Protein AF-A0AAV4U4M9-F1 (afdb_monomer_lite)

Structure (mmCIF, N/CA/C/O backbone):
data_AF-A0AAV4U4M9-F1
#
_entry.id   AF-A0AAV4U4M9-F1
#
loop_
_atom_site.group_PDB
_atom_site.id
_atom_site.type_symbol
_atom_site.label_atom_id
_atom_site.label_alt_id
_atom_site.label_comp_id
_atom_site.label_asym_id
_atom_site.label_entity_id
_atom_site.label_seq_id
_atom_site.pdbx_PDB_ins_code
_atom_site.Cartn_x
_atom_site.Cartn_y
_atom_site.Cartn_z
_atom_site.occupancy
_atom_site.B_iso_or_equiv
_atom_site.auth_seq_id
_atom_site.auth_comp_id
_atom_site.auth_asym_id
_atom_site.auth_atom_id
_atom_site.pdbx_PDB_model_num
ATOM 1 N N . MET A 1 1 ? 19.602 14.992 -106.436 1.00 32.94 1 MET A N 1
ATOM 2 C CA . MET A 1 1 ? 20.920 15.612 -106.637 1.00 32.94 1 MET A CA 1
ATOM 3 C C . MET A 1 1 ? 21.356 16.138 -105.286 1.00 32.94 1 MET A C 1
ATOM 5 O O . MET A 1 1 ? 20.732 17.077 -104.820 1.00 32.94 1 MET A O 1
ATOM 9 N N . ASP A 1 2 ? 22.285 15.578 -104.530 1.00 29.36 2 ASP A N 1
ATOM 10 C CA . ASP A 1 2 ? 23.121 14.375 -104.598 1.00 29.36 2 ASP A CA 1
ATOM 11 C C . ASP A 1 2 ? 23.561 14.126 -103.132 1.00 29.36 2 ASP A C 1
ATOM 13 O O . ASP A 1 2 ? 23.722 15.088 -102.386 1.00 29.36 2 ASP A O 1
ATOM 17 N N . VAL A 1 3 ? 23.392 12.909 -102.605 1.00 30.05 3 VAL A N 1
ATOM 18 C CA . VAL A 1 3 ? 24.435 11.883 -102.359 1.00 30.05 3 VAL A CA 1
ATOM 19 C C . VAL A 1 3 ? 25.276 12.117 -101.085 1.00 30.05 3 VAL A C 1
ATOM 21 O O . VAL A 1 3 ? 26.130 12.992 -101.036 1.00 30.05 3 VAL A O 1
ATOM 24 N N . ASP A 1 4 ? 24.990 11.248 -100.104 1.00 28.05 4 ASP A N 1
ATOM 25 C CA . ASP A 1 4 ? 25.845 10.494 -99.165 1.00 28.05 4 ASP A CA 1
ATOM 26 C C . ASP A 1 4 ? 26.922 11.141 -98.275 1.00 28.05 4 ASP A C 1
ATOM 28 O O . ASP A 1 4 ? 27.790 11.889 -98.713 1.00 28.05 4 ASP A O 1
ATOM 32 N N . GLY A 1 5 ? 26.968 10.661 -97.018 1.00 27.48 5 GLY A N 1
ATOM 33 C CA . GLY A 1 5 ? 28.188 10.708 -96.199 1.00 27.48 5 GLY A CA 1
ATOM 34 C C . GLY A 1 5 ? 28.033 10.524 -94.683 1.00 27.48 5 GLY A C 1
ATOM 35 O O . GLY A 1 5 ? 28.263 11.463 -93.937 1.00 27.48 5 GLY A O 1
ATOM 36 N N . ALA A 1 6 ? 27.654 9.314 -94.260 1.00 26.66 6 ALA A N 1
ATOM 37 C CA . ALA A 1 6 ? 27.790 8.652 -92.947 1.00 26.66 6 ALA A CA 1
ATOM 38 C C . ALA A 1 6 ? 28.545 9.334 -91.772 1.00 26.66 6 ALA A C 1
ATOM 40 O O . ALA A 1 6 ? 29.681 9.779 -91.905 1.00 26.66 6 ALA A O 1
ATOM 41 N N . GLY A 1 7 ? 27.977 9.203 -90.559 1.00 25.98 7 GLY A N 1
ATOM 42 C CA . GLY A 1 7 ? 28.684 9.467 -89.298 1.00 25.98 7 GLY A CA 1
ATOM 43 C C . GLY A 1 7 ? 27.870 9.256 -88.010 1.00 25.98 7 GLY A C 1
ATOM 44 O O . GLY A 1 7 ? 27.584 10.217 -87.316 1.00 25.98 7 GLY A O 1
ATOM 45 N N . SER A 1 8 ? 27.486 8.002 -87.738 1.00 24.34 8 SER A N 1
ATOM 46 C CA . SER A 1 8 ? 27.282 7.336 -86.428 1.00 24.34 8 SER A CA 1
ATOM 47 C C . SER A 1 8 ? 27.053 8.173 -85.146 1.00 24.34 8 SER A C 1
ATOM 49 O O . SER A 1 8 ? 27.977 8.830 -84.671 1.00 24.34 8 SER A O 1
ATOM 51 N N . ASN A 1 9 ? 25.879 8.013 -84.509 1.00 26.48 9 ASN A N 1
ATOM 52 C CA . ASN A 1 9 ? 25.688 7.516 -83.124 1.00 26.48 9 ASN A CA 1
ATOM 53 C C . ASN A 1 9 ? 24.401 8.052 -82.460 1.00 26.48 9 ASN A C 1
ATOM 55 O O . ASN A 1 9 ? 24.314 9.210 -82.064 1.00 26.48 9 ASN A O 1
ATOM 59 N N . ASP A 1 10 ? 23.435 7.139 -82.353 1.00 26.75 10 ASP A N 1
ATOM 60 C CA . ASP A 1 10 ? 22.492 6.875 -81.260 1.00 26.75 10 ASP A CA 1
ATOM 61 C C . ASP A 1 10 ? 21.899 8.025 -80.429 1.00 26.75 10 ASP A C 1
ATOM 63 O O . ASP A 1 10 ? 22.513 8.641 -79.559 1.00 26.75 10 ASP A O 1
ATOM 67 N N . VAL A 1 11 ? 20.588 8.173 -80.632 1.00 26.88 11 VAL A N 1
ATOM 68 C CA . VAL A 1 11 ? 19.619 8.823 -79.753 1.00 26.88 11 VAL A CA 1
ATOM 69 C C . VAL A 1 11 ? 19.467 7.996 -78.475 1.00 26.88 11 VAL A C 1
ATOM 71 O O . VAL A 1 11 ? 19.002 6.860 -78.537 1.00 26.88 11 VAL A O 1
ATOM 74 N N . HIS A 1 12 ? 19.741 8.588 -77.310 1.00 26.97 12 HIS A N 1
ATOM 75 C CA . HIS A 1 12 ? 19.206 8.082 -76.048 1.00 26.97 12 HIS A CA 1
ATOM 76 C C . HIS A 1 12 ? 18.577 9.186 -75.193 1.00 26.97 12 HIS A C 1
ATOM 78 O O . HIS A 1 12 ? 19.183 10.182 -74.816 1.00 26.97 12 HIS A O 1
ATOM 84 N N . GLN A 1 13 ? 17.301 8.930 -74.938 1.00 26.66 13 GLN A N 1
ATOM 85 C CA . GLN A 1 13 ? 16.319 9.587 -74.092 1.00 26.66 13 GLN A CA 1
ATOM 86 C C . GLN A 1 13 ? 16.795 9.622 -72.626 1.00 26.66 13 GLN A C 1
ATOM 88 O O . GLN A 1 13 ? 17.086 8.575 -72.047 1.00 26.66 13 GLN A O 1
ATOM 93 N N . GLU A 1 14 ? 16.852 10.807 -72.010 1.00 25.39 14 GLU A N 1
ATOM 94 C CA . GLU A 1 14 ? 17.103 10.957 -70.570 1.00 25.39 14 GLU A CA 1
ATOM 95 C C . GLU A 1 14 ? 15.898 10.447 -69.763 1.00 25.39 14 GLU A C 1
ATOM 97 O O . GLU A 1 14 ? 14.821 11.044 -69.754 1.00 25.39 14 GLU A O 1
ATOM 102 N N . VAL A 1 15 ? 16.093 9.327 -69.066 1.00 28.11 15 VAL A N 1
ATOM 103 C CA . VAL A 1 15 ? 15.195 8.803 -68.032 1.00 28.11 15 VAL A CA 1
ATOM 104 C C . VAL A 1 15 ? 15.829 9.103 -66.675 1.00 28.11 15 VAL A C 1
ATOM 106 O O . VAL A 1 15 ? 16.924 8.635 -66.381 1.00 28.11 15 VAL A O 1
ATOM 109 N N . ILE A 1 16 ? 15.133 9.875 -65.842 1.00 25.41 16 ILE A N 1
ATOM 110 C CA . ILE A 1 16 ? 15.514 10.193 -64.458 1.00 25.41 16 ILE A CA 1
ATOM 111 C C . ILE A 1 16 ? 15.267 8.952 -63.574 1.00 25.41 16 ILE A C 1
ATOM 113 O O . ILE A 1 16 ? 14.109 8.545 -63.453 1.00 25.41 16 ILE A O 1
ATOM 117 N N . PRO A 1 17 ? 16.273 8.354 -62.899 1.00 28.19 17 PRO A N 1
ATOM 118 C CA . PRO A 1 17 ? 16.025 7.285 -61.942 1.00 28.19 17 PRO A CA 1
ATOM 119 C C . PRO A 1 17 ? 15.911 7.831 -60.510 1.00 28.19 17 PRO A C 1
ATOM 121 O O . PRO A 1 17 ? 16.826 8.445 -59.959 1.00 28.19 17 PRO A O 1
ATOM 124 N N . MET A 1 18 ? 14.771 7.548 -59.882 1.00 26.28 18 MET A N 1
ATOM 125 C CA . MET A 1 18 ? 14.508 7.746 -58.458 1.00 26.28 18 MET A CA 1
ATOM 126 C C . MET A 1 18 ? 15.160 6.598 -57.664 1.00 26.28 18 MET A C 1
ATOM 128 O O . MET A 1 18 ? 14.634 5.488 -57.613 1.00 26.28 18 MET A O 1
ATOM 132 N N . HIS A 1 19 ? 16.325 6.838 -57.054 1.00 29.47 19 HIS A N 1
ATOM 133 C CA . HIS A 1 19 ? 17.005 5.847 -56.212 1.00 29.47 19 HIS A CA 1
ATOM 134 C C . HIS A 1 19 ? 16.485 5.885 -54.764 1.00 29.47 19 HIS A C 1
ATOM 136 O O . HIS A 1 19 ? 16.828 6.770 -53.980 1.00 29.47 19 HIS A O 1
ATOM 142 N N . VAL A 1 20 ? 15.706 4.869 -54.387 1.00 29.25 20 VAL A N 1
ATOM 143 C CA . VAL A 1 20 ? 15.414 4.511 -52.990 1.00 29.25 20 VAL A CA 1
ATOM 144 C C . VAL A 1 20 ? 16.687 3.926 -52.361 1.00 29.25 20 VAL A C 1
ATOM 146 O O . VAL A 1 20 ? 17.157 2.866 -52.771 1.00 29.25 20 VAL A O 1
ATOM 149 N N . LYS A 1 21 ? 17.272 4.613 -51.370 1.00 28.23 21 LYS A N 1
ATOM 150 C CA . LYS A 1 21 ? 18.391 4.094 -50.562 1.00 28.23 21 LYS A CA 1
ATOM 151 C C . LYS A 1 21 ? 17.856 3.228 -49.418 1.00 28.23 21 LYS A C 1
ATOM 153 O O . LYS A 1 21 ? 17.349 3.749 -48.430 1.00 28.23 21 LYS A O 1
ATOM 158 N N . LEU A 1 22 ? 18.029 1.913 -49.532 1.00 28.09 22 LEU A N 1
ATOM 159 C CA . LEU A 1 22 ? 17.980 0.980 -48.403 1.00 28.09 22 LEU A CA 1
ATOM 160 C C . LEU A 1 22 ? 19.263 1.146 -47.567 1.00 28.09 22 LEU A C 1
ATOM 162 O O . LEU A 1 22 ? 20.370 0.999 -48.085 1.00 28.09 22 LEU A O 1
ATOM 166 N N . LEU A 1 23 ? 19.128 1.476 -46.280 1.00 30.38 23 LEU A N 1
ATOM 167 C CA . LEU A 1 23 ? 20.240 1.534 -45.325 1.00 30.38 23 LEU A CA 1
ATOM 168 C C . LEU A 1 23 ? 20.662 0.108 -44.934 1.00 30.38 23 LEU A C 1
ATOM 170 O O . LEU A 1 23 ? 19.902 -0.607 -44.287 1.00 30.38 23 LEU A O 1
ATOM 174 N N . GLN A 1 24 ? 21.878 -0.296 -45.310 1.00 26.81 24 GLN A N 1
ATOM 175 C CA . GLN A 1 24 ? 22.541 -1.490 -44.772 1.00 26.81 24 GLN A CA 1
ATOM 176 C C . GLN A 1 24 ? 23.270 -1.177 -43.448 1.00 26.81 24 GLN A C 1
ATOM 178 O O . GLN A 1 24 ? 23.739 -0.047 -43.265 1.00 26.81 24 GLN A O 1
ATOM 183 N N . PRO A 1 25 ? 23.405 -2.153 -42.526 1.00 30.05 25 PRO A N 1
ATOM 184 C CA . PRO A 1 25 ? 24.042 -1.939 -41.232 1.00 30.05 25 PRO A CA 1
ATOM 185 C C . PRO A 1 25 ? 25.569 -1.875 -41.384 1.00 30.05 25 PRO A C 1
ATOM 187 O O . PRO A 1 25 ? 26.199 -2.795 -41.901 1.00 30.05 25 PRO A O 1
ATOM 190 N N . LYS A 1 26 ? 26.182 -0.778 -40.924 1.00 31.92 26 LYS A N 1
ATOM 191 C CA . LYS A 1 26 ? 27.642 -0.634 -40.865 1.00 31.92 26 LYS A CA 1
ATOM 192 C C . LYS A 1 26 ? 28.208 -1.467 -39.711 1.00 31.92 26 LYS A C 1
ATOM 194 O O . LYS A 1 26 ? 28.034 -1.112 -38.550 1.00 31.92 26 LYS A O 1
ATOM 199 N N . THR A 1 27 ? 28.951 -2.520 -40.028 1.00 32.38 27 THR A N 1
ATOM 200 C CA . THR A 1 27 ? 29.932 -3.139 -39.125 1.00 32.38 27 THR A CA 1
ATOM 201 C C . THR A 1 27 ? 31.109 -2.182 -38.921 1.00 32.38 27 THR A C 1
ATOM 203 O O . THR A 1 27 ? 31.897 -1.960 -39.839 1.00 32.38 27 THR A O 1
ATOM 206 N N . ALA A 1 28 ? 31.228 -1.600 -37.728 1.00 33.84 28 ALA A N 1
ATOM 207 C CA . ALA A 1 28 ? 32.414 -0.862 -37.298 1.00 33.84 28 ALA A CA 1
ATOM 208 C C . ALA A 1 28 ? 33.407 -1.822 -36.622 1.00 33.84 28 ALA A C 1
ATOM 210 O O . ALA A 1 28 ? 33.071 -2.481 -35.640 1.00 33.84 28 ALA A O 1
ATOM 211 N N . ALA A 1 29 ? 34.628 -1.901 -37.152 1.00 34.03 29 ALA A N 1
ATOM 212 C CA . ALA A 1 29 ? 35.750 -2.573 -36.505 1.00 34.03 29 ALA A CA 1
ATOM 213 C C . ALA A 1 29 ? 36.265 -1.727 -35.321 1.00 34.03 29 ALA A C 1
ATOM 215 O O . ALA A 1 29 ? 36.391 -0.508 -35.442 1.00 34.03 29 ALA A O 1
ATOM 216 N N . MET A 1 30 ? 36.551 -2.366 -34.180 1.00 29.27 30 MET A N 1
ATOM 217 C CA . MET A 1 30 ? 37.106 -1.703 -32.990 1.00 29.27 30 MET A CA 1
ATOM 218 C C . MET A 1 30 ? 38.583 -1.316 -33.194 1.00 29.27 30 MET A C 1
ATOM 220 O O . MET A 1 30 ? 39.351 -2.145 -33.686 1.00 29.27 30 MET A O 1
ATOM 224 N N . PRO A 1 31 ? 39.022 -0.122 -32.756 1.00 33.44 31 PRO A N 1
ATOM 225 C CA . PRO A 1 31 ? 40.438 0.189 -32.616 1.00 33.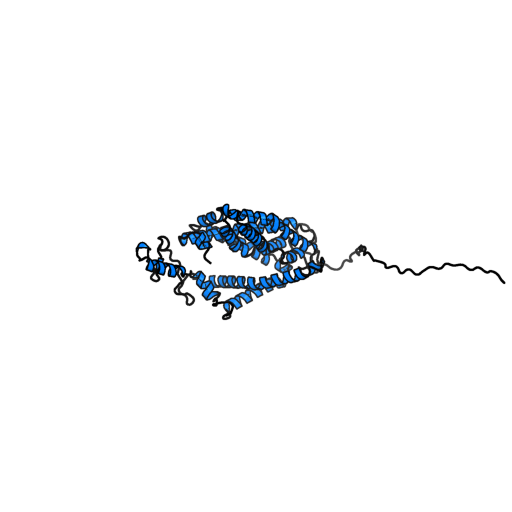44 31 PRO A CA 1
ATOM 226 C C . PRO A 1 31 ? 41.009 -0.417 -31.321 1.00 33.44 31 PRO A C 1
ATOM 228 O O . PRO A 1 31 ? 40.364 -0.423 -30.272 1.00 33.44 31 PRO A O 1
ATOM 231 N N . THR A 1 32 ? 42.237 -0.926 -31.404 1.00 29.02 32 THR A N 1
ATOM 232 C CA . THR A 1 32 ? 43.036 -1.479 -30.298 1.00 29.02 32 THR A CA 1
ATOM 233 C C . THR A 1 32 ? 43.272 -0.417 -29.209 1.00 29.02 32 THR A C 1
ATOM 235 O O . THR A 1 32 ? 43.645 0.706 -29.553 1.00 29.02 32 THR A O 1
ATOM 238 N N . PRO A 1 33 ? 43.098 -0.715 -27.905 1.00 34.19 33 PRO A N 1
ATOM 239 C CA . PRO A 1 33 ? 43.214 0.305 -26.869 1.00 34.19 33 PRO A CA 1
ATOM 240 C C . PRO A 1 33 ? 44.678 0.576 -26.496 1.00 34.19 33 PRO A C 1
ATOM 242 O O . PRO A 1 33 ? 45.434 -0.337 -26.160 1.00 34.19 33 PRO A O 1
ATOM 245 N N . THR A 1 34 ? 45.062 1.852 -26.511 1.00 28.25 34 THR A N 1
ATOM 246 C CA . THR A 1 34 ? 46.272 2.376 -25.872 1.00 28.25 34 THR A CA 1
ATOM 247 C C . THR A 1 34 ? 46.094 2.427 -24.351 1.00 28.25 34 THR A C 1
ATOM 249 O O . THR A 1 34 ? 45.062 2.837 -23.820 1.00 28.25 34 THR A O 1
ATOM 252 N N . LEU A 1 35 ? 47.124 1.966 -23.644 1.00 36.94 35 LEU A N 1
ATOM 253 C CA . LEU A 1 35 ? 47.179 1.778 -22.197 1.00 36.94 35 LEU A CA 1
ATOM 254 C C . LEU A 1 35 ? 47.370 3.115 -21.455 1.00 36.94 35 LEU A C 1
ATOM 256 O O . LEU A 1 35 ? 48.480 3.431 -21.043 1.00 36.94 35 LEU A O 1
ATOM 260 N N . SER A 1 36 ? 46.311 3.902 -21.266 1.00 35.66 36 SER A N 1
ATOM 261 C CA . SER A 1 36 ? 46.308 4.992 -20.274 1.00 35.66 36 SER A CA 1
ATOM 262 C C . SER A 1 36 ? 44.895 5.524 -20.024 1.00 35.66 36 SER A C 1
ATOM 264 O O . SER A 1 36 ? 44.485 6.465 -20.686 1.00 35.66 36 SER A O 1
ATOM 266 N N . ILE A 1 37 ? 44.157 4.904 -19.099 1.00 34.28 37 ILE A N 1
ATOM 267 C CA . ILE A 1 37 ? 43.106 5.471 -18.226 1.00 34.28 37 ILE A CA 1
ATOM 268 C C . ILE A 1 37 ? 42.746 4.317 -17.281 1.00 34.28 37 ILE A C 1
ATOM 270 O O . ILE A 1 37 ? 42.209 3.304 -17.722 1.00 34.28 37 ILE A O 1
ATOM 274 N N . ILE A 1 38 ? 43.094 4.428 -15.999 1.00 34.62 38 ILE A N 1
ATOM 275 C CA . ILE A 1 38 ? 42.660 3.478 -14.965 1.00 34.62 38 ILE A CA 1
ATOM 276 C C . ILE A 1 38 ? 41.228 3.887 -14.572 1.00 34.62 38 ILE A C 1
ATOM 278 O O . ILE A 1 38 ? 41.065 4.997 -14.069 1.00 34.62 38 ILE A O 1
ATOM 282 N N . PRO A 1 39 ? 40.184 3.070 -14.819 1.00 39.97 39 PRO A N 1
ATOM 283 C CA . PRO A 1 39 ? 38.842 3.323 -14.296 1.00 39.97 39 PRO A CA 1
ATOM 284 C C . PRO A 1 39 ? 38.777 2.956 -12.805 1.00 39.97 39 PRO A C 1
ATOM 286 O O . PRO A 1 39 ? 39.593 2.167 -12.335 1.00 39.97 39 PRO A O 1
ATOM 289 N N . ASP A 1 40 ? 37.785 3.467 -12.072 1.00 42.12 40 ASP A N 1
ATOM 290 C CA . ASP A 1 40 ? 37.443 2.983 -10.726 1.00 42.12 40 ASP A CA 1
ATOM 291 C C . ASP A 1 40 ? 37.086 1.484 -10.786 1.00 42.12 40 ASP A C 1
ATOM 293 O O . ASP A 1 40 ? 35.977 1.090 -11.151 1.00 42.12 40 ASP A O 1
ATOM 297 N N . LEU A 1 41 ? 38.063 0.632 -10.477 1.00 42.12 41 LEU A N 1
ATOM 298 C CA . LEU A 1 41 ? 37.949 -0.823 -10.481 1.00 42.12 41 LEU A CA 1
ATOM 299 C C . LEU A 1 41 ? 37.345 -1.291 -9.150 1.00 42.12 41 LEU A C 1
ATOM 301 O O . LEU A 1 41 ? 38.021 -1.274 -8.123 1.00 42.12 41 LEU A O 1
ATOM 305 N N . MET A 1 42 ? 36.102 -1.779 -9.158 1.00 46.72 42 MET A N 1
ATOM 306 C CA . MET A 1 42 ? 35.588 -2.579 -8.041 1.00 46.72 42 MET A CA 1
ATOM 307 C C . MET A 1 42 ? 35.981 -4.046 -8.251 1.00 46.72 42 MET A C 1
ATOM 309 O O . MET A 1 42 ? 35.526 -4.701 -9.190 1.00 46.72 42 MET A O 1
ATOM 313 N N . ILE A 1 43 ? 36.871 -4.554 -7.396 1.00 41.38 43 ILE A N 1
ATOM 314 C CA . ILE A 1 43 ? 37.341 -5.943 -7.430 1.00 41.38 43 ILE A CA 1
ATOM 315 C C . ILE A 1 43 ? 36.353 -6.815 -6.648 1.00 41.38 43 ILE A C 1
ATOM 317 O O . ILE A 1 43 ? 36.234 -6.686 -5.430 1.00 41.38 43 ILE A O 1
ATOM 321 N N . ASP A 1 44 ? 35.676 -7.741 -7.330 1.00 41.91 44 ASP A N 1
ATOM 322 C CA . ASP A 1 44 ? 34.991 -8.847 -6.657 1.00 41.91 44 ASP A CA 1
ATOM 323 C C . ASP A 1 44 ? 36.037 -9.834 -6.109 1.00 41.91 44 ASP A C 1
ATOM 325 O O . ASP A 1 44 ? 36.670 -10.592 -6.857 1.00 41.91 44 ASP A O 1
ATOM 329 N N . ASN A 1 45 ? 36.213 -9.829 -4.784 1.00 47.69 45 ASN A N 1
ATOM 330 C CA . ASN A 1 45 ? 37.183 -10.668 -4.076 1.00 47.69 45 ASN A CA 1
ATOM 331 C C . ASN A 1 45 ? 36.929 -12.179 -4.226 1.00 47.69 45 ASN A C 1
ATOM 333 O O . ASN A 1 45 ? 37.814 -12.964 -3.885 1.00 47.69 45 ASN A O 1
ATOM 337 N N . LYS A 1 46 ? 35.769 -12.610 -4.746 1.00 50.09 46 LYS A N 1
ATOM 338 C CA . LYS A 1 46 ? 35.487 -14.036 -4.983 1.00 50.09 46 LYS A CA 1
ATOM 339 C C . LYS A 1 46 ? 35.867 -14.532 -6.378 1.00 50.09 46 LYS A C 1
ATOM 341 O O . LYS A 1 46 ? 36.098 -15.729 -6.521 1.00 50.09 46 LYS A O 1
ATOM 346 N N . THR A 1 47 ? 35.958 -13.667 -7.394 1.00 45.47 47 THR A N 1
ATOM 347 C CA . THR A 1 47 ? 36.152 -14.123 -8.789 1.00 45.47 47 THR A CA 1
ATOM 348 C C . THR A 1 47 ? 37.261 -13.429 -9.580 1.00 45.47 47 THR A C 1
ATOM 350 O O . THR A 1 47 ? 37.528 -13.858 -10.703 1.00 45.47 47 THR A O 1
ATOM 353 N N . LYS A 1 48 ? 37.942 -12.399 -9.044 1.00 39.19 48 LYS A N 1
ATOM 354 C CA . LYS A 1 48 ? 38.969 -11.621 -9.781 1.00 39.19 48 LYS A CA 1
ATOM 355 C C . LYS A 1 48 ? 38.499 -11.172 -11.182 1.00 39.19 48 LYS A C 1
ATOM 357 O O . LYS A 1 48 ? 39.313 -10.990 -12.085 1.00 39.19 48 LYS A O 1
ATOM 362 N N . LYS A 1 49 ? 37.191 -10.990 -11.394 1.00 41.12 49 LYS A N 1
ATOM 363 C CA . LYS A 1 49 ? 36.663 -10.366 -12.610 1.00 41.12 49 LYS A CA 1
ATOM 364 C C . LYS A 1 49 ? 36.555 -8.868 -12.374 1.00 41.12 49 LYS A C 1
ATOM 366 O O . LYS A 1 49 ? 35.900 -8.430 -11.433 1.00 41.12 49 LYS A O 1
ATOM 371 N N . VAL A 1 50 ? 37.192 -8.093 -13.246 1.00 47.06 50 VAL A N 1
ATOM 372 C CA . VAL A 1 50 ? 36.954 -6.655 -13.343 1.00 47.06 50 VAL A CA 1
ATOM 373 C C . VAL A 1 50 ? 35.530 -6.464 -13.855 1.00 47.06 50 VAL A C 1
ATOM 375 O O . VAL A 1 50 ? 35.227 -6.802 -14.999 1.00 47.06 50 VAL A O 1
ATOM 378 N N . VAL A 1 51 ? 34.647 -5.959 -13.000 1.00 55.28 51 VAL A N 1
ATOM 379 C CA . VAL A 1 51 ? 33.311 -5.532 -13.409 1.00 55.28 51 VAL A CA 1
ATOM 380 C C . VAL A 1 51 ? 33.446 -4.122 -13.973 1.00 55.28 51 VAL A C 1
ATOM 382 O O . VAL A 1 51 ? 33.586 -3.163 -13.221 1.00 55.28 51 VAL A O 1
ATOM 385 N N . VAL A 1 52 ? 33.453 -3.999 -15.297 1.00 60.88 52 VAL A N 1
ATOM 386 C CA . VAL A 1 52 ? 33.346 -2.698 -15.968 1.00 60.88 52 VAL A CA 1
ATOM 387 C C . VAL A 1 52 ? 31.860 -2.360 -16.093 1.00 60.88 52 VAL A C 1
ATOM 389 O O . VAL A 1 52 ? 31.089 -3.213 -16.532 1.00 60.88 52 VAL A O 1
ATOM 392 N N . ASP A 1 53 ? 31.462 -1.142 -15.711 1.00 64.06 53 ASP A N 1
ATOM 393 C CA . ASP A 1 53 ? 30.117 -0.622 -15.995 1.00 64.06 53 ASP A CA 1
ATOM 394 C C . ASP A 1 53 ? 29.896 -0.658 -17.523 1.00 64.06 53 ASP A C 1
ATOM 396 O O . ASP A 1 53 ? 30.621 -0.003 -18.278 1.00 64.06 53 ASP A O 1
ATOM 400 N N . GLU A 1 54 ? 28.914 -1.443 -17.983 1.00 67.50 54 GLU A N 1
ATOM 401 C CA . GLU A 1 54 ? 28.552 -1.555 -19.407 1.00 67.50 54 GLU A CA 1
ATOM 402 C C . GLU A 1 54 ? 28.063 -0.196 -19.939 1.00 67.50 54 GLU A C 1
ATOM 404 O O . GLU A 1 54 ? 28.376 0.182 -21.068 1.00 67.50 54 GLU A O 1
ATOM 409 N N . ASN A 1 55 ? 27.381 0.581 -19.087 1.00 70.19 55 ASN A N 1
ATOM 410 C CA . ASN A 1 55 ? 26.916 1.936 -19.378 1.00 70.19 55 ASN A CA 1
ATOM 411 C C . ASN A 1 55 ? 27.742 2.983 -18.614 1.00 70.19 55 ASN A C 1
ATOM 413 O O . ASN A 1 55 ? 27.461 3.278 -17.454 1.00 70.19 55 ASN A O 1
ATOM 417 N N . LYS A 1 56 ? 28.725 3.609 -19.277 1.00 64.38 56 LYS A N 1
ATOM 418 C CA . LYS A 1 56 ? 29.615 4.610 -18.650 1.00 64.38 56 LYS A CA 1
ATOM 419 C C . LYS A 1 56 ? 28.906 5.893 -18.198 1.00 64.38 56 LYS A C 1
ATOM 421 O O . LYS A 1 56 ? 29.271 6.442 -17.165 1.00 64.38 56 LYS A O 1
ATOM 426 N N . GLU A 1 57 ? 27.911 6.369 -18.948 1.00 70.12 57 GLU A N 1
ATOM 427 C CA . GLU A 1 57 ? 27.191 7.615 -18.624 1.00 70.12 57 GLU A CA 1
ATOM 428 C C . GLU A 1 57 ? 26.107 7.413 -17.558 1.00 70.12 57 GLU A C 1
ATOM 430 O O . GLU A 1 57 ? 25.903 8.270 -16.700 1.00 70.12 57 GLU A O 1
ATOM 435 N N . ARG A 1 58 ? 25.419 6.265 -17.588 1.00 72.44 58 ARG A N 1
ATOM 436 C CA . ARG A 1 58 ? 24.290 5.970 -16.695 1.00 72.44 58 ARG A CA 1
ATOM 437 C C . ARG A 1 58 ? 24.711 5.227 -15.422 1.00 72.44 58 ARG A C 1
ATOM 439 O O . ARG A 1 58 ? 24.109 5.419 -14.367 1.00 72.44 58 ARG A O 1
ATOM 446 N N . GLY A 1 59 ? 25.774 4.430 -15.501 1.00 80.88 59 GLY A N 1
ATOM 447 C CA . GLY A 1 59 ? 26.204 3.508 -14.454 1.00 80.88 59 GLY A CA 1
ATOM 448 C C . GLY A 1 59 ? 25.291 2.288 -14.337 1.00 80.88 59 GLY A C 1
ATOM 449 O O . GLY A 1 59 ? 24.177 2.266 -14.864 1.00 80.88 59 GLY A O 1
ATOM 450 N N . ASN A 1 60 ? 25.759 1.273 -13.614 1.00 84.44 60 ASN A N 1
ATOM 451 C CA . ASN A 1 60 ? 24.990 0.068 -13.330 1.00 84.44 60 ASN A CA 1
ATOM 452 C C . ASN A 1 60 ? 24.747 -0.114 -11.825 1.00 84.44 60 ASN A C 1
ATOM 454 O O . ASN A 1 60 ? 25.426 0.485 -10.985 1.00 84.44 60 ASN A O 1
ATOM 458 N N . TRP A 1 61 ? 23.779 -0.967 -11.481 1.00 84.19 61 TRP A N 1
ATOM 459 C CA . TRP A 1 61 ? 23.645 -1.480 -10.116 1.00 84.19 61 TRP A CA 1
ATOM 460 C C . TRP A 1 61 ? 24.918 -2.209 -9.685 1.00 84.19 61 TRP A C 1
ATOM 462 O O . TRP A 1 61 ? 25.505 -2.974 -10.461 1.00 84.19 61 TRP A O 1
ATOM 472 N N . SER A 1 62 ? 25.333 -1.995 -8.435 1.00 77.19 62 SER A N 1
ATOM 473 C CA . SER A 1 62 ? 26.573 -2.586 -7.932 1.00 77.19 62 SER A CA 1
ATOM 474 C C . SER A 1 62 ? 26.419 -4.095 -7.697 1.00 77.19 62 SER A C 1
ATOM 476 O O . SER A 1 62 ? 27.309 -4.873 -8.051 1.00 77.19 62 SER A O 1
ATOM 478 N N . ASN A 1 63 ? 25.246 -4.521 -7.210 1.00 82.50 63 ASN A N 1
ATOM 479 C CA . ASN A 1 63 ? 24.903 -5.917 -6.955 1.00 82.50 63 ASN A CA 1
ATOM 480 C C . ASN A 1 63 ? 23.464 -6.246 -7.401 1.00 82.50 63 ASN A C 1
ATOM 482 O O . ASN A 1 63 ? 22.559 -5.422 -7.278 1.00 82.50 63 ASN A O 1
ATOM 486 N N . GLY A 1 64 ? 23.225 -7.484 -7.846 1.00 83.94 64 GLY A N 1
ATOM 487 C CA . GLY A 1 64 ? 21.887 -7.966 -8.212 1.00 83.94 64 GLY A CA 1
ATOM 488 C C . GLY A 1 64 ? 20.899 -7.949 -7.039 1.00 83.94 64 GLY A C 1
ATOM 489 O O . GLY A 1 64 ? 19.722 -7.663 -7.231 1.00 83.94 64 GLY A O 1
ATOM 490 N N . ALA A 1 65 ? 21.375 -8.157 -5.806 1.00 85.31 65 ALA A N 1
ATOM 491 C CA . ALA A 1 65 ? 20.531 -8.054 -4.613 1.00 85.31 65 ALA A CA 1
ATOM 492 C C . ALA A 1 65 ? 20.003 -6.627 -4.377 1.00 85.31 65 ALA A C 1
ATOM 494 O O . ALA A 1 65 ? 18.863 -6.464 -3.956 1.00 85.31 65 ALA A O 1
ATOM 495 N N . GLU A 1 66 ? 20.796 -5.593 -4.679 1.00 86.88 66 GLU A N 1
ATOM 496 C CA . GLU A 1 66 ? 20.364 -4.193 -4.548 1.00 86.88 66 GLU A CA 1
ATOM 497 C C . GLU A 1 66 ? 19.266 -3.864 -5.554 1.00 86.88 66 GLU A C 1
ATOM 499 O O . GLU A 1 66 ? 18.283 -3.217 -5.199 1.00 86.88 66 GLU A O 1
ATOM 504 N N . PHE A 1 67 ? 19.401 -4.359 -6.787 1.00 88.75 67 PHE A N 1
ATOM 505 C CA . PHE A 1 67 ? 18.365 -4.242 -7.807 1.00 88.75 67 PHE A CA 1
ATOM 506 C C . PHE A 1 67 ? 17.070 -4.947 -7.378 1.00 88.75 67 PHE A C 1
ATOM 508 O O . PHE A 1 67 ? 16.002 -4.332 -7.400 1.00 88.75 67 PHE A O 1
ATOM 515 N N . LEU A 1 68 ? 17.169 -6.205 -6.933 1.00 90.88 68 LEU A N 1
ATOM 516 C CA . LEU A 1 68 ? 16.021 -6.998 -6.484 1.00 90.88 68 LEU A CA 1
ATOM 517 C C . LEU A 1 68 ? 15.296 -6.350 -5.304 1.00 90.88 68 LEU A C 1
ATOM 519 O O . LEU A 1 68 ? 14.077 -6.202 -5.350 1.00 90.88 68 LEU A O 1
ATOM 523 N N . LEU A 1 69 ? 16.031 -5.933 -4.270 1.00 89.69 69 LEU A N 1
ATOM 524 C CA . LEU A 1 69 ? 15.450 -5.267 -3.105 1.00 89.69 69 LEU A CA 1
ATOM 525 C C . LEU A 1 69 ? 14.846 -3.912 -3.475 1.00 89.69 69 LEU A C 1
ATOM 527 O O . LEU A 1 69 ? 13.768 -3.596 -2.990 1.00 89.69 69 LEU A O 1
ATOM 531 N N . SER A 1 70 ? 15.469 -3.148 -4.377 1.00 90.00 70 SER A N 1
ATOM 532 C CA . SER A 1 70 ? 14.905 -1.876 -4.852 1.00 90.00 70 SER A CA 1
ATOM 533 C C . SER A 1 70 ? 13.584 -2.081 -5.593 1.00 90.00 70 SER A C 1
ATOM 535 O O . SER A 1 70 ? 12.623 -1.353 -5.353 1.00 90.00 70 SER A O 1
ATOM 537 N N . CYS A 1 71 ? 13.503 -3.092 -6.463 1.00 90.94 71 CYS A N 1
ATOM 538 C CA . CYS A 1 71 ? 12.260 -3.417 -7.163 1.00 90.94 71 CYS A CA 1
ATOM 539 C C . CYS A 1 71 ? 11.198 -3.984 -6.214 1.00 90.94 71 CYS A C 1
ATOM 541 O O . CYS A 1 71 ? 10.019 -3.671 -6.362 1.00 90.94 71 CYS A O 1
ATOM 543 N N . LEU A 1 72 ? 11.600 -4.776 -5.217 1.00 91.56 72 LEU A N 1
ATOM 544 C CA . LEU A 1 72 ? 10.691 -5.275 -4.189 1.00 91.56 72 LEU A CA 1
ATOM 545 C C . LEU A 1 72 ? 10.155 -4.133 -3.316 1.00 91.56 72 LEU A C 1
ATOM 547 O O . LEU A 1 72 ? 8.963 -4.109 -3.054 1.00 91.56 72 LEU A O 1
ATOM 551 N N . SER A 1 73 ? 10.987 -3.168 -2.916 1.00 89.88 73 SER A N 1
ATOM 552 C CA . SER A 1 73 ? 10.554 -1.956 -2.202 1.00 89.88 73 SER A CA 1
ATOM 553 C C . SER A 1 73 ? 9.657 -1.054 -3.042 1.00 89.88 73 SER A C 1
ATOM 555 O O . SER A 1 73 ? 8.820 -0.350 -2.490 1.00 89.88 73 SER A O 1
ATOM 557 N N . TYR A 1 74 ? 9.831 -1.051 -4.363 1.00 90.38 74 TYR A N 1
ATOM 558 C CA . TYR A 1 74 ? 8.934 -0.342 -5.270 1.00 90.38 74 TYR A CA 1
ATOM 559 C C . TYR A 1 74 ? 7.562 -1.027 -5.369 1.00 90.38 74 TYR A C 1
ATOM 561 O O . TYR A 1 74 ? 6.542 -0.344 -5.377 1.00 90.38 74 TYR A O 1
ATOM 569 N N . ALA A 1 75 ? 7.528 -2.364 -5.414 1.00 91.12 75 ALA A N 1
ATOM 570 C CA . ALA A 1 75 ? 6.285 -3.136 -5.470 1.00 91.12 75 ALA A CA 1
ATOM 571 C C . ALA A 1 75 ? 5.554 -3.192 -4.111 1.00 91.12 75 ALA A C 1
ATOM 573 O O . ALA A 1 75 ? 4.334 -3.080 -4.038 1.00 91.12 75 ALA A O 1
ATOM 574 N N . VAL A 1 76 ? 6.289 -3.343 -3.009 1.00 90.44 76 VAL A N 1
ATOM 575 C CA . VAL A 1 76 ? 5.714 -3.425 -1.663 1.00 90.44 76 VAL A CA 1
ATOM 576 C C . VAL A 1 76 ? 5.512 -2.021 -1.103 1.00 90.44 76 VAL A C 1
ATOM 578 O O . VAL A 1 76 ? 6.455 -1.370 -0.659 1.00 90.44 76 VAL A O 1
ATOM 581 N N . GLY A 1 77 ? 4.258 -1.577 -1.060 1.00 86.75 77 GLY A N 1
ATOM 582 C CA . GLY A 1 77 ? 3.865 -0.287 -0.498 1.00 86.75 77 GLY A CA 1
ATOM 583 C C . GLY A 1 77 ? 2.805 -0.394 0.598 1.00 86.75 77 GLY A C 1
ATOM 584 O O . GLY A 1 77 ? 2.393 -1.476 1.017 1.00 86.75 77 GLY A O 1
ATOM 585 N N . LEU A 1 78 ? 2.288 0.762 1.029 1.00 85.75 78 LEU A N 1
ATOM 586 C CA . LEU A 1 78 ? 1.183 0.835 1.997 1.00 85.75 78 LEU A CA 1
ATOM 587 C C . LEU A 1 78 ? -0.041 0.021 1.543 1.00 85.75 78 LEU A C 1
ATOM 589 O O . LEU A 1 78 ? -0.717 -0.584 2.368 1.00 85.75 78 LEU A O 1
ATOM 593 N N . GLY A 1 79 ? -0.298 -0.052 0.232 1.00 86.38 79 GLY A N 1
ATOM 594 C CA . GLY A 1 79 ? -1.409 -0.827 -0.325 1.00 86.38 79 GLY A CA 1
ATOM 595 C C . GLY A 1 79 ? -1.350 -2.325 -0.000 1.00 86.38 79 GLY A C 1
ATOM 596 O O . GLY A 1 79 ? -2.396 -2.952 0.154 1.00 86.38 79 GLY A O 1
ATOM 597 N N . ASN A 1 80 ? -0.158 -2.900 0.167 1.00 91.69 80 ASN A N 1
ATOM 598 C CA . ASN A 1 80 ? -0.002 -4.292 0.593 1.00 91.69 80 ASN A CA 1
ATOM 599 C C . ASN A 1 80 ? -0.418 -4.487 2.056 1.00 91.69 80 ASN A C 1
ATOM 601 O O . ASN A 1 80 ? -0.916 -5.550 2.410 1.00 91.69 80 ASN A O 1
ATOM 605 N N . ILE A 1 81 ? -0.222 -3.460 2.890 1.00 90.56 81 ILE A N 1
ATOM 606 C CA . ILE A 1 81 ? -0.440 -3.534 4.335 1.00 90.56 81 ILE A CA 1
ATOM 607 C C . ILE A 1 81 ? -1.912 -3.354 4.691 1.00 90.56 81 ILE A C 1
ATOM 609 O O . ILE A 1 81 ? -2.413 -4.116 5.500 1.00 90.56 81 ILE A O 1
ATOM 613 N N . TRP A 1 82 ? -2.619 -2.382 4.106 1.00 86.56 82 TRP A N 1
ATOM 614 C CA . TRP A 1 82 ? -4.006 -2.087 4.507 1.00 86.56 82 TRP A CA 1
ATOM 615 C C . TRP A 1 82 ? -5.045 -2.403 3.424 1.00 86.56 82 TRP A C 1
ATOM 617 O O . TRP A 1 82 ? -6.102 -2.957 3.722 1.00 86.56 82 TRP A O 1
ATOM 627 N N . ARG A 1 83 ? -4.752 -2.108 2.149 1.00 91.12 83 ARG A N 1
ATOM 628 C CA . ARG A 1 83 ? -5.731 -2.260 1.059 1.00 91.12 83 ARG A CA 1
ATOM 629 C C . ARG A 1 83 ? -5.959 -3.723 0.699 1.00 91.12 83 ARG A C 1
ATOM 631 O O . ARG A 1 83 ? -7.105 -4.117 0.508 1.00 91.12 83 ARG A O 1
ATOM 638 N N . PHE A 1 84 ? -4.897 -4.526 0.614 1.00 93.81 84 PHE A N 1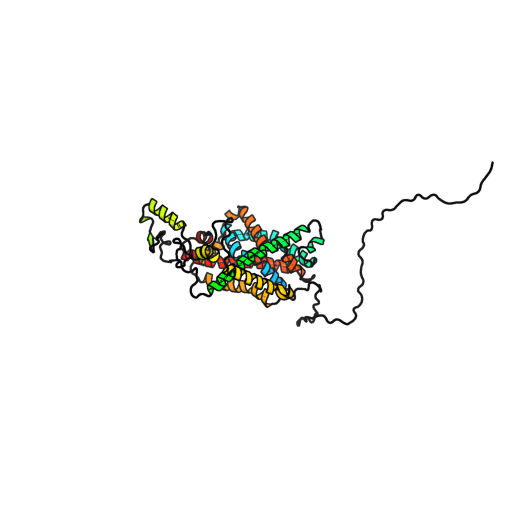
ATOM 639 C CA . PHE A 1 84 ? -5.037 -5.954 0.324 1.00 93.81 84 PHE A CA 1
ATOM 640 C C . PHE A 1 84 ? -5.875 -6.683 1.391 1.00 93.81 84 PHE A C 1
ATOM 642 O O . PHE A 1 84 ? -6.850 -7.326 1.001 1.00 93.81 84 PHE A O 1
ATOM 649 N N . PRO A 1 85 ? -5.603 -6.540 2.706 1.00 92.00 85 PRO A N 1
ATOM 650 C CA . PRO A 1 85 ? -6.434 -7.170 3.735 1.00 92.00 85 PRO A CA 1
ATOM 651 C C . PRO A 1 85 ? -7.890 -6.692 3.697 1.00 92.00 85 PRO A C 1
ATOM 653 O O . PRO A 1 85 ? -8.805 -7.511 3.766 1.00 92.00 85 PRO A O 1
ATOM 656 N N . TYR A 1 86 ? -8.113 -5.390 3.485 1.00 89.69 86 TYR A N 1
ATOM 657 C CA . TYR A 1 86 ? -9.455 -4.822 3.324 1.00 89.69 86 TYR A CA 1
ATOM 658 C C . TYR A 1 86 ? -10.220 -5.430 2.137 1.00 89.69 86 TYR A C 1
ATOM 660 O O . TYR A 1 86 ? -11.392 -5.787 2.265 1.00 89.69 86 TYR A O 1
ATOM 668 N N . LEU A 1 87 ? -9.566 -5.580 0.980 1.00 90.56 87 LEU A N 1
ATOM 669 C CA . LEU A 1 87 ? -10.175 -6.203 -0.197 1.00 90.56 87 LEU A CA 1
ATOM 670 C C . LEU A 1 87 ? -10.428 -7.696 0.004 1.00 90.56 87 LEU A C 1
ATOM 672 O O . LEU A 1 87 ? -11.468 -8.175 -0.441 1.00 90.56 87 LEU A O 1
ATOM 676 N N . CYS A 1 88 ? -9.528 -8.411 0.687 1.00 90.44 88 CYS A N 1
ATOM 677 C CA . CYS A 1 88 ? -9.745 -9.816 1.032 1.00 90.44 88 CYS A CA 1
ATOM 678 C C . CYS A 1 88 ? -11.017 -9.965 1.862 1.00 90.44 88 CYS A C 1
ATOM 680 O O . CYS A 1 88 ? -11.894 -10.726 1.475 1.00 90.44 88 CYS A O 1
ATOM 682 N N . TYR A 1 89 ? -11.163 -9.179 2.935 1.00 86.44 89 TYR A N 1
ATOM 683 C CA . TYR A 1 89 ? -12.382 -9.172 3.748 1.00 86.44 89 TYR A CA 1
ATOM 684 C C . TYR A 1 89 ? -13.626 -8.921 2.893 1.00 86.44 89 TYR A C 1
ATOM 686 O O . TYR A 1 89 ? -14.543 -9.739 2.863 1.00 86.44 89 TYR A O 1
ATOM 694 N N . ARG A 1 90 ? -13.647 -7.807 2.161 1.00 88.25 90 ARG A N 1
ATOM 695 C CA . ARG A 1 90 ? -14.838 -7.369 1.430 1.00 88.25 90 ARG A CA 1
ATOM 696 C C . ARG A 1 90 ? -15.305 -8.369 0.368 1.00 88.25 90 ARG A C 1
ATOM 698 O O . ARG A 1 90 ? -16.496 -8.428 0.074 1.00 88.25 90 ARG A O 1
ATOM 705 N N . ASN A 1 91 ? -14.372 -9.115 -0.220 1.00 90.94 91 ASN A N 1
ATOM 706 C CA . ASN A 1 91 ? -14.607 -9.952 -1.393 1.00 90.94 91 ASN A CA 1
ATOM 707 C C . ASN A 1 91 ? -14.593 -11.460 -1.085 1.00 90.94 91 ASN A C 1
ATOM 709 O O . ASN A 1 91 ? -14.329 -12.269 -1.976 1.00 90.94 91 ASN A O 1
ATOM 713 N N . GLY A 1 92 ? -14.911 -11.842 0.156 1.00 86.75 92 GLY A N 1
ATOM 714 C CA . GLY A 1 92 ? -15.135 -13.239 0.545 1.00 86.75 92 GLY A CA 1
ATOM 715 C C . GLY A 1 92 ? -13.954 -13.927 1.231 1.00 86.75 92 GLY A C 1
ATOM 716 O O . GLY A 1 92 ? -13.775 -15.141 1.082 1.00 86.75 92 GLY A O 1
ATOM 717 N N . GLY A 1 93 ? -13.132 -13.155 1.943 1.00 89.75 93 GLY A N 1
ATOM 718 C CA . GLY A 1 93 ? -12.039 -13.638 2.784 1.00 89.75 93 GLY A CA 1
ATOM 719 C C . GLY A 1 93 ? -11.032 -14.473 2.001 1.00 89.75 93 GLY A C 1
ATOM 720 O O . GLY A 1 93 ? -10.463 -14.030 0.999 1.00 89.75 93 GLY A O 1
ATOM 721 N N . GLY A 1 94 ? -10.853 -15.723 2.429 1.00 90.06 94 GLY A N 1
ATOM 722 C CA . GLY A 1 94 ? -9.915 -16.659 1.811 1.00 90.06 94 GLY A CA 1
ATOM 723 C C . GLY A 1 94 ? -10.240 -16.992 0.350 1.00 90.06 94 GLY A C 1
ATOM 724 O O . GLY A 1 94 ? -9.332 -17.305 -0.421 1.00 90.06 94 GLY A O 1
ATOM 725 N N . ALA A 1 95 ? -11.506 -16.870 -0.073 1.00 93.38 95 ALA A N 1
ATOM 726 C CA . ALA A 1 95 ? -11.901 -17.144 -1.455 1.00 93.38 95 ALA A CA 1
ATOM 727 C C . ALA A 1 95 ? -11.265 -16.144 -2.435 1.00 93.38 95 ALA A C 1
ATOM 729 O O . ALA A 1 95 ? -10.886 -16.534 -3.540 1.00 93.38 95 ALA A O 1
ATOM 730 N N . PHE A 1 96 ? -11.062 -14.887 -2.016 1.00 94.25 96 PHE A N 1
ATOM 731 C CA . PHE A 1 96 ? -10.455 -13.824 -2.827 1.00 94.25 96 PHE A CA 1
ATOM 732 C C . PHE A 1 96 ? -9.021 -14.143 -3.287 1.00 94.25 96 PHE A C 1
ATOM 734 O O . PHE A 1 96 ? -8.564 -13.637 -4.314 1.00 94.25 96 PHE A O 1
ATOM 741 N N . LEU A 1 97 ? -8.312 -15.029 -2.583 1.00 93.19 97 LEU A N 1
ATOM 742 C CA . LEU A 1 97 ? -6.952 -15.431 -2.948 1.00 93.19 97 LEU A CA 1
ATOM 743 C C . LEU A 1 97 ? -6.896 -16.151 -4.304 1.00 93.19 97 LEU A C 1
ATOM 745 O O . LEU A 1 97 ? -5.880 -16.071 -4.992 1.00 93.19 97 LEU A O 1
ATOM 749 N N . ILE A 1 98 ? -7.983 -16.807 -4.721 1.00 94.19 98 ILE A N 1
ATOM 750 C CA . ILE A 1 98 ? -8.075 -17.504 -6.012 1.00 94.19 98 ILE A CA 1
ATOM 751 C C . ILE A 1 98 ? -8.070 -16.519 -7.191 1.00 94.19 98 ILE A C 1
ATOM 753 O O . ILE A 1 98 ? -7.147 -16.596 -8.007 1.00 94.19 98 ILE A O 1
ATOM 757 N N . PRO A 1 99 ? -9.033 -15.578 -7.316 1.00 95.12 99 PRO A N 1
ATOM 758 C CA . PRO A 1 99 ? -9.011 -14.598 -8.396 1.00 95.12 99 PRO A CA 1
ATOM 759 C C . PRO A 1 99 ? -7.755 -13.726 -8.331 1.00 95.12 99 PRO A C 1
ATOM 761 O O . PRO A 1 99 ? -7.196 -13.397 -9.375 1.00 95.12 99 PRO A O 1
ATOM 764 N N . TYR A 1 100 ? -7.250 -13.420 -7.132 1.00 94.75 100 TYR A N 1
ATOM 765 C CA . TYR A 1 100 ? -5.986 -12.710 -6.959 1.00 94.75 100 TYR A CA 1
ATOM 766 C C . TYR A 1 100 ? -4.791 -13.476 -7.553 1.00 94.75 100 TYR A C 1
ATOM 768 O O . TYR A 1 100 ? -4.040 -12.906 -8.343 1.00 94.75 100 TYR A O 1
ATOM 776 N N . ALA A 1 101 ? -4.640 -14.771 -7.256 1.00 94.62 101 ALA A N 1
ATOM 777 C CA . ALA A 1 101 ? -3.563 -15.599 -7.804 1.00 94.62 101 ALA A CA 1
ATOM 778 C C . ALA A 1 101 ? -3.679 -15.789 -9.327 1.00 94.62 101 ALA A C 1
ATOM 780 O O . ALA A 1 101 ? -2.673 -15.738 -10.035 1.00 94.62 101 ALA A O 1
ATOM 781 N N . ILE A 1 102 ? -4.897 -15.956 -9.850 1.00 95.69 102 ILE A N 1
ATOM 782 C CA . ILE A 1 102 ? -5.139 -16.059 -11.297 1.00 95.69 102 ILE A CA 1
ATOM 783 C C . ILE A 1 102 ? -4.736 -14.749 -11.986 1.00 95.69 102 ILE A C 1
ATOM 785 O O . ILE A 1 102 ? -3.953 -14.767 -12.936 1.00 95.69 102 ILE A O 1
ATOM 789 N N . MET A 1 103 ? -5.199 -13.602 -11.483 1.00 95.25 103 MET A N 1
ATOM 790 C CA . MET A 1 103 ? -4.837 -12.296 -12.043 1.00 95.25 103 MET A CA 1
ATOM 791 C C . MET A 1 103 ? -3.334 -12.010 -11.913 1.00 95.25 103 MET A C 1
ATOM 793 O O . MET A 1 103 ? -2.741 -11.437 -12.826 1.00 95.25 103 MET A O 1
ATOM 797 N N . LEU A 1 104 ? -2.682 -12.459 -10.836 1.00 94.69 104 LEU A N 1
ATOM 798 C CA . LEU A 1 104 ? -1.229 -12.371 -10.677 1.00 94.69 104 LEU A CA 1
ATOM 799 C C . LEU A 1 104 ? -0.494 -13.130 -11.788 1.00 94.69 104 LEU A C 1
ATOM 801 O O . LEU A 1 104 ? 0.411 -12.573 -12.400 1.00 94.69 104 LEU A O 1
ATOM 805 N N . VAL A 1 105 ? -0.876 -14.379 -12.065 1.00 94.88 105 VAL A N 1
ATOM 806 C CA . VAL A 1 105 ? -0.172 -15.240 -13.031 1.00 94.88 105 VAL A CA 1
ATOM 807 C C . VAL A 1 105 ? -0.445 -14.829 -14.477 1.00 94.88 105 VAL A C 1
ATOM 809 O O . VAL A 1 105 ? 0.482 -14.811 -15.283 1.00 94.88 105 VAL A O 1
ATOM 812 N N . PHE A 1 106 ? -1.691 -14.492 -14.818 1.00 94.38 106 PHE A N 1
ATOM 813 C CA . PHE A 1 106 ? -2.078 -14.224 -16.208 1.00 94.38 106 PHE A CA 1
ATOM 814 C C . PHE A 1 106 ? -1.958 -12.757 -16.622 1.00 94.38 106 PHE A C 1
ATOM 816 O O . PHE A 1 106 ? -1.809 -12.481 -17.810 1.00 94.38 106 PHE A O 1
ATOM 823 N N . VAL A 1 107 ? -2.014 -11.818 -15.675 1.00 93.19 107 VAL A N 1
ATOM 824 C CA . VAL A 1 107 ? -1.978 -10.376 -15.971 1.00 93.19 107 VAL A CA 1
ATOM 825 C C . VAL A 1 107 ? -0.764 -9.720 -15.324 1.00 93.19 107 VAL A C 1
ATOM 827 O O . VAL A 1 107 ? 0.044 -9.109 -16.019 1.00 93.19 107 VAL A O 1
ATOM 830 N N . GLY A 1 108 ? -0.593 -9.884 -14.011 1.00 93.81 108 GLY A N 1
ATOM 831 C CA . GLY A 1 108 ? 0.468 -9.220 -13.252 1.00 93.81 108 GLY A CA 1
ATOM 832 C C . GLY A 1 108 ? 1.875 -9.598 -13.711 1.00 93.81 108 GLY A C 1
ATOM 833 O O . GLY A 1 108 ? 2.659 -8.728 -14.086 1.00 93.81 108 GLY A O 1
ATOM 834 N N . LEU A 1 109 ? 2.191 -10.893 -13.714 1.00 94.81 109 LEU A N 1
ATOM 835 C CA . LEU A 1 109 ? 3.516 -11.412 -14.043 1.00 94.81 109 LEU A CA 1
ATOM 836 C C . LEU A 1 109 ? 3.926 -11.106 -15.495 1.00 94.81 109 LEU A C 1
ATOM 838 O O . LEU A 1 109 ? 5.037 -10.603 -15.673 1.00 94.81 109 LEU A O 1
ATOM 842 N N . PRO A 1 110 ? 3.085 -11.329 -16.529 1.00 95.62 110 PRO A N 1
ATOM 843 C CA . PRO A 1 110 ? 3.451 -10.994 -17.902 1.00 95.62 110 PRO A CA 1
ATOM 844 C C . PRO A 1 110 ? 3.702 -9.500 -18.107 1.00 95.62 110 PRO A C 1
ATOM 846 O O . PRO A 1 110 ? 4.689 -9.146 -18.748 1.00 95.62 110 PRO A O 1
ATOM 849 N N . LEU A 1 111 ? 2.859 -8.624 -17.543 1.00 94.69 111 LEU A N 1
ATOM 850 C CA . LEU A 1 111 ? 3.042 -7.171 -17.651 1.00 94.69 111 LEU A CA 1
ATOM 851 C C . LEU A 1 111 ? 4.323 -6.712 -16.951 1.00 94.69 111 LEU A C 1
ATOM 853 O O . LEU A 1 111 ? 5.115 -5.971 -17.531 1.00 94.69 111 LEU A O 1
ATOM 857 N N . PHE A 1 112 ? 4.553 -7.196 -15.731 1.00 95.44 112 PHE A N 1
ATOM 858 C CA . PHE A 1 112 ? 5.732 -6.851 -14.945 1.00 95.44 112 PHE A CA 1
ATOM 859 C C . PHE A 1 112 ? 7.026 -7.316 -15.623 1.00 95.44 112 PHE A C 1
ATOM 861 O O . PHE A 1 112 ? 7.984 -6.553 -15.745 1.00 95.44 112 PHE A O 1
ATOM 868 N N . PHE A 1 113 ? 7.046 -8.559 -16.114 1.00 96.00 113 PHE A N 1
ATOM 869 C CA . PHE A 1 113 ? 8.187 -9.103 -16.844 1.00 96.00 113 PHE A CA 1
ATOM 870 C C . PHE A 1 113 ? 8.445 -8.333 -18.142 1.00 96.00 113 PHE A C 1
ATOM 872 O O . PHE A 1 113 ? 9.586 -7.963 -18.406 1.00 96.00 113 PHE A O 1
ATOM 879 N N . MET A 1 114 ? 7.398 -8.034 -18.916 1.00 95.38 114 MET A N 1
ATOM 880 C CA . MET A 1 114 ? 7.516 -7.271 -20.158 1.00 95.38 114 MET A CA 1
ATOM 881 C C . MET A 1 114 ? 8.152 -5.900 -19.921 1.00 95.38 114 MET A C 1
ATOM 883 O O . MET A 1 114 ? 9.079 -5.528 -20.638 1.00 95.38 114 MET A O 1
ATOM 887 N N . GLU A 1 115 ? 7.701 -5.163 -18.906 1.00 94.69 115 GLU A N 1
ATOM 888 C CA . GLU A 1 115 ? 8.235 -3.835 -18.595 1.00 94.69 115 GLU A CA 1
ATOM 889 C C . GLU A 1 115 ? 9.681 -3.890 -18.086 1.00 94.69 115 GLU A C 1
ATOM 891 O O . GLU A 1 115 ? 10.512 -3.085 -18.516 1.00 94.69 115 GLU A O 1
ATOM 896 N N . LEU A 1 116 ? 10.016 -4.868 -17.235 1.00 94.56 116 LEU A N 1
ATOM 897 C CA . LEU A 1 116 ? 11.391 -5.082 -16.779 1.00 94.56 116 LEU A CA 1
ATOM 898 C C . LEU A 1 116 ? 12.330 -5.431 -17.937 1.00 94.56 116 LEU A C 1
ATOM 900 O O . LEU A 1 116 ? 13.397 -4.829 -18.068 1.00 94.56 116 LEU A O 1
ATOM 904 N N . SER A 1 117 ? 11.943 -6.379 -18.792 1.00 94.88 117 SER A N 1
ATOM 905 C CA . SER A 1 117 ? 12.740 -6.759 -19.960 1.00 94.88 117 SER A CA 1
ATOM 906 C C . SER A 1 117 ? 12.893 -5.596 -20.934 1.00 94.88 117 SER A C 1
ATOM 908 O O . SER A 1 117 ? 13.986 -5.385 -21.457 1.00 94.88 117 SER A O 1
ATOM 910 N N . PHE A 1 118 ? 11.834 -4.813 -21.148 1.00 94.12 118 PHE A N 1
ATOM 911 C CA . PHE A 1 118 ? 11.873 -3.652 -22.029 1.00 94.12 118 PHE A CA 1
ATOM 912 C C . PHE A 1 118 ? 12.806 -2.561 -21.493 1.00 94.12 118 PHE A C 1
ATOM 914 O O . PHE A 1 118 ? 13.654 -2.064 -22.236 1.00 94.12 118 PHE A O 1
ATOM 921 N N . GLY A 1 119 ? 12.724 -2.247 -20.196 1.00 93.62 119 GLY A N 1
ATOM 922 C CA . GLY A 1 119 ? 13.613 -1.284 -19.545 1.00 93.62 119 GLY A CA 1
ATOM 923 C C . GLY A 1 119 ? 15.079 -1.722 -19.546 1.00 93.62 119 GLY A C 1
ATOM 924 O O . GLY A 1 119 ? 15.953 -0.916 -19.865 1.00 93.62 119 GLY A O 1
ATOM 925 N N . GLN A 1 120 ? 15.353 -2.999 -19.258 1.00 93.31 120 GLN A N 1
ATOM 926 C CA . GLN A 1 120 ? 16.711 -3.552 -19.286 1.00 93.31 120 GLN A CA 1
ATOM 927 C C . GLN A 1 120 ? 17.294 -3.567 -20.706 1.00 93.31 120 GLN A C 1
ATOM 929 O O . GLN A 1 120 ? 18.443 -3.174 -20.899 1.00 93.31 120 GLN A O 1
ATOM 934 N N . TYR A 1 121 ? 16.507 -3.976 -21.706 1.00 92.38 121 TYR A N 1
ATOM 935 C CA . TYR A 1 121 ? 16.952 -4.018 -23.101 1.00 92.38 121 TYR A CA 1
ATOM 936 C C . TYR A 1 121 ? 17.237 -2.620 -23.654 1.00 92.38 121 TYR A C 1
ATOM 938 O O . TYR A 1 121 ? 18.281 -2.399 -24.262 1.00 92.38 121 TYR A O 1
ATOM 946 N N . ALA A 1 122 ? 16.323 -1.671 -23.435 1.00 91.25 122 ALA A N 1
ATOM 947 C CA . ALA A 1 122 ? 16.461 -0.328 -23.980 1.00 91.25 122 ALA A CA 1
ATOM 948 C C . ALA A 1 122 ? 17.506 0.512 -23.237 1.00 91.25 122 ALA A C 1
ATOM 950 O O . ALA A 1 122 ? 18.082 1.411 -23.839 1.00 91.25 122 ALA A O 1
ATOM 951 N N . SER A 1 123 ? 17.743 0.250 -21.943 1.00 90.69 123 SER A N 1
ATOM 952 C CA . SER A 1 123 ? 18.663 1.034 -21.102 1.00 90.69 123 SER A CA 1
ATOM 953 C C . SER A 1 123 ? 18.395 2.551 -21.143 1.00 90.69 123 SER A C 1
ATOM 955 O O . SER A 1 123 ? 19.287 3.369 -20.918 1.00 90.69 123 SER A O 1
ATOM 957 N N . GLU A 1 124 ? 17.136 2.938 -21.366 1.00 90.44 124 GLU A N 1
ATOM 958 C CA . GLU A 1 124 ? 16.660 4.316 -21.563 1.00 90.44 124 GLU A CA 1
ATOM 959 C C . GLU A 1 124 ? 15.670 4.721 -20.455 1.00 90.44 124 GLU A C 1
ATOM 961 O O . GLU A 1 124 ? 15.274 3.897 -19.627 1.00 90.44 124 GLU A O 1
ATOM 966 N N . GLY A 1 125 ? 15.354 6.010 -20.332 1.00 90.56 125 GLY A N 1
ATOM 967 C CA . GLY A 1 125 ? 14.355 6.493 -19.375 1.00 90.56 125 GLY A CA 1
ATOM 968 C C . GLY A 1 125 ? 12.924 6.292 -19.892 1.00 90.56 125 GLY A C 1
ATOM 969 O O . GLY A 1 125 ? 12.726 6.068 -21.084 1.00 90.56 125 GLY A O 1
ATOM 970 N N . PRO A 1 126 ? 11.895 6.444 -19.043 1.00 91.38 126 PRO A N 1
ATOM 971 C CA . PRO A 1 126 ? 10.499 6.204 -19.424 1.00 91.38 126 PRO A CA 1
ATOM 972 C C . PRO A 1 126 ? 9.980 7.127 -20.541 1.00 91.38 126 PRO A C 1
ATOM 974 O O . PRO A 1 126 ? 9.045 6.760 -21.241 1.00 91.38 126 PRO A O 1
ATOM 977 N N . ILE A 1 127 ? 10.591 8.299 -20.756 1.00 91.94 127 ILE A N 1
ATOM 978 C CA . ILE A 1 127 ? 10.266 9.181 -21.892 1.00 91.94 127 ILE A CA 1
ATOM 979 C C . ILE A 1 127 ? 11.039 8.764 -23.149 1.00 91.94 127 ILE A C 1
ATOM 981 O O . ILE A 1 127 ? 10.463 8.658 -24.230 1.00 91.94 127 ILE A O 1
ATOM 985 N N . THR A 1 128 ? 12.345 8.514 -23.022 1.00 92.00 128 THR A N 1
ATOM 986 C CA . THR A 1 128 ? 13.226 8.232 -24.164 1.00 92.00 128 THR A CA 1
ATOM 987 C C . THR A 1 128 ? 13.073 6.817 -24.713 1.00 92.00 128 THR A C 1
ATOM 989 O O . THR A 1 128 ? 13.385 6.590 -25.879 1.00 92.00 128 THR A O 1
ATOM 992 N N . ILE A 1 129 ? 12.534 5.879 -23.933 1.00 92.88 129 ILE A N 1
ATOM 993 C CA . ILE A 1 129 ? 12.294 4.497 -24.365 1.00 92.88 129 ILE A CA 1
ATOM 994 C C . ILE A 1 129 ? 11.287 4.398 -25.525 1.00 92.88 129 ILE A C 1
ATOM 996 O O . ILE A 1 129 ? 11.392 3.516 -26.377 1.00 92.88 129 ILE A O 1
ATOM 1000 N N . TRP A 1 130 ? 10.359 5.355 -25.632 1.00 92.69 130 TRP A N 1
ATOM 1001 C CA . TRP A 1 130 ? 9.350 5.399 -26.696 1.00 92.69 130 TRP A CA 1
ATOM 1002 C C . TRP A 1 130 ? 9.890 5.870 -28.053 1.00 92.69 130 TRP A C 1
ATOM 1004 O O . TRP A 1 130 ? 9.131 5.920 -29.018 1.00 92.69 130 TRP A O 1
ATOM 1014 N N . LYS A 1 131 ? 11.204 6.120 -28.191 1.00 89.38 131 LYS A N 1
ATOM 1015 C CA . LYS A 1 131 ? 11.861 6.321 -29.501 1.00 89.38 131 LYS A CA 1
ATOM 1016 C C . LYS A 1 131 ? 11.591 5.168 -30.483 1.00 89.38 131 LYS A C 1
ATOM 1018 O O . LYS A 1 131 ? 11.655 5.384 -31.688 1.00 89.38 131 LYS A O 1
ATOM 1023 N N . ILE A 1 132 ? 11.263 3.971 -29.979 1.00 90.88 132 ILE A N 1
ATOM 1024 C CA . ILE A 1 132 ? 10.849 2.815 -30.790 1.00 90.88 132 ILE A CA 1
ATOM 1025 C C . ILE A 1 132 ? 9.585 3.084 -31.623 1.00 90.88 132 ILE A C 1
ATOM 1027 O O . ILE A 1 132 ? 9.460 2.573 -32.732 1.00 90.88 132 ILE A O 1
ATOM 1031 N N . SER A 1 133 ? 8.654 3.890 -31.105 1.00 91.12 133 SER A N 1
ATOM 1032 C CA . SER A 1 133 ? 7.426 4.278 -31.794 1.00 91.12 133 SER A CA 1
ATOM 1033 C C . SER A 1 133 ? 7.067 5.721 -31.431 1.00 91.12 133 SER A C 1
ATOM 1035 O O . SER A 1 133 ? 6.438 5.958 -30.394 1.00 91.12 133 SER A O 1
ATOM 1037 N N . PRO A 1 134 ? 7.424 6.695 -32.289 1.00 89.25 134 PRO A N 1
ATOM 1038 C CA . PRO A 1 134 ? 7.157 8.113 -32.046 1.00 89.25 134 PRO A CA 1
ATOM 1039 C C . PRO A 1 134 ? 5.677 8.434 -31.793 1.00 89.25 134 PRO A C 1
ATOM 1041 O O . PRO A 1 134 ? 5.370 9.366 -31.056 1.00 89.25 134 PRO A O 1
ATOM 1044 N N . LEU A 1 135 ? 4.754 7.629 -32.337 1.00 93.94 135 LEU A N 1
ATOM 1045 C CA . LEU A 1 135 ? 3.314 7.769 -32.097 1.00 93.94 135 LEU A CA 1
ATOM 1046 C C . LEU A 1 135 ? 2.955 7.644 -30.606 1.00 93.94 135 LEU A C 1
ATOM 1048 O O . LEU A 1 135 ? 2.050 8.321 -30.126 1.00 93.94 135 LEU A O 1
ATOM 1052 N N . PHE A 1 136 ? 3.678 6.803 -29.865 1.00 93.06 136 PHE A N 1
ATOM 1053 C CA . PHE A 1 136 ? 3.416 6.519 -28.455 1.00 93.06 136 PHE A CA 1
ATOM 1054 C C . PHE A 1 136 ? 4.291 7.329 -27.492 1.00 93.06 136 PHE A C 1
ATOM 1056 O O . PHE A 1 136 ? 4.255 7.088 -26.287 1.00 93.06 136 PHE A O 1
ATOM 1063 N N . GLN A 1 137 ? 5.029 8.337 -27.970 1.00 91.12 137 GLN A N 1
ATOM 1064 C CA . GLN A 1 137 ? 5.882 9.171 -27.115 1.00 91.12 137 GLN A CA 1
ATOM 1065 C C . GLN A 1 137 ? 5.096 9.880 -25.992 1.00 91.12 137 GLN A C 1
ATOM 1067 O O . GLN A 1 137 ? 5.629 10.103 -24.904 1.00 91.12 137 GLN A O 1
ATOM 1072 N N . GLY A 1 138 ? 3.805 10.160 -26.214 1.00 93.94 138 GLY A N 1
ATOM 1073 C CA . GLY A 1 138 ? 2.896 10.693 -25.193 1.00 93.94 138 GLY A CA 1
ATOM 1074 C C . GLY A 1 138 ? 2.763 9.809 -23.945 1.00 93.94 138 GLY A C 1
ATOM 1075 O O . GLY A 1 138 ? 2.566 10.338 -22.852 1.00 93.94 138 GLY A O 1
ATOM 1076 N N . LEU A 1 139 ? 2.945 8.487 -24.068 1.00 94.00 139 LEU A N 1
ATOM 1077 C CA . LEU A 1 139 ? 2.891 7.563 -22.929 1.00 94.00 139 LEU A CA 1
ATOM 1078 C C . LEU A 1 139 ? 4.012 7.835 -21.924 1.00 94.00 139 LEU A C 1
ATOM 1080 O O . LEU A 1 139 ? 3.770 7.815 -20.722 1.00 94.00 139 LEU A O 1
ATOM 1084 N N . GLY A 1 140 ? 5.217 8.159 -22.397 1.00 93.50 140 GLY A N 1
ATOM 1085 C CA . GLY A 1 140 ? 6.339 8.491 -21.520 1.00 93.50 140 GLY A CA 1
ATOM 1086 C C . GLY A 1 140 ? 6.096 9.759 -20.698 1.00 93.50 140 GLY A C 1
ATOM 1087 O O . GLY A 1 140 ? 6.388 9.793 -19.502 1.00 93.50 140 GLY A O 1
ATOM 1088 N N . TYR A 1 141 ? 5.503 10.788 -21.311 1.00 93.94 141 TYR A N 1
ATOM 1089 C CA . TYR A 1 141 ? 5.104 12.005 -20.598 1.00 93.94 141 TYR A CA 1
ATOM 1090 C C . TYR A 1 141 ? 3.971 11.741 -19.598 1.00 93.94 141 TYR A C 1
ATOM 1092 O O . TYR A 1 141 ? 4.000 12.282 -18.493 1.00 93.94 141 TYR A O 1
ATOM 1100 N N . ALA A 1 142 ? 3.013 10.873 -19.941 1.00 94.62 142 ALA A N 1
ATOM 1101 C CA . ALA A 1 142 ? 1.955 10.457 -19.022 1.00 94.62 142 ALA A CA 1
ATOM 1102 C C . ALA A 1 142 ? 2.514 9.689 -17.810 1.00 94.62 142 ALA A C 1
ATOM 1104 O O . ALA A 1 142 ? 2.136 9.988 -16.679 1.00 94.62 142 ALA A O 1
ATOM 1105 N N . MET A 1 143 ? 3.461 8.765 -18.018 1.00 94.00 143 MET A N 1
ATOM 1106 C CA . MET A 1 143 ? 4.160 8.049 -16.937 1.00 94.00 143 MET A CA 1
ATOM 1107 C C . MET A 1 143 ? 4.859 9.015 -15.975 1.00 94.00 143 MET A C 1
ATOM 1109 O O . MET A 1 143 ? 4.750 8.872 -14.754 1.00 94.00 143 MET A O 1
ATOM 1113 N N . PHE A 1 144 ? 5.544 10.025 -16.521 1.00 93.06 144 PHE A N 1
ATOM 1114 C CA . PHE A 1 144 ? 6.189 11.066 -15.726 1.00 93.06 144 PHE A CA 1
ATOM 1115 C C . PHE A 1 144 ? 5.169 11.871 -14.911 1.00 93.06 144 PHE A C 1
ATOM 1117 O O . PHE A 1 144 ? 5.318 11.976 -13.695 1.00 93.06 144 PHE A O 1
ATOM 1124 N N . LEU A 1 145 ? 4.104 12.370 -15.549 1.00 94.56 145 LEU A N 1
ATOM 1125 C CA . LEU A 1 145 ? 3.059 13.152 -14.883 1.00 94.56 145 LEU A CA 1
ATOM 1126 C C . LEU A 1 145 ? 2.386 12.365 -13.750 1.00 94.56 145 LEU A C 1
ATOM 1128 O O . LEU A 1 145 ? 2.254 12.882 -12.641 1.00 94.56 145 LEU A O 1
ATOM 1132 N N . MET A 1 146 ? 1.998 11.113 -14.005 1.00 92.94 146 MET A N 1
ATOM 1133 C CA . MET A 1 146 ? 1.388 10.250 -12.989 1.00 92.94 146 MET A CA 1
ATOM 1134 C C . MET A 1 146 ? 2.344 10.029 -11.816 1.00 92.94 146 MET A C 1
ATOM 1136 O O . MET A 1 146 ? 1.949 10.205 -10.666 1.00 92.94 146 MET A O 1
ATOM 1140 N N . SER A 1 147 ? 3.619 9.742 -12.092 1.00 92.06 147 SER A N 1
ATOM 1141 C CA . SER A 1 147 ? 4.640 9.599 -11.049 1.00 92.06 147 SER A CA 1
ATOM 1142 C C . SER A 1 147 ? 4.821 10.881 -10.226 1.00 92.06 147 SER A C 1
ATOM 1144 O O . SER A 1 147 ? 4.975 10.803 -9.008 1.00 92.06 147 SER A O 1
ATOM 1146 N N . THR A 1 148 ? 4.750 12.064 -10.846 1.00 92.19 148 THR A N 1
ATOM 1147 C CA . THR A 1 148 ? 4.804 13.353 -10.135 1.00 92.19 148 THR A CA 1
ATOM 1148 C C . THR A 1 148 ? 3.601 13.547 -9.214 1.00 92.19 148 THR A C 1
ATOM 1150 O O . THR A 1 148 ? 3.788 13.847 -8.036 1.00 92.19 148 THR A O 1
ATOM 1153 N N . LEU A 1 149 ? 2.378 13.347 -9.714 1.00 94.00 149 LEU A N 1
ATOM 1154 C CA . LEU A 1 149 ? 1.156 13.497 -8.912 1.00 94.00 149 LEU A CA 1
ATOM 1155 C C . LEU A 1 149 ? 1.156 12.553 -7.709 1.00 94.00 149 LEU A C 1
ATOM 1157 O O . LEU A 1 149 ? 0.801 12.940 -6.596 1.00 94.00 149 LEU A O 1
ATOM 1161 N N . VAL A 1 150 ? 1.612 11.325 -7.927 1.00 92.00 150 VAL A N 1
ATOM 1162 C CA . VAL A 1 150 ? 1.685 10.303 -6.885 1.00 92.00 150 VAL A CA 1
ATOM 1163 C C . VAL A 1 150 ? 2.786 10.601 -5.882 1.00 92.00 150 VAL A C 1
ATOM 1165 O O . VAL A 1 150 ? 2.556 10.478 -4.681 1.00 92.00 150 VAL A O 1
ATOM 1168 N N . GLY A 1 151 ? 3.922 11.126 -6.340 1.00 92.00 151 GLY A N 1
ATOM 1169 C CA . GLY A 1 151 ? 4.953 11.676 -5.467 1.00 92.00 151 GLY A CA 1
ATOM 1170 C C . GLY A 1 151 ? 4.430 12.784 -4.546 1.00 92.00 151 GLY A C 1
ATOM 1171 O O . GLY A 1 151 ? 4.801 12.809 -3.375 1.00 92.00 151 GLY A O 1
ATOM 1172 N N . ILE A 1 152 ? 3.540 13.660 -5.024 1.00 93.62 152 ILE A N 1
ATOM 1173 C CA . ILE A 1 152 ? 2.976 14.752 -4.213 1.00 93.62 152 ILE A CA 1
ATOM 1174 C C . ILE A 1 152 ? 2.121 14.204 -3.065 1.00 93.62 152 ILE A C 1
ATOM 1176 O O . ILE A 1 152 ? 2.390 14.520 -1.905 1.00 93.62 152 ILE A O 1
ATOM 1180 N N . TYR A 1 153 ? 1.122 13.362 -3.351 1.00 93.12 153 TYR A N 1
ATOM 1181 C CA . TYR A 1 153 ? 0.205 12.920 -2.295 1.00 93.12 153 TYR A CA 1
ATOM 1182 C C . TYR A 1 153 ? 0.803 11.834 -1.388 1.00 93.12 153 TYR A C 1
ATOM 1184 O O . TYR A 1 153 ? 0.512 11.823 -0.194 1.00 93.12 153 TYR A O 1
ATOM 1192 N N . TYR A 1 154 ? 1.670 10.942 -1.8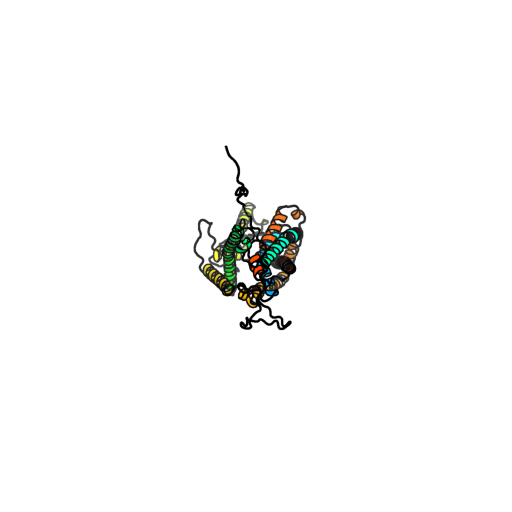88 1.00 92.69 154 TYR A N 1
ATOM 1193 C CA . TYR A 1 154 ? 2.306 9.944 -1.015 1.00 92.69 154 TYR A CA 1
ATOM 1194 C C . TYR A 1 154 ? 3.264 10.585 -0.010 1.00 92.69 154 TYR A C 1
ATOM 1196 O O . TYR A 1 154 ? 3.336 10.118 1.126 1.00 92.69 154 TYR A O 1
ATOM 1204 N N . ASN A 1 155 ? 3.955 11.673 -0.376 1.00 93.81 155 ASN A N 1
ATOM 1205 C CA . ASN A 1 155 ? 4.758 12.425 0.593 1.00 93.81 155 ASN A CA 1
ATOM 1206 C C . ASN A 1 155 ? 3.894 13.046 1.700 1.00 93.81 155 ASN A C 1
ATOM 1208 O O . ASN A 1 155 ? 4.353 13.143 2.835 1.00 93.81 155 ASN A O 1
ATOM 1212 N N . MET A 1 156 ? 2.632 13.385 1.415 1.00 94.75 156 MET A N 1
ATOM 1213 C CA . MET A 1 156 ? 1.695 13.820 2.453 1.00 94.75 156 MET A CA 1
ATOM 1214 C C . MET A 1 156 ? 1.359 12.691 3.437 1.00 94.75 156 MET A C 1
ATOM 1216 O O . MET A 1 156 ? 1.365 12.905 4.647 1.00 94.75 156 MET A O 1
ATOM 1220 N N . ILE A 1 157 ? 1.148 11.467 2.945 1.00 94.19 157 ILE A N 1
ATOM 1221 C CA . ILE A 1 157 ? 0.919 10.297 3.811 1.00 94.19 157 ILE A CA 1
ATOM 1222 C C . ILE A 1 157 ? 2.153 10.018 4.685 1.00 94.19 157 ILE A C 1
ATOM 1224 O O . ILE A 1 157 ? 2.018 9.721 5.873 1.00 94.19 157 ILE A O 1
ATOM 1228 N N . LEU A 1 158 ? 3.363 10.157 4.129 1.00 93.56 158 LEU A N 1
ATOM 1229 C CA . LEU A 1 158 ? 4.604 10.061 4.906 1.00 93.56 158 LEU A CA 1
ATOM 1230 C C . LEU A 1 158 ? 4.690 11.149 5.984 1.00 93.56 158 LEU A C 1
ATOM 1232 O O . LEU A 1 158 ? 5.121 10.852 7.096 1.00 93.56 158 LEU A O 1
ATOM 1236 N N . ALA A 1 159 ? 4.242 12.372 5.691 1.00 96.06 159 ALA A N 1
ATOM 1237 C CA . ALA A 1 159 ? 4.196 13.458 6.666 1.00 96.06 159 ALA A CA 1
ATOM 1238 C C . ALA A 1 159 ? 3.237 13.145 7.825 1.00 96.06 159 ALA A C 1
ATOM 1240 O O . ALA A 1 159 ? 3.602 13.363 8.980 1.00 96.06 159 ALA A O 1
ATOM 1241 N N . TRP A 1 160 ? 2.060 12.568 7.549 1.00 95.81 160 TRP A N 1
ATOM 1242 C CA . TRP A 1 160 ? 1.159 12.076 8.598 1.00 95.81 160 TRP A CA 1
ATOM 1243 C C . TRP A 1 160 ? 1.831 10.993 9.442 1.00 95.81 160 TRP A C 1
ATOM 1245 O O . TRP A 1 160 ? 1.852 11.095 10.666 1.00 95.81 160 TRP A O 1
ATOM 1255 N N . ALA A 1 161 ? 2.447 9.990 8.815 1.00 94.56 161 ALA A N 1
ATOM 1256 C CA . ALA A 1 161 ? 3.138 8.925 9.541 1.00 94.56 161 ALA A CA 1
ATOM 1257 C C . ALA A 1 161 ? 4.290 9.463 10.412 1.00 94.56 161 ALA A C 1
ATOM 1259 O O . ALA A 1 161 ? 4.441 9.042 11.559 1.00 94.56 161 ALA A O 1
ATOM 1260 N N . LEU A 1 162 ? 5.068 10.426 9.906 1.00 95.69 162 LEU A N 1
ATOM 1261 C CA . LEU A 1 162 ? 6.130 11.095 10.659 1.00 95.69 162 LEU A CA 1
ATOM 1262 C C . LEU A 1 162 ? 5.566 11.891 11.843 1.00 95.69 162 LEU A C 1
ATOM 1264 O O . LEU A 1 162 ? 6.110 11.824 12.945 1.00 95.69 162 LEU A O 1
ATOM 1268 N N . PHE A 1 163 ? 4.453 12.595 11.643 1.00 96.12 163 PHE A N 1
ATOM 1269 C CA . PHE A 1 163 ? 3.762 13.316 12.707 1.00 96.12 163 PHE A CA 1
ATOM 1270 C C . PHE A 1 163 ? 3.283 12.369 13.820 1.00 96.12 163 PHE A C 1
ATOM 1272 O O . PHE A 1 163 ? 3.503 12.640 15.005 1.00 96.12 163 PHE A O 1
ATOM 1279 N N . TYR A 1 164 ? 2.692 11.225 13.460 1.00 95.50 164 TYR A N 1
ATOM 1280 C CA . TYR A 1 164 ? 2.299 10.184 14.417 1.00 95.50 164 TYR A CA 1
ATOM 1281 C C . TYR A 1 164 ? 3.507 9.554 15.117 1.00 95.50 164 TYR A C 1
ATOM 1283 O O . TYR A 1 164 ? 3.447 9.307 16.323 1.00 95.50 164 TYR A O 1
ATOM 1291 N N . LEU A 1 165 ? 4.617 9.336 14.406 1.00 94.81 165 LEU A N 1
ATOM 1292 C CA . LEU A 1 165 ? 5.859 8.822 14.987 1.00 94.81 165 LEU A CA 1
ATOM 1293 C C . LEU A 1 165 ? 6.402 9.769 16.065 1.00 94.81 165 LEU A C 1
ATOM 1295 O O . LEU A 1 165 ? 6.702 9.324 17.170 1.00 94.81 165 LEU A O 1
ATOM 1299 N N . ILE A 1 166 ? 6.473 11.071 15.775 1.00 94.88 166 ILE A N 1
ATOM 1300 C CA . ILE A 1 166 ? 6.923 12.091 16.736 1.00 94.88 166 ILE A CA 1
ATOM 1301 C C . ILE A 1 166 ? 5.942 12.188 17.912 1.00 94.88 166 ILE A C 1
ATOM 1303 O O . ILE A 1 166 ? 6.358 12.237 19.070 1.00 94.88 166 ILE A O 1
ATOM 1307 N N . SER A 1 167 ? 4.636 12.161 17.640 1.00 93.81 167 SER A N 1
ATOM 1308 C CA . SER A 1 167 ? 3.595 12.220 18.674 1.00 93.81 167 SER A CA 1
ATOM 1309 C C . SER A 1 167 ? 3.590 10.994 19.594 1.00 93.81 167 SER A C 1
ATOM 1311 O O . SER A 1 167 ? 3.235 11.115 20.766 1.00 93.81 167 SER A O 1
ATOM 1313 N N . SER A 1 168 ? 4.050 9.840 19.100 1.00 95.56 168 SER A N 1
ATOM 1314 C CA . SER A 1 168 ? 4.179 8.594 19.871 1.00 95.56 168 SER A CA 1
ATOM 1315 C C . SER A 1 168 ? 5.344 8.602 20.868 1.00 95.56 168 SER A C 1
ATOM 1317 O O . SER A 1 168 ? 5.440 7.694 21.686 1.00 95.56 168 SER A O 1
ATOM 1319 N N . LEU A 1 169 ? 6.225 9.611 20.838 1.00 94.19 169 LEU A N 1
ATOM 1320 C CA . LEU A 1 169 ? 7.316 9.759 21.814 1.00 94.19 169 LEU A CA 1
ATOM 1321 C C . LEU A 1 169 ? 6.845 10.332 23.163 1.00 94.19 169 LEU A C 1
ATOM 1323 O O . LEU A 1 169 ? 7.632 10.432 24.105 1.00 94.19 169 LEU A O 1
ATOM 1327 N N . ARG A 1 170 ? 5.573 10.733 23.269 1.00 91.69 170 ARG A N 1
ATOM 1328 C CA . ARG A 1 170 ? 4.967 11.198 24.523 1.00 91.69 170 ARG A CA 1
ATOM 1329 C C . ARG A 1 170 ? 4.661 10.012 25.441 1.00 91.69 170 ARG A C 1
ATOM 1331 O O . ARG A 1 170 ? 4.312 8.935 24.975 1.00 91.69 170 ARG A O 1
ATOM 1338 N N . SER A 1 171 ? 4.739 10.228 26.756 1.00 89.56 171 SER A N 1
ATOM 1339 C CA . SER A 1 171 ? 4.435 9.194 27.760 1.00 89.56 171 SER A CA 1
ATOM 1340 C C . SER A 1 171 ? 2.977 8.727 27.725 1.00 89.56 171 SER A C 1
ATOM 1342 O O . SER A 1 171 ? 2.698 7.562 27.990 1.00 89.56 171 SER A O 1
ATOM 1344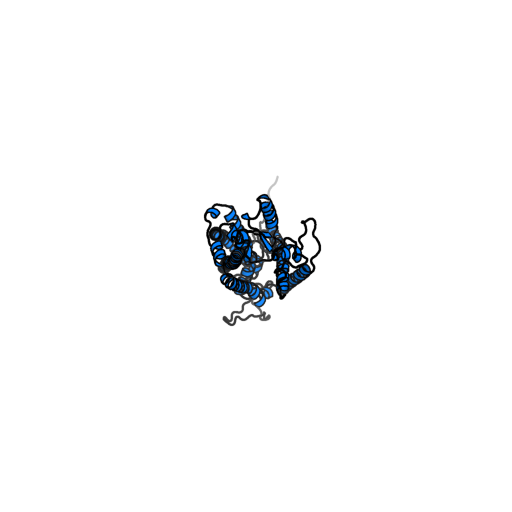 N N . ILE A 1 172 ? 2.054 9.630 27.391 1.00 88.62 172 ILE A N 1
ATOM 1345 C CA . ILE A 1 172 ? 0.635 9.345 27.179 1.00 88.62 172 ILE A CA 1
ATOM 1346 C C . ILE A 1 172 ? 0.324 9.673 25.722 1.00 88.62 172 ILE A C 1
ATOM 1348 O O . ILE A 1 172 ? 0.617 10.778 25.253 1.00 88.62 172 ILE A O 1
ATOM 1352 N N . LEU A 1 173 ? -0.260 8.711 25.005 1.00 91.62 173 LEU A N 1
ATOM 1353 C CA . LEU A 1 173 ? -0.588 8.893 23.597 1.00 91.62 173 LEU A CA 1
ATOM 1354 C C . LEU A 1 173 ? -1.753 9.889 23.465 1.00 91.62 173 LEU A C 1
ATOM 1356 O O . LEU A 1 173 ? -2.763 9.710 24.150 1.00 91.62 173 LEU A O 1
ATOM 1360 N N . PRO A 1 174 ? -1.671 10.899 22.578 1.00 89.88 174 PRO A N 1
ATOM 1361 C CA . PRO A 1 174 ? -2.723 11.912 22.438 1.00 89.88 174 PRO A CA 1
ATOM 1362 C C . PRO A 1 174 ? -4.107 11.359 22.067 1.00 89.88 174 PRO A C 1
ATOM 1364 O O . PRO A 1 174 ? -5.118 11.938 22.438 1.00 89.88 174 PRO A O 1
ATOM 1367 N N . TRP A 1 175 ? -4.150 10.224 21.366 1.00 90.81 175 TRP A N 1
ATOM 1368 C CA . TRP A 1 175 ? -5.377 9.531 20.959 1.00 90.81 175 TRP A CA 1
ATOM 1369 C C . TRP A 1 175 ? -5.860 8.472 21.966 1.00 90.81 175 TRP A C 1
ATOM 1371 O O . TRP A 1 175 ? -6.733 7.671 21.641 1.00 90.81 175 TRP A O 1
ATOM 1381 N N . SER A 1 176 ? -5.286 8.425 23.174 1.00 87.00 176 SER A N 1
ATOM 1382 C CA . SER A 1 176 ? -5.718 7.492 24.229 1.00 87.00 176 SER A CA 1
ATOM 1383 C C . SER A 1 176 ? -6.891 8.011 25.065 1.00 87.00 176 SER A C 1
ATOM 1385 O O . SER A 1 176 ? -7.602 7.222 25.686 1.00 87.00 176 SER A O 1
ATOM 1387 N N . SER A 1 177 ? -7.106 9.328 25.094 1.00 84.75 177 SER A N 1
ATOM 1388 C CA . SER A 1 177 ? -8.116 9.983 25.922 1.00 84.75 177 SER A CA 1
ATOM 1389 C C . SER A 1 177 ? -8.982 10.940 25.105 1.00 84.75 177 SER A C 1
ATOM 1391 O O . SER A 1 177 ? -8.551 11.478 24.091 1.00 84.75 177 SER A O 1
ATOM 1393 N N . CYS A 1 178 ? -10.204 11.170 25.588 1.00 84.25 178 CYS A N 1
ATOM 1394 C CA . CYS A 1 178 ? -11.125 12.188 25.077 1.00 84.25 178 CYS A CA 1
ATOM 1395 C C . CYS A 1 178 ? -11.008 13.538 25.808 1.00 84.25 178 CYS A C 1
ATOM 1397 O O . CYS A 1 178 ? -11.844 14.411 25.616 1.00 84.25 178 CYS A O 1
ATOM 1399 N N . ASP A 1 179 ? -10.002 13.720 26.671 1.00 84.56 179 ASP A N 1
ATOM 1400 C CA . ASP A 1 179 ? -9.903 14.898 27.548 1.00 84.56 179 ASP A CA 1
ATOM 1401 C C . ASP A 1 179 ? -9.125 16.048 26.883 1.00 84.56 179 ASP A C 1
ATOM 1403 O O . ASP A 1 179 ? -8.380 16.771 27.548 1.00 84.56 179 ASP A O 1
ATOM 1407 N N . ASN A 1 180 ? -9.230 16.193 25.561 1.00 88.12 180 ASN A N 1
ATOM 1408 C CA . ASN A 1 180 ? -8.499 17.210 24.813 1.00 88.12 180 ASN A CA 1
ATOM 1409 C C . ASN A 1 180 ? -9.448 18.243 24.204 1.00 88.12 180 ASN A C 1
ATOM 1411 O O . ASN A 1 180 ? -10.624 17.988 23.974 1.00 88.12 180 ASN A O 1
ATOM 1415 N N . TRP A 1 181 ? -8.913 19.420 23.889 1.00 87.38 181 TRP A N 1
ATOM 1416 C CA . TRP A 1 181 ? -9.697 20.545 23.370 1.00 87.38 181 TRP A CA 1
ATOM 1417 C C . TRP A 1 181 ? -10.254 20.329 21.954 1.00 87.38 181 TRP A C 1
ATOM 1419 O O . TRP A 1 181 ? -11.161 21.046 21.549 1.00 87.38 181 TRP A O 1
ATOM 1429 N N . TRP A 1 182 ? -9.719 19.364 21.203 1.00 88.19 182 TRP A N 1
ATOM 1430 C CA . TRP A 1 182 ? -10.219 18.972 19.878 1.00 88.19 182 TRP A CA 1
ATOM 1431 C C . TRP A 1 182 ? -11.311 17.897 19.937 1.00 88.19 182 TRP A C 1
ATOM 1433 O O . TRP A 1 182 ? -11.882 17.544 18.901 1.00 88.19 182 TRP A O 1
ATOM 1443 N N . ASN A 1 183 ? -11.567 17.331 21.121 1.00 86.62 183 ASN A N 1
ATOM 1444 C CA . ASN A 1 183 ? -12.559 16.284 21.276 1.00 86.62 183 ASN A CA 1
ATOM 1445 C C . ASN A 1 183 ? -13.968 16.865 21.385 1.00 86.62 183 ASN A C 1
ATOM 1447 O O . ASN A 1 183 ? -14.187 17.903 22.013 1.00 86.62 183 ASN A O 1
ATOM 1451 N N . THR A 1 184 ? -14.935 16.180 20.779 1.00 82.94 184 THR A N 1
ATOM 1452 C CA . THR A 1 184 ? -16.345 16.565 20.878 1.00 82.94 184 THR A CA 1
ATOM 1453 C C . THR A 1 184 ? -17.040 15.824 22.019 1.00 82.94 184 THR A C 1
ATOM 1455 O O . THR A 1 184 ? -16.509 14.874 22.592 1.00 82.94 184 THR A O 1
ATOM 1458 N N . VAL A 1 185 ? -18.279 16.220 22.330 1.00 73.62 185 VAL A N 1
ATOM 1459 C CA . VAL A 1 185 ? -19.134 15.508 23.302 1.00 73.62 185 VAL A CA 1
ATOM 1460 C C . VAL A 1 185 ? -19.428 14.067 22.854 1.00 73.62 185 VAL A C 1
ATOM 1462 O O . VAL A 1 185 ? -19.789 13.229 23.674 1.00 73.62 185 VAL A O 1
ATOM 1465 N N . ALA A 1 186 ? -19.263 13.766 21.562 1.00 71.00 186 ALA A N 1
ATOM 1466 C CA . ALA A 1 186 ? -19.435 12.427 21.014 1.00 71.00 186 ALA A CA 1
ATOM 1467 C C . ALA A 1 186 ? -18.195 11.529 21.181 1.00 71.00 186 ALA A C 1
ATOM 1469 O O . ALA A 1 186 ? -18.261 10.341 20.856 1.00 71.00 186 ALA A O 1
ATOM 1470 N N . CYS A 1 187 ? -17.080 12.071 21.685 1.00 78.38 187 CYS A N 1
ATOM 1471 C CA . CYS A 1 187 ? -15.886 11.288 21.957 1.00 78.38 187 CYS A CA 1
ATOM 1472 C C . CYS A 1 187 ? -16.125 10.342 23.122 1.00 78.38 187 CYS A C 1
ATOM 1474 O O . CYS A 1 187 ? -16.444 10.769 24.236 1.00 78.38 187 CYS A O 1
ATOM 1476 N N . GLN A 1 188 ? -15.876 9.060 22.893 1.00 71.94 188 GLN A N 1
ATOM 1477 C CA . GLN A 1 188 ? -15.922 8.070 23.951 1.00 71.94 188 GLN A CA 1
ATOM 1478 C C . GLN A 1 188 ? -14.561 7.402 24.130 1.00 71.94 188 GLN A C 1
ATOM 1480 O O . GLN A 1 188 ? -13.931 6.931 23.178 1.00 71.94 188 GLN A O 1
ATOM 1485 N N . LYS A 1 189 ? -14.097 7.367 25.385 1.00 66.56 189 LYS A N 1
ATOM 1486 C CA . LYS A 1 189 ? -12.958 6.533 25.767 1.00 66.56 189 LYS A CA 1
ATOM 1487 C C . LYS A 1 189 ? -13.383 5.074 25.699 1.00 66.56 189 LYS A C 1
ATOM 1489 O O . LYS A 1 189 ? -14.500 4.728 26.072 1.00 66.56 189 LYS A O 1
ATOM 1494 N N . PHE A 1 190 ? -12.455 4.232 25.271 1.00 60.88 190 PHE A N 1
ATOM 1495 C CA . PHE A 1 190 ? -12.589 2.789 25.357 1.00 60.88 190 PHE A CA 1
ATOM 1496 C C . PHE A 1 190 ? -12.767 2.389 26.835 1.00 60.88 190 PHE A C 1
ATOM 1498 O O . PHE A 1 190 ? -11.807 2.435 27.604 1.00 60.88 190 PHE A O 1
ATOM 1505 N N . ASP A 1 191 ? -13.998 2.072 27.249 1.00 54.91 191 ASP A N 1
ATOM 1506 C CA . ASP A 1 191 ? -14.278 1.501 28.568 1.00 54.91 191 ASP A CA 1
ATOM 1507 C C . ASP A 1 191 ? -14.802 0.071 28.402 1.00 54.91 191 ASP A C 1
ATOM 1509 O O . ASP A 1 191 ? -15.890 -0.173 27.882 1.00 54.91 191 ASP A O 1
ATOM 1513 N N . VAL A 1 192 ? -13.970 -0.859 28.869 1.00 51.00 192 VAL A N 1
ATOM 1514 C CA . VAL A 1 192 ? -14.101 -2.326 28.847 1.00 51.00 192 VAL A CA 1
ATOM 1515 C C . VAL A 1 192 ? -15.236 -2.812 29.760 1.00 51.00 192 VAL A C 1
ATOM 1517 O O . VAL A 1 192 ? -15.519 -4.006 29.854 1.00 51.00 192 VAL A O 1
ATOM 1520 N N . LYS A 1 193 ? -15.911 -1.911 30.482 1.00 53.16 193 LYS A N 1
ATOM 1521 C CA . LYS A 1 193 ? -16.998 -2.265 31.398 1.00 53.16 193 LYS A CA 1
ATOM 1522 C C . LYS A 1 193 ? -18.315 -2.527 30.665 1.00 53.16 193 LYS A C 1
ATOM 1524 O O . LYS A 1 193 ? -19.246 -1.732 30.725 1.00 53.16 193 LYS A O 1
ATOM 1529 N N . ASN A 1 194 ? -18.393 -3.717 30.069 1.00 59.22 194 ASN A N 1
ATOM 1530 C CA . ASN A 1 194 ? -19.563 -4.590 29.890 1.00 59.22 194 ASN A CA 1
ATOM 1531 C C . ASN A 1 194 ? -20.841 -4.068 29.216 1.00 59.22 194 ASN A C 1
ATOM 1533 O O . ASN A 1 194 ? -21.684 -4.905 28.922 1.00 59.22 194 ASN A O 1
ATOM 1537 N N . CYS A 1 195 ? -21.036 -2.774 28.956 1.00 65.50 195 CYS A N 1
ATOM 1538 C CA . CYS A 1 195 ? -22.336 -2.291 28.490 1.00 65.50 195 CYS A CA 1
ATOM 1539 C C . CYS A 1 195 ? -22.668 -2.769 27.072 1.00 65.50 195 CYS A C 1
ATOM 1541 O O . CYS A 1 195 ? -23.732 -3.340 26.846 1.00 65.50 195 CYS A O 1
ATOM 1543 N N . SER A 1 196 ? -21.720 -2.640 26.143 1.00 60.03 196 SER A N 1
ATOM 1544 C CA . SER A 1 196 ? -21.886 -3.124 24.768 1.00 60.03 196 SER A CA 1
ATOM 1545 C C . SER A 1 196 ? -21.993 -4.652 24.702 1.00 60.03 196 SER A C 1
ATOM 1547 O O . SER A 1 196 ? -22.775 -5.181 23.919 1.00 60.03 196 SER A O 1
ATOM 1549 N N . ALA A 1 197 ? -21.281 -5.364 25.585 1.00 57.16 197 ALA A N 1
ATOM 1550 C CA . ALA A 1 197 ? -21.301 -6.827 25.667 1.00 57.16 197 ALA A CA 1
ATOM 1551 C C . ALA A 1 197 ? -22.654 -7.401 26.138 1.00 57.16 197 ALA A C 1
ATOM 1553 O O . ALA A 1 197 ? -22.960 -8.555 25.852 1.00 57.16 197 ALA A O 1
ATOM 1554 N N . ILE A 1 198 ? -23.476 -6.607 26.835 1.00 64.75 198 ILE A N 1
ATOM 1555 C CA . ILE A 1 198 ? -24.848 -6.971 27.240 1.00 64.75 198 ILE A CA 1
ATOM 1556 C C . ILE A 1 198 ? -25.923 -6.296 26.371 1.00 64.75 198 ILE A C 1
ATOM 1558 O O . ILE A 1 198 ? -27.076 -6.211 26.788 1.00 64.75 198 ILE A O 1
ATOM 1562 N N . HIS A 1 199 ? -25.564 -5.809 25.176 1.00 67.50 199 HIS A N 1
ATOM 1563 C CA . HIS A 1 199 ? -26.451 -5.060 24.271 1.00 67.50 199 HIS A CA 1
ATOM 1564 C C . HIS A 1 199 ? -27.064 -3.789 24.894 1.00 67.50 199 HIS A C 1
ATOM 1566 O O . HIS A 1 199 ? -28.196 -3.408 24.585 1.00 67.50 199 HIS A O 1
ATOM 1572 N N . GLY A 1 200 ? -26.327 -3.128 25.785 1.00 67.25 200 GLY A N 1
ATOM 1573 C CA . GLY A 1 200 ? -26.681 -1.832 26.358 1.00 67.25 200 GLY A CA 1
ATOM 1574 C C . GLY A 1 200 ? -25.976 -0.664 25.662 1.00 67.25 200 GLY A C 1
ATOM 1575 O O . GLY A 1 200 ? -24.920 -0.824 25.050 1.00 67.25 200 GLY A O 1
ATOM 1576 N N . ILE A 1 201 ? -26.547 0.534 25.792 1.00 69.31 201 ILE A N 1
ATOM 1577 C CA . ILE A 1 201 ? -25.950 1.794 25.330 1.00 69.31 201 ILE A CA 1
ATOM 1578 C C . ILE A 1 201 ? -25.382 2.532 26.542 1.00 69.31 201 ILE A C 1
ATOM 1580 O O . ILE A 1 201 ? -26.074 2.752 27.540 1.00 69.31 201 ILE A O 1
ATOM 1584 N N . MET A 1 202 ? -24.111 2.924 26.463 1.00 65.44 202 MET A N 1
ATOM 1585 C CA . MET A 1 202 ? -23.467 3.693 27.523 1.00 65.44 202 MET A CA 1
ATOM 1586 C C . MET A 1 202 ? -23.890 5.162 27.433 1.00 65.44 202 MET A C 1
ATOM 1588 O O . MET A 1 202 ? -23.674 5.821 26.419 1.00 65.44 202 MET A O 1
ATOM 1592 N N . SER A 1 203 ? -24.500 5.676 28.499 1.00 62.28 203 SER A N 1
ATOM 1593 C CA . SER A 1 203 ? -24.861 7.090 28.617 1.00 62.28 203 SER A CA 1
ATOM 1594 C C . SER A 1 203 ? -23.632 7.958 28.911 1.00 62.28 203 SER A C 1
ATOM 1596 O O . SER A 1 203 ? -22.637 7.476 29.456 1.00 62.28 203 SER A O 1
ATOM 1598 N N . SER A 1 204 ? -23.717 9.264 28.638 1.00 58.41 204 SER A N 1
ATOM 1599 C CA . SER A 1 204 ? -22.649 10.248 28.900 1.00 58.41 204 SER A CA 1
ATOM 1600 C C . SER A 1 204 ? -22.216 10.322 30.372 1.00 58.41 204 SER A C 1
ATOM 1602 O O . SER A 1 204 ? -21.118 10.780 30.669 1.00 58.41 204 SER A O 1
ATOM 1604 N N . ASN A 1 205 ? -23.060 9.852 31.296 1.00 59.66 205 ASN A N 1
ATOM 1605 C CA . ASN A 1 205 ? -22.767 9.763 32.731 1.00 59.66 205 ASN A CA 1
ATOM 1606 C C . ASN A 1 205 ? -22.096 8.436 33.147 1.00 59.66 205 ASN A C 1
ATOM 1608 O O . ASN A 1 205 ? -21.967 8.169 34.341 1.00 59.66 205 ASN A O 1
ATOM 1612 N N . GLY A 1 206 ? -21.700 7.584 32.194 1.00 62.75 206 GLY A N 1
ATOM 1613 C CA . GLY A 1 206 ? -21.049 6.296 32.463 1.00 62.75 206 GLY A CA 1
ATOM 1614 C C . GLY A 1 206 ? -21.995 5.197 32.959 1.00 62.75 206 GLY A C 1
ATOM 1615 O O . GLY A 1 206 ? -21.542 4.163 33.445 1.00 62.75 206 GLY A O 1
ATOM 1616 N N . THR A 1 207 ? -23.311 5.404 32.863 1.00 68.56 207 THR A N 1
ATOM 1617 C CA . THR A 1 207 ? -24.319 4.393 33.199 1.00 68.56 207 THR A CA 1
ATOM 1618 C C . THR A 1 207 ? -24.687 3.573 31.969 1.00 68.56 207 THR A C 1
ATOM 1620 O O . THR A 1 207 ? -24.937 4.118 30.894 1.00 68.56 207 THR A O 1
ATOM 1623 N N . CYS A 1 208 ? -24.735 2.251 32.130 1.00 73.06 208 CYS A N 1
ATOM 1624 C CA . CYS A 1 208 ? -25.199 1.358 31.081 1.00 73.06 208 CYS A CA 1
ATOM 1625 C C . CYS A 1 208 ? -26.726 1.299 31.063 1.00 73.06 208 CYS A C 1
ATOM 1627 O O . CYS A 1 208 ? -27.331 0.927 32.070 1.00 73.06 208 CYS A O 1
ATOM 1629 N N . ILE A 1 209 ? -27.336 1.655 29.934 1.00 73.25 209 ILE A N 1
ATOM 1630 C CA . ILE A 1 209 ? -28.784 1.594 29.736 1.00 73.25 209 ILE A CA 1
ATOM 1631 C C . ILE A 1 209 ? -29.098 0.368 28.882 1.00 73.25 209 ILE A C 1
ATOM 1633 O O . ILE A 1 209 ? -28.631 0.256 27.749 1.00 73.25 209 ILE A O 1
ATOM 1637 N N . LEU A 1 210 ? -29.898 -0.547 29.423 1.00 77.50 210 LEU A N 1
ATOM 1638 C CA . LEU A 1 210 ? -30.371 -1.737 28.712 1.00 77.50 210 LEU A CA 1
ATOM 1639 C C . LEU A 1 210 ? -31.691 -1.450 27.992 1.00 77.50 210 LEU A C 1
ATOM 1641 O O . LEU A 1 210 ? -32.501 -0.659 28.481 1.00 77.50 210 LEU A O 1
ATOM 1645 N N . ARG A 1 211 ? -31.941 -2.140 26.872 1.00 73.94 211 ARG A N 1
ATOM 1646 C CA . ARG A 1 211 ? -33.183 -2.001 26.089 1.00 73.94 211 ARG A CA 1
ATOM 1647 C C . ARG A 1 211 ? -34.437 -2.170 26.945 1.00 73.94 211 ARG A C 1
ATOM 1649 O O . ARG A 1 211 ? -35.386 -1.408 26.806 1.00 73.94 211 ARG A O 1
ATOM 1656 N N . ASP A 1 212 ? -34.398 -3.111 27.880 1.00 76.81 212 ASP A N 1
ATOM 1657 C CA . ASP A 1 212 ? -35.532 -3.457 28.741 1.00 76.81 212 ASP A CA 1
ATOM 1658 C C . ASP A 1 212 ? -35.848 -2.384 29.802 1.00 76.81 212 ASP A C 1
ATOM 1660 O O . ASP A 1 212 ? -36.881 -2.451 30.467 1.00 76.81 212 ASP A O 1
ATOM 1664 N N . GLN A 1 213 ? -34.967 -1.393 29.989 1.00 79.56 213 GLN A N 1
ATOM 1665 C CA . GLN A 1 213 ? -35.101 -0.339 31.005 1.00 79.56 213 GLN A CA 1
ATOM 1666 C C . GLN A 1 213 ? -35.740 0.950 30.474 1.00 79.56 213 GLN A C 1
ATOM 1668 O O . GLN A 1 213 ? -36.006 1.868 31.252 1.00 79.56 213 GLN A O 1
ATOM 1673 N N . VAL A 1 214 ? -35.970 1.053 29.164 1.00 81.00 214 VAL A N 1
ATOM 1674 C CA . VAL A 1 214 ? -36.402 2.291 28.502 1.00 81.00 214 VAL A CA 1
ATOM 1675 C C . VAL A 1 214 ? -37.536 2.023 27.523 1.00 81.00 214 VAL A C 1
ATOM 1677 O O . VAL A 1 214 ? -37.697 0.928 26.997 1.00 81.00 214 VAL A O 1
ATOM 1680 N N . SER A 1 215 ? -38.349 3.048 27.269 1.00 81.88 215 SER A N 1
ATOM 1681 C CA . SER A 1 215 ? -39.402 2.963 26.256 1.00 81.88 215 SER A CA 1
ATOM 1682 C C . SER A 1 215 ? -38.808 2.934 24.840 1.00 81.88 215 SER A C 1
ATOM 1684 O O . SER A 1 215 ? -37.743 3.511 24.611 1.00 81.88 215 SER A O 1
ATOM 1686 N N . ASN A 1 216 ? -39.507 2.315 23.878 1.00 80.62 216 ASN A N 1
ATOM 1687 C CA . ASN A 1 216 ? -39.027 2.178 22.491 1.00 80.62 216 ASN A CA 1
ATOM 1688 C C . ASN A 1 216 ? -38.582 3.513 21.862 1.00 80.62 216 ASN A C 1
ATOM 1690 O O . ASN A 1 216 ? -37.546 3.558 21.211 1.00 80.62 216 ASN A O 1
ATOM 1694 N N . SER A 1 217 ? -39.302 4.615 22.099 1.00 77.19 217 SER A N 1
ATOM 1695 C CA . SER A 1 217 ? -38.941 5.931 21.548 1.00 77.19 217 SER A CA 1
ATOM 1696 C C . SER A 1 217 ? -37.681 6.527 22.185 1.00 77.19 217 SER A C 1
ATOM 1698 O O . SER A 1 217 ? -36.910 7.221 21.525 1.00 77.19 217 SER A O 1
ATOM 1700 N N . THR A 1 218 ? -37.443 6.255 23.471 1.00 77.62 218 THR A N 1
ATOM 1701 C CA . THR A 1 218 ? -36.211 6.666 24.158 1.00 77.62 218 THR A CA 1
ATOM 1702 C C . THR A 1 218 ? -35.021 5.849 23.665 1.00 77.62 218 THR A C 1
ATOM 1704 O O . THR A 1 218 ? -33.940 6.405 23.484 1.00 77.62 218 THR A O 1
ATOM 1707 N N . TRP A 1 219 ? -35.231 4.555 23.409 1.00 73.88 219 TRP A N 1
ATOM 1708 C CA . TRP A 1 219 ? -34.218 3.668 22.845 1.00 73.88 219 TRP A CA 1
ATOM 1709 C C . TRP A 1 219 ? -33.800 4.100 21.436 1.00 73.88 219 TRP A C 1
ATOM 1711 O O . TRP A 1 219 ? -32.612 4.257 21.197 1.00 73.88 219 TRP A O 1
ATOM 1721 N N . GLU A 1 220 ? -34.748 4.413 20.548 1.00 73.06 220 GLU A N 1
ATOM 1722 C CA . GLU A 1 220 ? -34.444 4.934 19.204 1.00 73.06 220 GLU A CA 1
ATOM 1723 C C . GLU A 1 220 ? -33.636 6.246 19.253 1.00 73.06 220 GLU A C 1
ATOM 1725 O O . GLU A 1 220 ? -32.698 6.442 18.479 1.00 73.06 220 GLU A O 1
ATOM 1730 N N . GLY A 1 221 ? -33.940 7.140 20.201 1.00 70.00 221 GLY A N 1
ATOM 1731 C CA . GLY A 1 221 ? -33.159 8.362 20.425 1.00 70.00 221 GLY A CA 1
ATOM 1732 C C . GLY A 1 221 ? -31.735 8.093 20.930 1.00 70.00 221 GLY A C 1
ATOM 1733 O O . GLY A 1 221 ? -30.782 8.725 20.466 1.00 70.00 221 GLY A O 1
ATOM 1734 N N . LEU A 1 222 ? -31.582 7.138 21.852 1.00 69.00 222 LEU A N 1
ATOM 1735 C CA . LEU A 1 222 ? -30.286 6.675 22.361 1.00 69.00 222 LEU A CA 1
ATOM 1736 C C . LEU A 1 222 ? -29.464 5.988 21.269 1.00 69.00 222 LEU A C 1
ATOM 1738 O O . LEU A 1 222 ? -28.270 6.237 21.175 1.00 69.00 222 LEU A O 1
ATOM 1742 N N . GLU A 1 223 ? -30.095 5.188 20.417 1.00 66.25 223 GLU A N 1
ATOM 1743 C CA . GLU A 1 223 ? -29.472 4.468 19.305 1.00 66.25 223 GLU A CA 1
ATOM 1744 C C . GLU A 1 223 ? -28.989 5.437 18.216 1.00 66.25 223 GLU A C 1
ATOM 1746 O O . GLU A 1 223 ? -27.851 5.345 17.751 1.00 66.25 223 GLU A O 1
ATOM 1751 N N . MET A 1 224 ? -29.777 6.471 17.901 1.00 63.28 224 MET A N 1
ATOM 1752 C CA . MET A 1 224 ? -29.320 7.572 17.046 1.00 63.28 224 MET A CA 1
ATOM 1753 C C . MET A 1 224 ? -28.146 8.347 17.657 1.00 63.28 224 MET A C 1
ATOM 1755 O O . MET A 1 224 ? -27.244 8.761 16.927 1.00 63.28 224 MET A O 1
ATOM 1759 N N . SER A 1 225 ? -28.120 8.548 18.977 1.00 60.06 225 SER A N 1
ATOM 1760 C CA . SER A 1 225 ? -26.985 9.195 19.647 1.00 60.06 225 SER A CA 1
ATOM 1761 C C . SER A 1 225 ? -25.756 8.280 19.725 1.00 60.06 225 SER A C 1
ATOM 1763 O O . SER A 1 225 ? -24.636 8.764 19.585 1.00 60.06 225 SER A O 1
ATOM 1765 N N . ALA A 1 226 ? -25.952 6.970 19.886 1.00 59.66 226 ALA A N 1
ATOM 1766 C CA . ALA A 1 226 ? -24.902 5.955 19.875 1.00 59.66 226 ALA A CA 1
ATOM 1767 C C . ALA A 1 226 ? -24.260 5.827 18.486 1.00 59.66 226 ALA A C 1
ATOM 1769 O O . ALA A 1 226 ? -23.046 5.687 18.382 1.00 59.66 226 ALA A O 1
ATOM 1770 N N . SER A 1 227 ? -25.040 5.990 17.411 1.00 59.09 227 SER A N 1
ATOM 1771 C CA . SER A 1 227 ? -24.517 6.035 16.036 1.00 59.09 227 SER A CA 1
ATOM 1772 C C . SER A 1 227 ? -23.571 7.215 15.769 1.00 59.09 227 SER A C 1
ATOM 1774 O O . SER A 1 227 ? -22.815 7.195 14.800 1.00 59.09 227 SER A O 1
ATOM 1776 N N . LYS A 1 228 ? -23.600 8.246 16.628 1.00 63.34 228 LYS A N 1
ATOM 1777 C CA . LYS A 1 228 ? -22.699 9.404 16.560 1.00 63.34 228 LYS A CA 1
ATOM 1778 C C . LYS A 1 228 ? -21.427 9.234 17.383 1.00 63.34 228 LYS A C 1
ATOM 1780 O O . LYS A 1 228 ? -20.578 10.118 17.315 1.00 63.34 228 LYS A O 1
ATOM 1785 N N . VAL A 1 229 ? -21.296 8.160 18.162 1.00 66.81 229 VAL A N 1
ATOM 1786 C CA . VAL A 1 229 ? -20.118 7.928 19.002 1.00 66.81 229 VAL A CA 1
ATOM 1787 C C . VAL A 1 229 ? -18.887 7.775 18.121 1.00 66.81 229 VAL A C 1
ATOM 1789 O O . VAL A 1 229 ? -18.868 6.971 17.189 1.00 66.81 229 VAL A O 1
ATOM 1792 N N . LYS A 1 230 ? -17.844 8.537 18.447 1.00 73.81 230 LYS A N 1
ATOM 1793 C CA . LYS A 1 230 ? -16.549 8.473 17.774 1.00 73.81 230 LYS A CA 1
ATOM 1794 C C . LYS A 1 230 ? -15.456 8.068 18.746 1.00 73.81 230 LYS A C 1
ATOM 1796 O O . LYS A 1 230 ? -15.448 8.459 19.914 1.00 73.81 230 LYS A O 1
ATOM 1801 N N . MET A 1 231 ? -14.512 7.277 18.244 1.00 79.56 231 MET A N 1
ATOM 1802 C CA . MET A 1 231 ? -13.334 6.895 19.015 1.00 79.56 231 MET A CA 1
ATOM 1803 C C . MET A 1 231 ? -12.393 8.090 19.172 1.00 79.56 231 MET A C 1
ATOM 1805 O O . MET A 1 231 ? -12.231 8.891 18.250 1.00 79.56 231 MET A O 1
ATOM 1809 N N . ALA A 1 232 ? -11.690 8.161 20.305 1.00 86.19 232 ALA A N 1
ATOM 1810 C CA . ALA A 1 232 ? -10.673 9.188 20.543 1.00 86.19 232 ALA A CA 1
ATOM 1811 C C . ALA A 1 232 ? -9.607 9.249 19.430 1.00 86.19 232 ALA A C 1
ATOM 1813 O O . ALA A 1 232 ? -9.139 10.331 19.080 1.00 86.19 232 ALA A O 1
ATOM 1814 N N . SER A 1 233 ? -9.253 8.103 18.836 1.00 88.31 233 SER A N 1
ATOM 1815 C CA . SER A 1 233 ? -8.331 8.022 17.698 1.00 88.31 233 SER A CA 1
ATOM 1816 C C . SER A 1 233 ? -8.901 8.559 16.391 1.00 88.31 233 SER A C 1
ATOM 1818 O O . SER A 1 233 ? -8.146 9.149 15.619 1.00 88.31 233 SER A O 1
ATOM 1820 N N . ASP A 1 234 ? -10.203 8.384 16.158 1.00 86.50 234 ASP A N 1
ATOM 1821 C CA . ASP A 1 234 ? -10.885 8.924 14.979 1.00 86.50 234 ASP A CA 1
ATOM 1822 C C . ASP A 1 234 ? -10.933 10.454 15.039 1.00 86.50 234 ASP A C 1
ATOM 1824 O O . ASP A 1 234 ? -10.508 11.135 14.105 1.00 86.50 234 ASP A O 1
ATOM 1828 N N . GLU A 1 235 ? -11.360 11.004 16.179 1.00 88.88 235 GLU A N 1
ATOM 1829 C CA . GLU A 1 235 ? -11.399 12.456 16.369 1.00 88.88 235 GLU A CA 1
ATOM 1830 C C . GLU A 1 235 ? -10.004 13.078 16.373 1.00 88.88 235 GLU A C 1
ATOM 1832 O O . GLU A 1 235 ? -9.815 14.170 15.841 1.00 88.88 235 GLU A O 1
ATOM 1837 N N . TYR A 1 236 ? -9.004 12.388 16.927 1.00 91.94 236 TYR A N 1
ATOM 1838 C CA . TYR A 1 236 ? -7.627 12.865 16.859 1.00 91.94 236 TYR A CA 1
ATOM 1839 C C . TYR A 1 236 ? -7.160 13.014 15.405 1.00 91.94 236 TYR A C 1
ATOM 1841 O O . TYR A 1 236 ? -6.563 14.030 15.056 1.00 91.94 236 TYR A O 1
ATOM 1849 N N . PHE A 1 237 ? -7.458 12.045 14.535 1.00 92.94 237 PHE A N 1
ATOM 1850 C CA . PHE A 1 237 ? -7.080 12.145 13.128 1.00 92.94 237 PHE A CA 1
ATOM 1851 C C . PHE A 1 237 ? -7.862 13.246 12.400 1.00 92.94 237 PHE A C 1
ATOM 1853 O O . PHE A 1 237 ? -7.257 14.119 11.780 1.00 92.94 237 PHE A O 1
ATOM 1860 N N . HIS A 1 238 ? -9.190 13.250 12.505 1.00 91.06 238 HIS A N 1
ATOM 1861 C CA . HIS A 1 238 ? -10.036 14.142 11.711 1.00 91.06 238 HIS A CA 1
ATOM 1862 C C . HIS A 1 238 ? -10.070 15.586 12.224 1.00 91.06 238 HIS A C 1
ATOM 1864 O O . HIS A 1 238 ? -9.963 16.512 11.421 1.00 91.06 238 HIS A O 1
ATOM 1870 N N . ASN A 1 239 ? -10.169 15.795 13.539 1.00 90.44 239 ASN A N 1
ATOM 1871 C CA . ASN A 1 239 ? -10.344 17.131 14.117 1.00 90.44 239 ASN A CA 1
ATOM 1872 C C . ASN A 1 239 ? -9.007 17.799 14.456 1.00 90.44 239 ASN A C 1
ATOM 1874 O O . ASN A 1 239 ? -8.894 19.017 14.383 1.00 90.44 239 ASN A O 1
ATOM 1878 N N . PHE A 1 240 ? -7.990 17.026 14.851 1.00 91.25 240 PHE A N 1
ATOM 1879 C CA . PHE A 1 240 ? -6.707 17.598 15.269 1.00 91.25 240 PHE A CA 1
ATOM 1880 C C . PHE A 1 240 ? -5.633 17.519 14.183 1.00 91.25 240 PHE A C 1
ATOM 1882 O O . PHE A 1 240 ? -5.068 18.551 13.820 1.00 91.25 240 PHE A O 1
ATOM 1889 N N . VAL A 1 241 ? -5.341 16.318 13.665 1.00 93.06 241 VAL A N 1
ATOM 1890 C CA . VAL A 1 241 ? -4.277 16.131 12.662 1.00 93.06 241 VAL A CA 1
ATOM 1891 C C . VAL A 1 241 ? -4.667 16.772 11.336 1.00 93.06 241 VAL A C 1
ATOM 1893 O O . VAL A 1 241 ? -3.915 17.590 10.812 1.00 93.06 241 VAL A O 1
ATOM 1896 N N . LEU A 1 242 ? -5.823 16.392 10.790 1.00 91.50 242 LEU A N 1
ATOM 1897 C CA . LEU A 1 242 ? -6.309 16.916 9.517 1.00 91.50 242 LEU A CA 1
ATOM 1898 C C . LEU A 1 242 ? -6.981 18.279 9.671 1.00 91.50 242 LEU A C 1
ATOM 1900 O O . LEU A 1 242 ? -6.779 19.123 8.805 1.00 91.50 242 LEU A O 1
ATOM 1904 N N . ASP A 1 243 ? -7.743 18.475 10.756 1.00 90.56 243 ASP A N 1
ATOM 1905 C CA . ASP A 1 243 ? -8.659 19.615 10.934 1.00 90.56 243 ASP A CA 1
ATOM 1906 C C . ASP A 1 243 ? -9.534 19.799 9.696 1.00 90.56 243 ASP A C 1
ATOM 1908 O O . ASP A 1 243 ? -9.460 20.789 8.966 1.00 90.56 243 ASP A O 1
ATOM 1912 N N . ILE A 1 244 ? -10.272 18.729 9.399 1.00 88.69 244 ILE A N 1
ATOM 1913 C CA . ILE A 1 244 ? -11.015 18.601 8.156 1.00 88.69 244 ILE A CA 1
ATOM 1914 C C . ILE A 1 244 ? -12.124 19.658 8.086 1.00 88.69 244 ILE A C 1
ATOM 1916 O O . ILE A 1 244 ? -12.959 19.775 8.982 1.00 88.69 244 ILE A O 1
ATOM 1920 N N . THR A 1 245 ? -12.127 20.433 7.005 1.00 90.50 245 THR A N 1
ATOM 1921 C CA . THR A 1 245 ? -13.145 21.451 6.731 1.00 90.50 245 THR A CA 1
ATOM 1922 C C . THR A 1 245 ? -14.438 20.827 6.199 1.00 90.50 245 THR A C 1
ATOM 1924 O O . THR A 1 245 ? -14.488 19.646 5.847 1.00 90.50 245 THR A O 1
ATOM 1927 N N . GLU A 1 246 ? -15.506 21.627 6.109 1.00 85.00 246 GLU A N 1
ATOM 1928 C CA . GLU A 1 246 ? -16.826 21.161 5.654 1.00 85.00 246 GLU A CA 1
ATOM 1929 C C . GLU A 1 246 ? -16.828 20.649 4.202 1.00 85.00 246 GLU A C 1
ATOM 1931 O O . GLU A 1 246 ? -17.667 19.825 3.827 1.00 85.00 246 GLU A O 1
ATOM 1936 N N . GLY A 1 247 ? -15.888 21.099 3.364 1.00 87.19 247 GLY A N 1
ATOM 1937 C CA . GLY A 1 247 ? -15.725 20.563 2.018 1.00 87.19 247 GLY A CA 1
ATOM 1938 C C . GLY A 1 247 ? -14.676 21.283 1.181 1.00 87.19 247 GLY A C 1
ATOM 1939 O O . GLY A 1 247 ? -14.067 22.254 1.602 1.00 87.19 247 GLY A O 1
ATOM 1940 N N . LEU A 1 248 ? -14.513 20.836 -0.068 1.00 88.62 248 LEU A N 1
ATOM 1941 C CA . LEU A 1 248 ? -13.465 21.305 -0.992 1.00 88.62 248 LEU A CA 1
ATOM 1942 C C . LEU A 1 248 ? -13.486 22.822 -1.281 1.00 88.62 248 LEU A C 1
ATOM 1944 O O . LEU A 1 248 ? -12.495 23.373 -1.750 1.00 88.62 248 LEU A O 1
ATOM 1948 N N . HIS A 1 249 ? -14.622 23.482 -1.046 1.00 91.50 249 HIS A N 1
ATOM 1949 C CA . HIS A 1 249 ? -14.787 24.921 -1.249 1.00 91.50 249 HIS A CA 1
ATOM 1950 C C . HIS A 1 249 ? -14.096 25.756 -0.161 1.00 91.50 249 HIS A C 1
ATOM 1952 O O . HIS A 1 249 ? -13.734 26.900 -0.429 1.00 91.50 249 HIS A O 1
ATOM 1958 N N . ASP A 1 250 ? -13.891 25.183 1.025 1.00 90.06 250 ASP A N 1
ATOM 1959 C CA . ASP A 1 250 ? -13.137 25.784 2.116 1.00 90.06 250 ASP A CA 1
ATOM 1960 C C . ASP A 1 250 ? -11.867 24.965 2.359 1.00 90.06 250 ASP A C 1
ATOM 1962 O O . ASP A 1 250 ? -11.903 23.852 2.878 1.00 90.06 250 ASP A O 1
ATOM 1966 N N . LEU A 1 251 ? -10.723 25.508 1.948 1.00 85.12 251 LEU A N 1
ATOM 1967 C CA . LEU A 1 251 ? -9.428 24.845 2.114 1.00 85.12 251 LEU A CA 1
ATOM 1968 C C . LEU A 1 251 ? -8.876 24.975 3.542 1.00 85.12 251 LEU A C 1
ATOM 1970 O O . LEU A 1 251 ? -7.874 24.331 3.855 1.00 85.12 251 LEU A O 1
ATOM 1974 N N . GLY A 1 252 ? -9.509 25.787 4.396 1.00 88.44 252 GLY A N 1
ATOM 1975 C CA . GLY A 1 252 ? -9.078 26.006 5.769 1.00 88.44 252 GLY A CA 1
ATOM 1976 C C . GLY A 1 252 ? -7.718 26.701 5.884 1.00 88.44 252 GLY A C 1
ATOM 1977 O O . GLY A 1 252 ? -7.223 27.357 4.963 1.00 88.44 252 GLY A O 1
ATOM 1978 N N . GLY A 1 253 ? -7.118 26.584 7.069 1.00 89.69 253 GLY A N 1
ATOM 1979 C CA . GLY A 1 253 ? -5.790 27.117 7.372 1.00 89.69 253 GLY A CA 1
ATOM 1980 C C . GLY A 1 253 ? -4.668 26.103 7.137 1.00 89.69 253 GLY A C 1
ATOM 1981 O O . GLY A 1 253 ? -4.870 24.892 7.178 1.00 89.69 253 GLY A O 1
ATOM 1982 N N . LEU A 1 254 ? -3.439 26.594 6.951 1.00 91.00 254 LEU A N 1
ATOM 1983 C CA . LEU A 1 254 ? -2.267 25.724 6.862 1.00 91.00 254 LEU A CA 1
ATOM 1984 C C . LEU A 1 254 ? -1.897 25.170 8.249 1.00 91.00 254 LEU A C 1
ATOM 1986 O O . LEU A 1 254 ? -1.548 25.930 9.154 1.00 91.00 254 LEU A O 1
ATOM 1990 N N . LYS A 1 255 ? -1.889 23.841 8.394 1.00 93.12 255 LYS A N 1
ATOM 1991 C CA . LYS A 1 255 ? -1.336 23.156 9.572 1.00 93.12 255 LYS A CA 1
ATOM 1992 C C . LYS A 1 255 ? 0.186 23.147 9.527 1.00 93.12 255 LYS A C 1
ATOM 1994 O O . LYS A 1 255 ? 0.797 22.347 8.816 1.00 93.12 255 LYS A O 1
ATOM 1999 N N . TRP A 1 256 ? 0.802 24.051 10.283 1.00 94.25 256 TRP A N 1
ATOM 2000 C CA . TRP A 1 256 ? 2.252 24.251 10.283 1.00 94.25 256 TRP A CA 1
ATOM 2001 C C . TRP A 1 256 ? 3.032 23.011 10.716 1.00 94.25 256 TRP A C 1
ATOM 2003 O O . TRP A 1 256 ? 4.091 22.731 10.159 1.00 94.25 256 TRP A O 1
ATOM 2013 N N . GLU A 1 257 ? 2.501 22.229 11.649 1.00 93.56 257 GLU A N 1
ATOM 2014 C CA . GLU A 1 257 ? 3.113 20.988 12.118 1.00 93.56 257 GLU A CA 1
ATOM 2015 C C . GLU A 1 257 ? 3.234 19.969 10.980 1.00 93.56 257 GLU A C 1
ATOM 2017 O O . GLU A 1 257 ? 4.293 19.363 10.786 1.00 93.56 257 GLU A O 1
ATOM 2022 N N . LEU A 1 258 ? 2.174 19.828 10.178 1.00 94.88 258 LEU A N 1
ATOM 2023 C CA . LEU A 1 258 ? 2.178 18.970 8.998 1.00 94.88 258 LEU A CA 1
ATOM 2024 C C . LEU A 1 258 ? 3.046 19.543 7.878 1.00 94.88 258 LEU A C 1
ATOM 2026 O O . LEU A 1 258 ? 3.751 18.779 7.222 1.00 94.88 258 LEU A O 1
ATOM 2030 N N . ALA A 1 259 ? 3.057 20.864 7.684 1.00 95.69 259 ALA A N 1
ATOM 2031 C CA . ALA A 1 259 ? 3.914 21.515 6.694 1.00 95.69 259 ALA A CA 1
ATOM 2032 C C . ALA A 1 259 ? 5.408 21.283 6.987 1.00 95.69 259 ALA A C 1
ATOM 2034 O O . ALA A 1 259 ? 6.180 20.977 6.076 1.00 95.69 259 ALA A O 1
ATOM 2035 N N . VAL A 1 260 ? 5.815 21.355 8.259 1.00 96.50 260 VAL A N 1
ATOM 2036 C CA . VAL A 1 260 ? 7.186 21.034 8.687 1.00 96.50 260 VAL A CA 1
ATOM 2037 C C . VAL A 1 260 ? 7.487 19.548 8.486 1.00 96.50 260 VAL A C 1
ATOM 2039 O O . VAL A 1 260 ? 8.534 19.220 7.927 1.00 96.50 260 VAL A O 1
ATOM 2042 N N . CYS A 1 261 ? 6.579 18.642 8.869 1.00 96.81 261 CYS A N 1
ATOM 2043 C CA . CYS A 1 261 ? 6.759 17.205 8.625 1.00 96.81 261 CYS A CA 1
ATOM 2044 C C . CYS A 1 261 ? 6.914 16.902 7.126 1.00 96.81 261 CYS A C 1
ATOM 2046 O O . C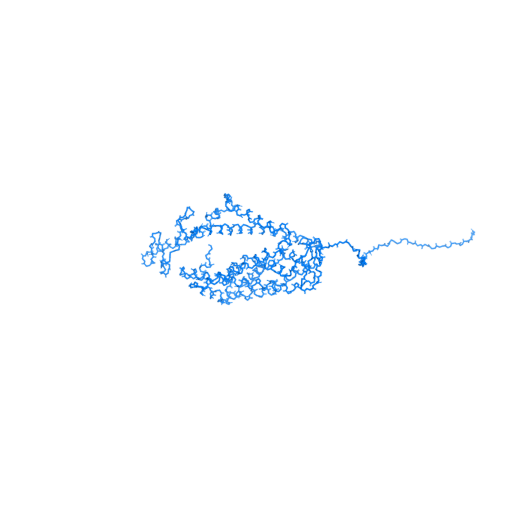YS A 1 261 ? 7.805 16.149 6.734 1.00 96.81 261 CYS A O 1
ATOM 2048 N N . LEU A 1 262 ? 6.107 17.545 6.280 1.00 96.62 262 LEU A N 1
ATOM 2049 C CA . LEU A 1 262 ? 6.174 17.418 4.828 1.00 96.62 262 LEU A CA 1
ATOM 2050 C C . LEU A 1 262 ? 7.513 17.920 4.274 1.00 96.62 262 LEU A C 1
ATOM 2052 O O . LEU A 1 262 ? 8.121 17.245 3.441 1.00 96.62 262 LEU A O 1
ATOM 2056 N N . LEU A 1 263 ? 8.013 19.060 4.762 1.00 96.94 263 LEU A N 1
ATOM 2057 C CA . LEU A 1 263 ? 9.325 19.588 4.380 1.00 96.94 263 LEU A CA 1
ATOM 2058 C C . LEU A 1 263 ? 10.461 18.624 4.759 1.00 96.94 263 LEU A C 1
ATOM 2060 O O . LEU A 1 263 ? 11.388 18.422 3.969 1.00 96.94 263 LEU A O 1
ATOM 2064 N N . VAL A 1 264 ? 10.385 18.002 5.940 1.00 96.25 264 VAL A N 1
ATOM 2065 C CA . VAL A 1 264 ? 11.355 16.990 6.390 1.00 96.25 264 VAL A CA 1
ATOM 2066 C C . VAL A 1 264 ? 11.309 15.753 5.491 1.00 96.25 264 VAL A C 1
ATOM 2068 O O . VAL A 1 264 ? 12.364 15.293 5.053 1.00 96.25 264 VAL A O 1
ATOM 2071 N N . CYS A 1 265 ? 10.120 15.247 5.152 1.00 94.69 265 CYS A N 1
ATOM 2072 C CA . CYS A 1 265 ? 9.961 14.114 4.235 1.00 94.69 265 CYS A CA 1
ATOM 2073 C C . CYS A 1 265 ? 10.550 14.407 2.848 1.00 94.69 265 CYS A C 1
ATOM 2075 O O . CYS A 1 265 ? 11.354 13.619 2.349 1.00 94.69 265 CYS A O 1
ATOM 2077 N N . TRP A 1 266 ? 10.241 15.564 2.255 1.00 94.94 266 TRP A N 1
ATOM 2078 C CA . TRP A 1 266 ? 10.810 15.964 0.963 1.00 94.94 266 TRP A CA 1
ATOM 2079 C C . TRP A 1 266 ? 12.325 16.128 1.011 1.00 94.94 266 TRP A C 1
ATOM 2081 O O . TRP A 1 266 ? 13.019 15.689 0.095 1.00 94.94 266 TRP A O 1
ATOM 2091 N N . SER A 1 267 ? 12.848 16.710 2.091 1.00 93.44 267 SER A N 1
ATOM 2092 C CA . SER A 1 267 ? 14.291 16.836 2.300 1.00 93.44 267 SER A CA 1
ATOM 2093 C C . SER A 1 267 ? 14.952 15.461 2.389 1.00 93.44 267 SER A C 1
ATOM 2095 O O . SER A 1 267 ? 15.982 15.237 1.761 1.00 93.44 267 SER A O 1
ATOM 2097 N N . PHE A 1 268 ? 14.344 14.511 3.103 1.00 89.19 268 PHE A N 1
ATOM 2098 C CA . PHE A 1 268 ? 14.841 13.140 3.193 1.00 89.19 268 PHE A CA 1
ATOM 2099 C C . PHE A 1 268 ? 14.848 12.441 1.827 1.00 89.19 268 PHE A C 1
ATOM 2101 O O . PHE A 1 268 ? 15.879 11.902 1.424 1.00 89.19 268 PHE A O 1
ATOM 2108 N N . VAL A 1 269 ? 13.746 12.518 1.071 1.00 89.12 269 VAL A N 1
ATOM 2109 C CA . VAL A 1 269 ? 13.661 11.970 -0.295 1.00 89.12 269 VAL A CA 1
ATOM 2110 C C . VAL A 1 269 ? 14.727 12.593 -1.198 1.00 89.12 269 VAL A C 1
ATOM 2112 O O . VAL A 1 269 ? 15.442 11.874 -1.896 1.00 89.12 269 VAL A O 1
ATOM 2115 N N . PHE A 1 270 ? 14.893 13.916 -1.147 1.00 89.06 270 PHE A N 1
ATOM 2116 C CA . PHE A 1 270 ? 15.923 14.621 -1.903 1.00 89.06 270 PHE A CA 1
ATOM 2117 C C . PHE A 1 270 ? 17.327 14.118 -1.549 1.00 89.06 270 PHE A C 1
ATOM 2119 O O . PHE A 1 270 ? 18.079 13.740 -2.445 1.00 89.06 270 PHE A O 1
ATOM 2126 N N . LEU A 1 271 ? 17.665 14.023 -0.258 1.00 87.06 271 LEU A N 1
ATOM 2127 C CA . LEU A 1 271 ? 18.960 13.516 0.210 1.00 87.06 271 LEU A CA 1
ATOM 2128 C C . LEU A 1 271 ? 19.222 12.068 -0.236 1.00 87.06 271 LEU A C 1
ATOM 2130 O O . LEU A 1 271 ? 20.349 11.746 -0.621 1.00 87.06 271 LEU A O 1
ATOM 2134 N N . CYS A 1 272 ? 18.200 11.206 -0.234 1.00 83.44 272 CYS A N 1
ATOM 2135 C CA . CYS A 1 272 ? 18.302 9.835 -0.739 1.00 83.44 272 CYS A CA 1
ATOM 2136 C C . CYS A 1 272 ? 18.601 9.783 -2.247 1.00 83.44 272 CYS A C 1
ATOM 2138 O O . CYS A 1 272 ? 19.334 8.898 -2.696 1.00 83.44 272 CYS A O 1
ATOM 2140 N N . LEU A 1 273 ? 18.071 10.737 -3.019 1.00 83.81 273 LEU A N 1
ATOM 2141 C CA . LEU A 1 273 ? 18.191 10.784 -4.479 1.00 83.81 273 LEU A CA 1
ATOM 2142 C C . LEU A 1 273 ? 19.366 11.631 -4.993 1.00 83.81 273 LEU A C 1
ATOM 2144 O O . LEU A 1 273 ? 19.770 11.453 -6.141 1.00 83.81 273 LEU A O 1
ATOM 2148 N N . LEU A 1 274 ? 19.962 12.497 -4.164 1.00 81.75 274 LEU A N 1
ATOM 2149 C CA . LEU A 1 274 ? 21.015 13.459 -4.538 1.00 81.75 274 LEU A CA 1
ATOM 2150 C C . LEU A 1 274 ? 22.183 12.863 -5.340 1.00 81.75 274 LEU A C 1
ATOM 2152 O O . LEU A 1 274 ? 22.774 13.532 -6.181 1.00 81.75 274 LEU A O 1
ATOM 2156 N N . LYS A 1 275 ? 22.545 11.611 -5.059 1.00 76.12 275 LYS A N 1
ATOM 2157 C CA . LYS A 1 275 ? 23.675 10.900 -5.684 1.00 76.12 275 LYS A CA 1
ATOM 2158 C C . LYS A 1 275 ? 23.217 9.800 -6.660 1.00 76.12 275 LYS A C 1
ATOM 2160 O O . LYS A 1 275 ? 24.000 8.917 -7.013 1.00 76.12 275 LYS A O 1
ATOM 2165 N N . GLY A 1 276 ? 21.951 9.838 -7.078 1.00 75.56 276 GLY A N 1
ATOM 2166 C CA . GLY A 1 276 ? 21.350 8.922 -8.044 1.00 75.56 276 GLY A CA 1
ATOM 2167 C C . GLY A 1 276 ? 21.308 7.462 -7.584 1.00 75.56 276 GLY A C 1
ATOM 2168 O O . GLY A 1 276 ? 21.359 7.149 -6.392 1.00 75.56 276 GLY A O 1
ATOM 2169 N N . VAL A 1 277 ? 21.252 6.547 -8.556 1.00 70.44 277 VAL A N 1
ATOM 2170 C CA . VAL A 1 277 ? 21.102 5.099 -8.319 1.00 70.44 277 VAL A CA 1
ATOM 2171 C C . VAL A 1 277 ? 22.276 4.506 -7.538 1.00 70.44 277 VAL A C 1
ATOM 2173 O O . VAL A 1 277 ? 22.069 3.631 -6.706 1.00 70.44 277 VAL A O 1
ATOM 2176 N N . LYS A 1 278 ? 23.493 5.048 -7.693 1.00 66.50 278 LYS A N 1
ATOM 2177 C CA . LYS A 1 278 ? 24.670 4.622 -6.912 1.00 66.50 278 LYS A CA 1
ATOM 2178 C C . LYS A 1 278 ? 24.572 4.975 -5.423 1.00 66.50 278 LYS A C 1
ATOM 2180 O O . LYS A 1 278 ? 25.322 4.419 -4.630 1.00 66.50 278 LYS A O 1
ATOM 2185 N N . SER A 1 279 ? 23.689 5.892 -5.022 1.00 65.56 279 SER A N 1
ATOM 2186 C CA . SER A 1 279 ? 23.407 6.195 -3.611 1.00 65.56 279 SER A CA 1
ATOM 2187 C C . SER A 1 279 ? 22.120 5.568 -3.121 1.00 65.56 279 SER A C 1
ATOM 2189 O O . SER A 1 279 ? 22.092 5.101 -1.987 1.00 65.56 279 SER A O 1
ATOM 2191 N N . MET A 1 280 ? 21.099 5.498 -3.978 1.00 61.41 280 MET A N 1
ATOM 2192 C CA . MET A 1 280 ? 19.878 4.747 -3.698 1.00 61.41 280 MET A CA 1
ATOM 2193 C C . MET A 1 280 ? 20.213 3.273 -3.436 1.00 61.41 280 MET A C 1
ATOM 2195 O O . MET A 1 280 ? 19.805 2.732 -2.420 1.00 61.41 280 MET A O 1
ATOM 2199 N N . GLY A 1 281 ? 21.057 2.663 -4.273 1.00 55.75 281 GLY A N 1
ATOM 2200 C CA . GLY A 1 281 ? 21.523 1.287 -4.119 1.00 55.75 281 GLY A CA 1
ATOM 2201 C C . GLY A 1 281 ? 22.534 1.060 -2.997 1.00 55.75 281 GLY A C 1
ATOM 2202 O O . GLY A 1 281 ? 22.837 -0.093 -2.711 1.00 55.75 281 GLY A O 1
ATOM 2203 N N . LYS A 1 282 ? 23.051 2.104 -2.320 1.00 63.53 282 LYS A N 1
ATOM 2204 C CA . LYS A 1 282 ? 23.956 1.874 -1.183 1.00 63.53 282 LYS A CA 1
ATOM 2205 C C . LYS A 1 282 ? 23.248 1.041 -0.134 1.00 63.53 282 LYS A C 1
ATOM 2207 O O . LYS A 1 282 ? 22.123 1.343 0.263 1.00 63.53 282 LYS A O 1
ATOM 2212 N N . ALA A 1 283 ? 23.987 0.061 0.374 1.00 55.62 283 ALA A N 1
ATOM 2213 C CA . ALA A 1 283 ? 23.457 -0.988 1.219 1.00 55.62 283 ALA A CA 1
ATOM 2214 C C . ALA A 1 283 ? 22.687 -0.514 2.464 1.00 55.62 283 ALA A C 1
ATOM 2216 O O . ALA A 1 283 ? 21.911 -1.274 3.011 1.00 55.62 283 ALA A O 1
ATOM 2217 N N . TRP A 1 284 ? 22.833 0.727 2.929 1.00 60.00 284 TRP A N 1
ATOM 2218 C CA . TRP A 1 284 ? 22.031 1.189 4.060 1.00 60.00 284 TRP A CA 1
ATOM 2219 C C . TRP A 1 284 ? 20.607 1.606 3.663 1.00 60.00 284 TRP A C 1
ATOM 2221 O O . TRP A 1 284 ? 19.660 1.133 4.281 1.00 60.00 284 TRP A O 1
ATOM 2231 N N . ALA A 1 285 ? 20.425 2.442 2.635 1.00 68.19 285 ALA A N 1
ATOM 2232 C CA . ALA A 1 285 ? 19.112 3.019 2.337 1.00 68.19 285 ALA A CA 1
ATOM 2233 C C . ALA A 1 285 ? 18.112 1.945 1.892 1.00 68.19 285 ALA A C 1
ATOM 2235 O O . ALA A 1 285 ? 17.079 1.783 2.531 1.00 68.19 285 ALA A O 1
ATOM 2236 N N . VAL A 1 286 ? 18.455 1.162 0.862 1.00 74.00 286 VAL A N 1
ATOM 2237 C CA . VAL A 1 286 ? 17.570 0.116 0.323 1.00 74.00 286 VAL A CA 1
ATOM 2238 C C . VAL A 1 286 ? 17.418 -1.066 1.272 1.00 74.00 286 VAL A C 1
ATOM 2240 O O . VAL A 1 286 ? 16.310 -1.562 1.424 1.00 74.00 286 VAL A O 1
ATOM 2243 N N . TYR A 1 287 ? 18.471 -1.525 1.957 1.00 80.75 287 TYR A N 1
ATOM 2244 C CA . TYR A 1 287 ? 18.296 -2.670 2.860 1.00 80.75 287 TYR A CA 1
ATOM 2245 C C . TYR A 1 287 ? 17.493 -2.271 4.091 1.00 80.75 287 TYR A C 1
ATOM 2247 O O . TYR A 1 287 ? 16.677 -3.062 4.551 1.00 80.75 287 TYR A O 1
ATOM 2255 N N . PHE A 1 288 ? 17.671 -1.052 4.611 1.00 84.75 288 PHE A N 1
ATOM 2256 C CA . PHE A 1 288 ? 16.835 -0.580 5.706 1.00 84.75 288 PHE A CA 1
ATOM 2257 C C . PHE A 1 288 ? 15.383 -0.433 5.250 1.00 84.75 288 PHE A C 1
ATOM 2259 O O . PHE A 1 288 ? 14.510 -1.052 5.848 1.00 84.75 288 PHE A O 1
ATOM 2266 N N . THR A 1 289 ? 15.103 0.301 4.171 1.00 84.38 289 THR A N 1
ATOM 2267 C CA . THR A 1 289 ? 13.716 0.518 3.724 1.00 84.38 289 THR A CA 1
ATOM 2268 C C . THR A 1 289 ? 13.033 -0.756 3.228 1.00 84.38 289 THR A C 1
ATOM 2270 O O . THR A 1 289 ? 11.823 -0.879 3.391 1.00 84.38 289 THR A O 1
ATOM 2273 N N . ALA A 1 290 ? 13.775 -1.722 2.678 1.00 85.25 290 ALA A N 1
ATOM 2274 C CA . ALA A 1 290 ? 13.231 -3.011 2.260 1.00 85.25 290 ALA A CA 1
ATOM 2275 C C . ALA A 1 290 ? 13.011 -3.967 3.435 1.00 85.25 290 ALA A C 1
ATOM 2277 O O . ALA A 1 290 ? 11.956 -4.582 3.509 1.00 85.25 290 ALA A O 1
ATOM 2278 N N . LEU A 1 291 ? 13.985 -4.122 4.342 1.00 89.19 291 LEU A N 1
ATOM 2279 C CA . LEU A 1 291 ? 13.961 -5.171 5.372 1.00 89.19 291 LEU A CA 1
ATOM 2280 C C . LEU A 1 291 ? 13.293 -4.727 6.676 1.00 89.19 291 LEU A C 1
ATOM 2282 O O . LEU A 1 291 ? 12.671 -5.547 7.353 1.00 89.19 291 LEU A O 1
ATOM 2286 N N . PHE A 1 292 ? 13.397 -3.446 7.037 1.00 90.69 292 PHE A N 1
ATOM 2287 C CA . PHE A 1 292 ? 12.824 -2.925 8.278 1.00 90.69 292 PHE A CA 1
ATOM 2288 C C . PHE A 1 292 ? 11.302 -3.133 8.373 1.00 90.69 292 PHE A C 1
ATOM 2290 O O . PHE A 1 292 ? 10.849 -3.577 9.430 1.00 90.69 292 PHE A O 1
ATOM 2297 N N . PRO A 1 293 ? 10.499 -2.930 7.307 1.00 91.38 293 PRO A N 1
ATOM 2298 C CA . PRO A 1 293 ? 9.074 -3.245 7.352 1.00 91.38 293 PRO A CA 1
ATOM 2299 C C . PRO A 1 293 ? 8.790 -4.708 7.707 1.00 91.38 293 PRO A C 1
ATOM 2301 O O . PRO A 1 293 ? 7.907 -4.965 8.517 1.00 91.38 293 PRO A O 1
ATOM 2304 N N . TYR A 1 294 ? 9.559 -5.670 7.184 1.00 92.31 294 TYR A N 1
ATOM 2305 C CA . TYR A 1 294 ? 9.373 -7.086 7.530 1.00 92.31 294 TYR A CA 1
ATOM 2306 C C . TYR A 1 294 ? 9.693 -7.369 8.997 1.00 92.31 294 TYR A C 1
ATOM 2308 O O . TYR A 1 294 ? 8.972 -8.136 9.638 1.00 92.31 294 TYR A O 1
ATOM 2316 N N . LEU A 1 295 ? 10.732 -6.732 9.547 1.00 94.38 295 LEU A N 1
ATOM 2317 C CA . LEU A 1 295 ? 11.047 -6.826 10.973 1.00 94.38 295 LEU A CA 1
ATOM 2318 C C . LEU A 1 295 ? 9.878 -6.309 11.823 1.00 94.38 295 LEU A C 1
ATOM 2320 O O . LEU A 1 295 ? 9.415 -7.012 12.720 1.00 94.38 295 LEU A O 1
ATOM 2324 N N . VAL A 1 296 ? 9.368 -5.114 11.513 1.00 93.75 296 VAL A N 1
ATOM 2325 C CA . VAL A 1 296 ? 8.247 -4.503 12.244 1.00 93.75 296 VAL A CA 1
ATOM 2326 C C . VAL A 1 296 ? 6.979 -5.346 12.119 1.00 93.75 296 VAL A C 1
ATOM 2328 O O . VAL A 1 296 ? 6.355 -5.648 13.132 1.00 93.75 296 VAL A O 1
ATOM 2331 N N . LEU A 1 297 ? 6.623 -5.787 10.910 1.00 94.44 297 LEU A N 1
ATOM 2332 C CA . LEU A 1 297 ? 5.461 -6.649 10.680 1.00 94.44 297 LEU A CA 1
ATOM 2333 C C . LEU A 1 297 ? 5.575 -7.975 11.443 1.00 94.44 297 LEU A C 1
ATOM 2335 O O . LEU A 1 297 ? 4.585 -8.440 11.994 1.00 94.44 297 LEU A O 1
ATOM 2339 N N . THR A 1 298 ? 6.774 -8.553 11.545 1.00 95.88 298 THR A N 1
ATOM 2340 C CA . THR A 1 298 ? 7.001 -9.777 12.331 1.00 95.88 298 THR A CA 1
ATOM 2341 C C . THR A 1 298 ? 6.807 -9.534 13.827 1.00 95.88 298 THR A C 1
ATOM 2343 O O . THR A 1 298 ? 6.144 -10.327 14.494 1.00 95.88 298 THR A O 1
ATOM 2346 N N . ILE A 1 299 ? 7.326 -8.425 14.364 1.00 96.62 299 ILE A N 1
ATOM 2347 C CA . ILE A 1 299 ? 7.118 -8.043 15.772 1.00 96.62 299 ILE A CA 1
ATOM 2348 C C . ILE A 1 299 ? 5.627 -7.822 16.051 1.00 96.62 299 ILE A C 1
ATOM 2350 O O . ILE A 1 299 ? 5.102 -8.327 17.045 1.00 96.62 299 ILE A O 1
ATOM 2354 N N . LEU A 1 300 ? 4.934 -7.108 15.161 1.00 95.12 300 LEU A N 1
ATOM 2355 C CA . LEU A 1 300 ? 3.498 -6.865 15.271 1.00 95.12 300 LEU A CA 1
ATOM 2356 C C . LEU A 1 300 ? 2.683 -8.151 15.146 1.00 95.12 300 LEU A C 1
ATOM 2358 O O . LEU A 1 300 ? 1.703 -8.289 15.864 1.00 95.12 300 LEU A O 1
ATOM 2362 N N . LEU A 1 301 ? 3.097 -9.106 14.311 1.00 95.62 301 LEU A N 1
ATOM 2363 C CA . LEU A 1 301 ? 2.439 -10.407 14.209 1.00 95.62 301 LEU A CA 1
ATOM 2364 C C . LEU A 1 301 ? 2.557 -11.195 15.512 1.00 95.62 301 LEU A C 1
ATOM 2366 O O . LEU A 1 301 ? 1.558 -11.685 16.027 1.00 95.62 301 LEU A O 1
ATOM 2370 N N . ILE A 1 302 ? 3.770 -11.297 16.066 1.00 96.31 302 ILE A N 1
ATOM 2371 C CA . ILE A 1 302 ? 4.000 -11.989 17.341 1.00 96.31 302 ILE A CA 1
ATOM 2372 C C . ILE A 1 302 ? 3.181 -11.313 18.442 1.00 96.31 302 ILE A C 1
ATOM 2374 O O . ILE A 1 302 ? 2.518 -11.985 19.232 1.00 96.31 302 ILE A O 1
ATOM 2378 N N . ARG A 1 303 ? 3.165 -9.976 18.479 1.00 95.06 303 ARG A N 1
ATOM 2379 C CA . ARG A 1 303 ? 2.348 -9.244 19.446 1.00 95.06 303 ARG A CA 1
ATOM 2380 C C . ARG A 1 303 ? 0.855 -9.487 19.223 1.00 95.06 303 ARG A C 1
ATOM 2382 O O . ARG A 1 303 ? 0.168 -9.779 20.190 1.00 95.06 303 ARG A O 1
ATOM 2389 N N . GLY A 1 304 ? 0.372 -9.415 17.988 1.00 93.06 304 GLY A N 1
ATOM 2390 C CA . GLY A 1 304 ? -1.030 -9.622 17.630 1.00 93.06 304 GLY A CA 1
ATOM 2391 C C . GLY A 1 304 ? -1.525 -11.013 18.018 1.00 93.06 304 GLY A C 1
ATOM 2392 O O . GLY A 1 304 ? -2.540 -11.131 18.691 1.00 93.06 304 GLY A O 1
ATOM 2393 N N . LEU A 1 305 ? -0.760 -12.060 17.706 1.00 94.06 305 LEU A N 1
ATOM 2394 C CA . LEU A 1 305 ? -1.115 -13.449 18.027 1.00 94.06 305 LEU A CA 1
ATOM 2395 C C . LEU A 1 305 ? -1.047 -13.787 19.527 1.00 94.06 305 LEU A C 1
ATOM 2397 O O . LEU A 1 305 ? -1.636 -14.776 19.950 1.00 94.06 305 LEU A O 1
ATOM 2401 N N . THR A 1 306 ? -0.340 -12.993 20.340 1.00 93.94 306 THR A N 1
ATOM 2402 C CA . THR A 1 306 ? -0.322 -13.167 21.810 1.00 93.94 306 THR A CA 1
ATOM 2403 C C . THR A 1 306 ? -1.498 -12.488 22.514 1.00 93.94 306 THR A C 1
ATOM 2405 O O . THR A 1 306 ? -1.664 -12.669 23.719 1.00 93.94 306 THR A O 1
ATOM 2408 N N . LEU A 1 307 ? -2.307 -11.705 21.793 1.00 92.31 307 LEU A N 1
ATOM 2409 C CA . LEU A 1 307 ? -3.504 -11.058 22.325 1.00 92.31 307 LEU A CA 1
ATOM 2410 C C . LEU A 1 307 ? -4.728 -11.981 22.221 1.00 92.31 307 LEU A C 1
ATOM 2412 O O . LEU A 1 307 ? -4.869 -12.757 21.270 1.00 92.31 307 LEU A O 1
ATOM 2416 N N . ASN A 1 308 ? -5.628 -11.872 23.200 1.00 90.62 308 ASN A N 1
ATOM 2417 C CA . ASN A 1 308 ? -6.872 -12.643 23.248 1.00 90.62 308 ASN A CA 1
ATOM 2418 C C . ASN A 1 308 ? -7.794 -12.257 22.076 1.00 90.62 308 ASN A C 1
ATOM 2420 O O . ASN A 1 308 ? -7.806 -11.107 21.653 1.00 90.62 308 ASN A O 1
ATOM 2424 N N . GLY A 1 309 ? -8.535 -13.213 21.511 1.00 87.81 309 GLY A N 1
ATOM 2425 C CA . GLY A 1 309 ? -9.428 -12.956 20.368 1.00 87.81 309 GLY A CA 1
ATOM 2426 C C . GLY A 1 309 ? -8.737 -12.785 19.005 1.00 87.81 309 GLY A C 1
ATOM 2427 O O . GLY A 1 309 ? -9.400 -12.753 17.973 1.00 87.81 309 GLY A O 1
ATOM 2428 N N . SER A 1 310 ? -7.402 -12.757 18.948 1.00 90.88 310 SER A N 1
ATOM 2429 C CA . SER A 1 310 ? -6.652 -12.617 17.686 1.00 90.88 310 SER A CA 1
ATOM 2430 C C . SER A 1 310 ? -6.914 -13.745 16.678 1.00 90.88 310 SER A C 1
ATOM 2432 O O . SER A 1 310 ? -6.924 -13.513 15.467 1.00 90.88 310 SER A O 1
ATOM 2434 N N . ILE A 1 311 ? -7.179 -14.962 17.171 1.00 91.62 311 ILE A N 1
ATOM 2435 C CA . ILE A 1 311 ? -7.489 -16.132 16.338 1.00 91.62 311 ILE A CA 1
ATOM 2436 C C . ILE A 1 311 ? -8.794 -15.926 15.564 1.00 91.62 311 ILE A C 1
ATOM 2438 O O . ILE A 1 311 ? -8.869 -16.346 14.413 1.00 91.62 311 ILE A O 1
ATOM 2442 N N . GLU A 1 312 ? -9.794 -15.251 16.136 1.00 89.19 312 GLU A N 1
ATOM 2443 C CA . GLU A 1 312 ? -11.071 -15.003 15.454 1.00 89.19 312 GLU A CA 1
ATOM 2444 C C . GLU A 1 312 ? -10.877 -14.133 14.212 1.00 89.19 312 GLU A C 1
ATOM 2446 O O . GLU A 1 312 ? -11.406 -14.450 13.150 1.00 89.19 312 GLU A O 1
ATOM 2451 N N . GLY A 1 313 ? -10.035 -13.099 14.302 1.00 90.56 313 GLY A N 1
ATOM 2452 C CA . GLY A 1 313 ? -9.681 -12.268 13.152 1.00 90.56 313 GLY A CA 1
ATOM 2453 C C . GLY A 1 313 ? -8.917 -13.037 12.070 1.00 90.56 313 GLY A C 1
ATOM 2454 O O . GLY A 1 313 ? -9.208 -12.893 10.882 1.00 90.56 313 GLY A O 1
ATOM 2455 N N . VAL A 1 314 ? -7.979 -13.909 12.454 1.00 92.44 314 VAL A N 1
ATOM 2456 C CA . VAL A 1 314 ? -7.239 -14.756 11.495 1.00 92.44 314 VAL A CA 1
ATOM 2457 C C . VAL A 1 314 ? -8.153 -15.793 10.836 1.00 92.44 314 VAL A C 1
ATOM 2459 O O . VAL A 1 314 ? -8.070 -16.013 9.628 1.00 92.44 314 VAL A O 1
ATOM 2462 N N . MET A 1 315 ? -9.049 -16.412 11.604 1.00 91.25 315 MET A N 1
ATOM 2463 C CA . MET A 1 315 ? -10.054 -17.330 11.071 1.00 91.25 315 MET A CA 1
ATOM 2464 C C . MET A 1 315 ? -10.992 -16.610 10.112 1.00 91.25 315 MET A C 1
ATOM 2466 O O . MET A 1 315 ? -11.280 -17.127 9.034 1.00 91.25 315 MET A O 1
ATOM 2470 N N . PHE A 1 316 ? -11.409 -15.398 10.461 1.00 88.94 316 PHE A N 1
ATOM 2471 C CA . PHE A 1 316 ? -12.229 -14.558 9.607 1.00 88.94 316 PHE A CA 1
ATOM 2472 C C . PHE A 1 316 ? -11.536 -14.244 8.268 1.00 88.94 316 PHE A C 1
ATOM 2474 O O . PHE A 1 316 ? -12.138 -14.386 7.207 1.00 88.94 316 PHE A O 1
ATOM 2481 N N . TYR A 1 317 ? -10.241 -13.928 8.295 1.00 91.50 317 TYR A N 1
ATOM 2482 C CA . TYR A 1 317 ? -9.442 -13.702 7.088 1.00 91.50 317 TYR A CA 1
ATOM 2483 C C . TYR A 1 317 ? -9.352 -14.928 6.167 1.00 91.50 317 TYR A C 1
ATOM 2485 O O . TYR A 1 317 ? -9.403 -14.789 4.945 1.00 91.50 317 TYR A O 1
ATOM 2493 N N . LEU A 1 318 ? -9.210 -16.128 6.738 1.00 91.62 318 LEU A N 1
ATOM 2494 C CA . LEU A 1 318 ? -8.998 -17.361 5.975 1.00 91.62 318 LEU A CA 1
ATOM 2495 C C . LEU A 1 318 ? -10.289 -18.077 5.570 1.00 91.62 318 LEU A C 1
ATOM 2497 O O . LEU A 1 318 ? -10.248 -18.910 4.665 1.00 91.62 318 LEU A O 1
ATOM 2501 N N . THR A 1 319 ? -11.418 -17.777 6.213 1.00 92.31 319 THR A N 1
ATOM 2502 C CA . THR A 1 319 ? -12.696 -18.437 5.920 1.00 92.31 319 THR A CA 1
ATOM 2503 C C . THR A 1 319 ? -13.172 -18.040 4.516 1.00 92.31 319 THR A C 1
ATOM 2505 O O . THR A 1 319 ? -13.344 -16.851 4.247 1.00 92.31 319 THR A O 1
ATOM 2508 N N . PRO A 1 320 ? -13.347 -18.998 3.586 1.00 93.12 320 PRO A N 1
ATOM 2509 C CA . PRO A 1 320 ? -13.706 -18.681 2.210 1.00 93.12 320 PRO A CA 1
ATOM 2510 C C . PRO A 1 320 ? -15.226 -18.595 2.016 1.00 93.12 320 PRO A C 1
ATOM 2512 O O . PRO A 1 320 ? -15.951 -19.563 2.254 1.00 93.12 320 PRO A O 1
ATOM 2515 N N . GLU A 1 321 ? -15.709 -17.471 1.486 1.00 92.56 321 GLU A N 1
ATOM 2516 C CA . GLU A 1 321 ? -17.094 -17.324 1.020 1.00 92.56 321 GLU A CA 1
ATOM 2517 C C . GLU A 1 321 ? -17.189 -17.587 -0.491 1.00 92.56 321 GLU A C 1
ATOM 2519 O O . GLU A 1 321 ? -17.095 -16.680 -1.318 1.00 92.56 321 GLU A O 1
ATOM 2524 N N . TRP A 1 322 ? -17.392 -18.848 -0.873 1.00 93.12 322 TRP A N 1
ATOM 2525 C CA . TRP A 1 322 ? -17.379 -19.285 -2.279 1.00 93.12 322 TRP A CA 1
ATOM 2526 C C . TRP A 1 322 ? -18.411 -18.591 -3.174 1.00 93.12 322 TRP A C 1
ATOM 2528 O O . TRP A 1 322 ? -18.166 -18.389 -4.362 1.00 93.12 322 TRP A O 1
ATOM 2538 N N . GLU A 1 323 ? -19.552 -18.193 -2.611 1.00 93.00 323 GLU A N 1
ATOM 2539 C CA . GLU A 1 323 ? -20.619 -17.513 -3.350 1.00 93.00 323 GLU A CA 1
ATOM 2540 C C . GLU A 1 323 ? -20.168 -16.154 -3.907 1.00 93.00 323 GLU A C 1
ATOM 2542 O O . GLU A 1 323 ? -20.568 -15.782 -5.013 1.00 93.00 323 GLU A O 1
ATOM 2547 N N . ARG A 1 324 ? -19.247 -15.464 -3.218 1.00 89.94 324 ARG A N 1
ATOM 2548 C CA . ARG A 1 324 ? -18.696 -14.171 -3.656 1.00 89.94 324 ARG A CA 1
ATOM 2549 C C . ARG A 1 324 ? -17.926 -14.270 -4.969 1.00 89.94 324 ARG A C 1
ATOM 2551 O O . ARG A 1 324 ? -17.905 -13.315 -5.736 1.00 89.94 324 ARG A O 1
ATOM 2558 N N . LEU A 1 325 ? -17.354 -15.432 -5.292 1.00 92.31 325 LEU A N 1
ATOM 2559 C CA . LEU A 1 325 ? -16.598 -15.631 -6.536 1.00 92.31 325 LEU A CA 1
ATOM 2560 C C . LEU A 1 325 ? -17.458 -15.537 -7.802 1.00 92.31 325 LEU A C 1
ATOM 2562 O O . LEU A 1 325 ? -16.914 -15.323 -8.888 1.00 92.31 325 LEU A O 1
ATOM 2566 N N . LYS A 1 326 ? -18.783 -15.684 -7.677 1.00 94.06 326 LYS A N 1
ATOM 2567 C CA . LYS A 1 326 ? -19.728 -15.505 -8.790 1.00 94.06 326 LYS A CA 1
ATOM 2568 C C . LYS A 1 326 ? -19.888 -14.030 -9.171 1.00 94.06 326 LYS A C 1
ATOM 2570 O O . LYS A 1 326 ? -20.317 -13.726 -10.282 1.00 94.06 326 LYS A O 1
ATOM 2575 N N . GLU A 1 327 ? -19.541 -13.109 -8.275 1.00 94.00 327 GLU A N 1
ATOM 2576 C CA . GLU A 1 327 ? -19.647 -11.676 -8.517 1.00 94.00 327 GLU A CA 1
ATOM 2577 C C . GLU A 1 327 ? -18.462 -11.180 -9.366 1.00 94.00 327 GLU A C 1
ATOM 2579 O O . GLU A 1 327 ? -17.305 -11.229 -8.950 1.00 94.00 327 GLU A O 1
ATOM 2584 N N . ALA A 1 328 ? -18.733 -10.608 -10.544 1.00 94.50 328 ALA A N 1
ATOM 2585 C CA . ALA A 1 328 ? -17.689 -10.052 -11.419 1.00 94.50 328 ALA A CA 1
ATOM 2586 C C . ALA A 1 328 ? -16.856 -8.942 -10.745 1.00 94.50 328 ALA A C 1
ATOM 2588 O O . ALA A 1 328 ? -15.684 -8.741 -11.070 1.00 94.50 328 ALA A O 1
ATOM 2589 N N . ARG A 1 329 ? -17.447 -8.245 -9.766 1.00 93.88 329 ARG A N 1
ATOM 2590 C CA . ARG A 1 329 ? -16.776 -7.221 -8.960 1.00 93.88 329 ARG A CA 1
ATOM 2591 C C . ARG A 1 329 ? -15.538 -7.764 -8.248 1.00 93.88 329 ARG A C 1
ATOM 2593 O O . ARG A 1 329 ? -14.517 -7.087 -8.237 1.00 93.88 329 ARG A O 1
ATOM 2600 N N . VAL A 1 330 ? -15.613 -8.983 -7.713 1.00 94.25 330 VAL A N 1
ATOM 2601 C CA . VAL A 1 330 ? -14.512 -9.623 -6.980 1.00 94.25 330 VAL A CA 1
ATOM 2602 C C . VAL A 1 330 ? -13.285 -9.799 -7.878 1.00 94.25 330 VAL A C 1
ATOM 2604 O O . VAL A 1 330 ? -12.160 -9.509 -7.473 1.00 94.25 330 VAL A O 1
ATOM 2607 N N . TRP A 1 331 ? -13.503 -10.186 -9.134 1.00 95.44 331 TRP A N 1
ATOM 2608 C CA . TRP A 1 331 ? -12.448 -10.325 -10.139 1.00 95.44 331 TRP A CA 1
ATOM 2609 C C . TRP A 1 331 ? -11.876 -8.976 -10.580 1.00 95.44 331 TRP A C 1
ATOM 2611 O O . TRP A 1 331 ? -10.663 -8.851 -10.752 1.00 95.44 331 TRP A O 1
ATOM 2621 N N . GLY A 1 332 ? -12.729 -7.957 -10.723 1.00 94.69 332 GLY A N 1
ATOM 2622 C CA . GLY A 1 332 ? -12.299 -6.587 -11.008 1.00 94.69 332 GLY A CA 1
ATOM 2623 C C . GLY A 1 332 ? -11.431 -6.008 -9.889 1.00 94.69 332 GLY A C 1
ATOM 2624 O O . GLY A 1 332 ? -10.361 -5.461 -10.157 1.00 94.69 332 GLY A O 1
ATOM 2625 N N . ASP A 1 333 ? -11.842 -6.189 -8.634 1.00 94.19 333 ASP A N 1
ATOM 2626 C CA . ASP A 1 333 ? -11.085 -5.757 -7.458 1.00 94.19 333 ASP A CA 1
ATOM 2627 C C . ASP A 1 333 ? -9.743 -6.496 -7.342 1.00 94.19 333 ASP A C 1
ATOM 2629 O O . ASP A 1 333 ? -8.725 -5.870 -7.036 1.00 94.19 333 ASP A O 1
ATOM 2633 N N . ALA A 1 334 ? -9.705 -7.797 -7.655 1.00 94.56 334 ALA A N 1
ATOM 2634 C CA . ALA A 1 334 ? -8.467 -8.574 -7.720 1.00 94.56 334 ALA A CA 1
ATOM 2635 C C . ALA A 1 334 ? -7.507 -8.038 -8.795 1.00 94.56 334 ALA A C 1
ATOM 2637 O O . ALA A 1 334 ? -6.335 -7.790 -8.504 1.00 94.56 334 ALA A O 1
ATOM 2638 N N . ALA A 1 335 ? -7.997 -7.796 -10.014 1.00 93.81 335 ALA A N 1
ATOM 2639 C CA . ALA A 1 335 ? -7.190 -7.243 -11.102 1.00 93.81 335 ALA A CA 1
ATOM 2640 C C . ALA A 1 335 ? -6.648 -5.844 -10.761 1.00 93.81 335 ALA A C 1
ATOM 2642 O O . ALA A 1 335 ? -5.457 -5.577 -10.938 1.00 93.81 335 ALA A O 1
ATOM 2643 N N . MET A 1 336 ? -7.494 -4.969 -10.205 1.00 92.50 336 MET A N 1
ATOM 2644 C CA . MET A 1 336 ? -7.079 -3.640 -9.749 1.00 92.50 336 MET A CA 1
ATOM 2645 C C . MET A 1 336 ? -6.016 -3.730 -8.654 1.00 92.50 336 MET A C 1
ATOM 2647 O O . MET A 1 336 ? -5.033 -2.993 -8.702 1.00 92.50 336 MET A O 1
ATOM 2651 N N . GLN A 1 337 ? -6.173 -4.632 -7.683 1.00 93.69 337 GLN A N 1
ATOM 2652 C CA . GLN A 1 337 ? -5.187 -4.800 -6.619 1.00 93.69 337 GLN A CA 1
ATOM 2653 C C . GLN A 1 337 ? -3.830 -5.249 -7.165 1.00 93.69 337 GLN A C 1
ATOM 2655 O O . GLN A 1 337 ? -2.812 -4.707 -6.743 1.00 93.69 337 GLN A O 1
ATOM 2660 N N . ILE A 1 338 ? -3.796 -6.184 -8.119 1.00 92.88 338 ILE A N 1
ATOM 2661 C CA . ILE A 1 338 ? -2.550 -6.616 -8.770 1.00 92.88 338 ILE A CA 1
ATOM 2662 C C . ILE A 1 338 ? -1.885 -5.450 -9.505 1.00 92.88 338 ILE A C 1
ATOM 2664 O O . ILE A 1 338 ? -0.682 -5.239 -9.349 1.00 92.88 338 ILE A O 1
ATOM 2668 N N . PHE A 1 339 ? -2.664 -4.663 -10.249 1.00 90.25 339 PHE A N 1
ATOM 2669 C CA . PHE A 1 339 ? -2.153 -3.512 -10.991 1.00 90.25 339 PHE A CA 1
ATOM 2670 C C . PHE A 1 339 ? -1.569 -2.441 -10.059 1.00 90.25 339 PHE A C 1
ATOM 2672 O O . PHE A 1 339 ? -0.439 -2.005 -10.246 1.00 90.25 339 PHE A O 1
ATOM 2679 N N . PHE A 1 340 ? -2.289 -2.054 -9.005 1.00 88.12 340 PHE A N 1
ATOM 2680 C CA . PHE A 1 340 ? -1.795 -1.052 -8.055 1.00 88.12 340 PHE A CA 1
ATOM 2681 C C . PHE A 1 340 ? -0.697 -1.573 -7.122 1.00 88.12 340 PHE A C 1
ATOM 2683 O O . PHE A 1 340 ? 0.069 -0.774 -6.598 1.00 88.12 340 PHE A O 1
ATOM 2690 N N . SER A 1 341 ? -0.619 -2.884 -6.888 1.00 91.19 341 SER A N 1
ATOM 2691 C CA . SER A 1 341 ? 0.420 -3.468 -6.040 1.00 91.19 341 SER A CA 1
ATOM 2692 C C . SER A 1 341 ? 1.733 -3.632 -6.800 1.00 91.19 341 SER A C 1
ATOM 2694 O O . SER A 1 341 ? 2.763 -3.185 -6.326 1.00 91.19 341 SER A O 1
ATOM 2696 N N . LEU A 1 342 ? 1.722 -4.202 -8.006 1.00 91.44 342 LEU A N 1
ATOM 2697 C CA . LEU A 1 342 ? 2.952 -4.341 -8.798 1.00 91.44 342 LEU A CA 1
ATOM 2698 C C . LEU A 1 342 ? 3.392 -3.023 -9.459 1.00 91.44 342 LEU A C 1
ATOM 2700 O O . LEU A 1 342 ? 4.544 -2.904 -9.868 1.00 91.44 342 LEU A O 1
ATOM 2704 N N . SER A 1 343 ? 2.474 -2.055 -9.572 1.00 90.12 343 SER A N 1
ATOM 2705 C CA . SER A 1 343 ? 2.668 -0.755 -10.225 1.00 90.12 343 SER A CA 1
ATOM 2706 C C . SER A 1 343 ? 3.281 -0.822 -11.642 1.00 90.12 343 SER A C 1
ATOM 2708 O O . SER A 1 343 ? 4.174 -0.026 -11.951 1.00 90.12 343 SER A O 1
ATOM 2710 N N . PRO A 1 344 ? 2.836 -1.731 -12.540 1.00 89.19 344 PRO A N 1
ATOM 2711 C CA . PRO A 1 344 ? 3.334 -1.753 -13.906 1.00 89.19 344 PRO A CA 1
ATOM 2712 C C . PRO A 1 344 ? 2.744 -0.590 -14.716 1.00 89.19 344 PRO A C 1
ATOM 2714 O O . PRO A 1 344 ? 1.618 -0.153 -14.480 1.00 89.19 344 PRO A O 1
ATOM 2717 N N . CYS A 1 345 ? 3.490 -0.116 -15.708 1.00 87.56 345 CYS A N 1
ATOM 2718 C CA . CYS A 1 345 ? 3.171 0.986 -16.617 1.00 87.56 345 CYS A CA 1
ATOM 2719 C C . CYS A 1 345 ? 3.274 2.393 -16.005 1.00 87.56 345 CYS A C 1
ATOM 2721 O O . CYS A 1 345 ? 2.763 3.353 -16.579 1.00 87.56 345 CYS A O 1
ATOM 2723 N N . TRP A 1 346 ? 3.969 2.536 -14.876 1.00 89.44 346 TRP A N 1
ATOM 2724 C CA . TRP A 1 346 ? 4.222 3.830 -14.228 1.00 89.44 346 TRP A CA 1
ATOM 2725 C C . TRP A 1 346 ? 5.597 4.414 -14.579 1.00 89.44 346 TRP A C 1
ATOM 2727 O O . TRP A 1 346 ? 5.889 5.560 -14.249 1.00 89.44 346 TRP A O 1
ATOM 2737 N N . GLY A 1 347 ? 6.460 3.642 -15.250 1.00 90.44 347 GLY A N 1
ATOM 2738 C CA . GLY A 1 347 ? 7.811 4.059 -15.638 1.00 90.44 347 GLY A CA 1
ATOM 2739 C C . GLY A 1 347 ? 8.868 3.908 -14.537 1.00 90.44 347 GLY A C 1
ATOM 2740 O O . GLY A 1 347 ? 10.065 4.025 -14.819 1.00 90.44 347 GLY A O 1
ATOM 2741 N N . GLY A 1 348 ? 8.464 3.589 -13.301 1.00 90.75 348 GLY A N 1
ATOM 2742 C CA . GLY A 1 348 ? 9.378 3.269 -12.200 1.00 90.75 348 GLY A CA 1
ATOM 2743 C C . GLY A 1 348 ? 10.190 2.002 -12.476 1.00 90.75 348 GLY A C 1
ATOM 2744 O O . GLY A 1 348 ? 11.417 2.031 -12.387 1.00 90.75 348 GLY A O 1
ATOM 2745 N N . LEU A 1 349 ? 9.532 0.925 -12.917 1.00 92.88 349 LEU A N 1
ATOM 2746 C CA . LEU A 1 349 ? 10.192 -0.337 -13.278 1.00 92.88 349 LEU A CA 1
ATOM 2747 C C . LEU A 1 349 ? 11.141 -0.177 -14.465 1.00 92.88 349 LEU A C 1
ATOM 2749 O O . LEU A 1 349 ? 12.269 -0.658 -14.398 1.00 92.88 349 LEU A O 1
ATOM 2753 N N . ILE A 1 350 ? 10.733 0.561 -15.504 1.00 94.00 350 ILE A N 1
ATOM 2754 C CA . ILE A 1 350 ? 11.606 0.909 -16.639 1.00 94.00 350 ILE A CA 1
ATOM 2755 C C . ILE A 1 350 ? 12.861 1.619 -16.131 1.00 94.00 350 ILE A C 1
ATOM 2757 O O . ILE A 1 350 ? 13.982 1.245 -16.481 1.00 94.00 350 ILE A O 1
ATOM 2761 N N . THR A 1 351 ? 12.676 2.614 -15.259 1.00 91.88 351 THR A N 1
ATOM 2762 C CA . THR A 1 351 ? 13.784 3.372 -14.678 1.00 91.88 351 THR A CA 1
ATOM 2763 C C . THR A 1 351 ? 14.718 2.453 -13.898 1.00 91.88 351 THR A C 1
ATOM 2765 O O . THR A 1 351 ? 15.913 2.483 -14.160 1.00 91.88 351 THR A O 1
ATOM 2768 N N . LEU A 1 352 ? 14.216 1.589 -13.013 1.00 91.00 352 LEU A N 1
ATOM 2769 C CA . LEU A 1 352 ? 15.049 0.665 -12.231 1.00 91.00 352 LEU A CA 1
ATOM 2770 C C . LEU A 1 352 ? 15.775 -0.367 -13.112 1.00 91.00 352 LEU A C 1
ATOM 2772 O O . LEU A 1 352 ? 16.978 -0.587 -12.940 1.00 91.00 352 LEU A O 1
ATOM 2776 N N . ALA A 1 353 ? 15.070 -0.973 -14.070 1.00 92.56 353 ALA A N 1
ATOM 2777 C CA . ALA A 1 353 ? 15.600 -2.010 -14.957 1.00 92.56 353 ALA A CA 1
ATOM 2778 C C . ALA A 1 353 ? 16.679 -1.485 -15.908 1.00 92.56 353 ALA A C 1
ATOM 2780 O O . ALA A 1 353 ? 17.618 -2.200 -16.241 1.00 92.56 353 ALA A O 1
ATOM 2781 N N . SER A 1 354 ? 16.588 -0.220 -16.305 1.00 91.88 354 SER A N 1
ATOM 2782 C CA . SER A 1 354 ? 17.522 0.392 -17.250 1.00 91.88 354 SER A CA 1
ATOM 2783 C C . SER A 1 354 ? 18.939 0.660 -16.712 1.00 91.88 354 SER A C 1
ATOM 2785 O O . SER A 1 354 ? 19.845 0.936 -17.494 1.00 91.88 354 SER A O 1
ATOM 2787 N N . TYR A 1 355 ? 19.150 0.558 -15.393 1.00 88.69 355 TYR A N 1
ATOM 2788 C CA . TYR A 1 355 ? 20.488 0.526 -14.774 1.00 88.69 355 TYR A CA 1
ATOM 2789 C C . TYR A 1 355 ? 21.003 -0.913 -14.586 1.00 88.69 355 TYR A C 1
ATOM 2791 O O . TYR A 1 355 ? 22.106 -1.131 -14.072 1.00 88.69 355 TYR A O 1
ATOM 2799 N N . ASN A 1 356 ? 20.214 -1.926 -14.947 1.00 89.25 356 ASN A N 1
ATOM 2800 C CA . ASN A 1 356 ? 20.634 -3.317 -14.851 1.00 89.25 356 ASN A CA 1
ATOM 2801 C C . ASN A 1 356 ? 21.574 -3.690 -16.006 1.00 89.25 356 ASN A C 1
ATOM 2803 O O . ASN A 1 356 ? 21.629 -3.011 -17.029 1.00 89.25 356 ASN A O 1
ATOM 2807 N N . ARG A 1 357 ? 22.358 -4.752 -15.826 1.00 88.00 357 ARG A N 1
ATOM 2808 C CA . ARG A 1 357 ? 23.267 -5.243 -16.873 1.00 88.00 357 ARG A CA 1
ATOM 2809 C C . ARG A 1 357 ? 22.484 -5.968 -17.949 1.00 88.00 357 ARG A C 1
ATOM 2811 O O . ARG A 1 357 ? 21.518 -6.663 -17.632 1.00 88.00 357 ARG A O 1
ATOM 2818 N N . PHE A 1 358 ? 22.940 -5.893 -19.194 1.00 85.62 358 PHE A N 1
ATOM 2819 C CA . PHE A 1 358 ? 22.199 -6.458 -20.322 1.00 85.62 358 PHE A CA 1
ATOM 2820 C C . PHE A 1 358 ? 21.984 -7.972 -20.176 1.00 85.62 358 PHE A C 1
ATOM 2822 O O . PHE A 1 358 ? 20.887 -8.478 -20.403 1.00 85.62 358 PHE A O 1
ATOM 2829 N N . HIS A 1 359 ? 23.005 -8.689 -19.703 1.00 84.50 359 HIS A N 1
ATOM 2830 C CA . HIS A 1 359 ? 22.983 -10.146 -19.540 1.00 84.50 359 HIS A CA 1
ATOM 2831 C C . HIS A 1 359 ? 22.393 -10.643 -18.209 1.00 84.50 359 HIS A C 1
ATOM 2833 O O . HIS A 1 359 ? 22.455 -11.841 -17.921 1.00 84.50 359 HIS A O 1
ATOM 2839 N N . ASN A 1 360 ? 21.835 -9.761 -17.375 1.00 88.88 360 ASN A N 1
ATOM 2840 C CA . ASN A 1 360 ? 21.199 -10.183 -16.133 1.00 88.88 360 ASN A CA 1
ATOM 2841 C C . ASN A 1 360 ? 19.868 -10.916 -16.401 1.00 88.88 360 ASN A C 1
ATOM 2843 O O . ASN A 1 360 ? 19.119 -10.565 -17.315 1.00 88.88 360 ASN A O 1
ATOM 2847 N N . ASN A 1 361 ? 19.551 -11.935 -15.599 1.00 92.00 361 ASN A N 1
ATOM 2848 C CA . ASN A 1 361 ? 18.355 -12.753 -15.800 1.00 92.00 361 ASN A CA 1
ATOM 2849 C C . ASN A 1 361 ? 17.091 -12.069 -15.247 1.00 92.00 361 ASN A C 1
ATOM 2851 O O . ASN A 1 361 ? 16.615 -12.404 -14.163 1.00 92.00 361 ASN A O 1
ATOM 2855 N N . CYS A 1 362 ? 16.509 -11.163 -16.036 1.00 92.81 362 CYS A N 1
ATOM 2856 C CA . CYS A 1 362 ? 15.273 -10.462 -15.676 1.00 92.81 362 CYS A CA 1
ATOM 2857 C C . CYS A 1 362 ? 14.064 -11.381 -15.451 1.00 92.81 362 CYS A C 1
ATOM 2859 O O . CYS A 1 362 ? 13.151 -11.001 -14.725 1.00 92.81 362 CYS A O 1
ATOM 2861 N N . TYR A 1 363 ? 14.036 -12.584 -16.038 1.00 93.81 363 TYR A N 1
ATOM 2862 C CA . TYR A 1 363 ? 12.925 -13.522 -15.854 1.00 93.81 363 TYR A CA 1
ATOM 2863 C C . TYR A 1 363 ? 12.874 -14.060 -14.423 1.00 93.81 363 TYR A C 1
ATOM 2865 O O . TYR A 1 363 ? 11.820 -14.050 -13.787 1.00 93.81 363 TYR A O 1
ATOM 2873 N N . LYS A 1 364 ? 14.025 -14.489 -13.889 1.00 93.75 364 LYS A N 1
ATOM 2874 C CA . LYS A 1 364 ? 14.116 -14.912 -12.485 1.00 93.75 364 LYS A CA 1
ATOM 2875 C C . LYS A 1 364 ? 13.783 -13.757 -11.551 1.00 93.75 364 LYS A C 1
ATOM 2877 O O . LYS A 1 364 ? 13.018 -13.954 -10.612 1.00 93.75 364 LYS A O 1
ATOM 2882 N N . ASP A 1 365 ? 14.305 -12.570 -11.840 1.00 94.12 365 ASP A N 1
ATOM 2883 C CA . ASP A 1 365 ? 14.064 -11.386 -11.019 1.00 94.12 365 ASP A CA 1
ATOM 2884 C C . ASP A 1 365 ? 12.573 -11.033 -10.969 1.00 94.12 365 ASP A C 1
ATOM 2886 O O . ASP A 1 365 ? 12.023 -10.854 -9.883 1.00 94.12 365 ASP A O 1
ATOM 2890 N N . ALA A 1 366 ? 11.894 -11.030 -12.120 1.00 95.19 366 ALA A N 1
ATOM 2891 C CA . ALA A 1 366 ? 10.457 -10.789 -12.204 1.00 95.19 366 ALA A CA 1
ATOM 2892 C C . ALA A 1 366 ? 9.655 -11.789 -11.359 1.00 95.19 366 ALA A C 1
ATOM 2894 O O . ALA A 1 366 ? 8.790 -11.375 -10.590 1.00 95.19 366 ALA A O 1
ATOM 2895 N N . LEU A 1 367 ? 9.971 -13.088 -11.437 1.00 95.25 367 LEU A N 1
ATOM 2896 C CA . LEU A 1 367 ? 9.316 -14.103 -10.607 1.00 95.25 367 LEU A CA 1
ATOM 2897 C C . LEU A 1 367 ? 9.523 -13.822 -9.113 1.00 95.25 367 LEU A C 1
ATOM 2899 O O . LEU A 1 367 ? 8.552 -13.791 -8.359 1.00 95.25 367 LEU A O 1
ATOM 2903 N N . PHE A 1 368 ? 10.765 -13.578 -8.683 1.00 94.38 368 PHE A N 1
ATOM 2904 C CA . PHE A 1 368 ? 11.065 -13.308 -7.275 1.00 94.38 368 PHE A CA 1
ATOM 2905 C C . PHE A 1 368 ? 10.342 -12.067 -6.752 1.00 94.38 368 PHE A C 1
ATOM 2907 O O . PHE A 1 368 ? 9.788 -12.112 -5.655 1.00 94.38 368 PHE A O 1
ATOM 2914 N N . ILE A 1 369 ? 10.311 -10.980 -7.523 1.00 94.62 369 ILE A N 1
ATOM 2915 C CA . ILE A 1 369 ? 9.675 -9.730 -7.096 1.00 94.62 369 ILE A CA 1
ATOM 2916 C C . ILE A 1 369 ? 8.153 -9.887 -7.036 1.00 94.62 369 ILE A C 1
ATOM 2918 O O . ILE A 1 369 ? 7.540 -9.505 -6.041 1.00 94.62 369 ILE A O 1
ATOM 2922 N N . VAL A 1 370 ? 7.537 -10.487 -8.058 1.00 94.88 370 VAL A N 1
ATOM 2923 C CA . VAL A 1 370 ? 6.076 -10.648 -8.141 1.00 94.88 370 VAL A CA 1
ATOM 2924 C C . VAL A 1 370 ? 5.557 -11.582 -7.044 1.00 94.88 370 VAL A C 1
ATOM 2926 O O . VAL A 1 370 ? 4.609 -11.232 -6.333 1.00 94.88 370 VAL A O 1
ATOM 2929 N N . PHE A 1 371 ? 6.191 -12.743 -6.854 1.00 93.69 371 PHE A N 1
ATOM 2930 C CA . PHE A 1 371 ? 5.816 -13.658 -5.774 1.00 93.69 371 PHE A CA 1
ATOM 2931 C C . PHE A 1 371 ? 6.170 -13.096 -4.399 1.00 93.69 371 PHE A C 1
ATOM 2933 O O . PHE A 1 371 ? 5.367 -13.229 -3.478 1.00 93.69 371 PHE A O 1
ATOM 2940 N N . GLY A 1 372 ? 7.317 -12.424 -4.261 1.00 93.88 372 GLY A N 1
ATOM 2941 C CA . GLY A 1 372 ? 7.704 -11.736 -3.031 1.00 93.88 372 GLY A CA 1
ATOM 2942 C C . GLY A 1 372 ? 6.651 -10.716 -2.609 1.00 93.88 372 GLY A C 1
ATOM 2943 O O . GLY A 1 372 ? 6.130 -10.802 -1.505 1.00 93.88 372 GLY A O 1
ATOM 2944 N N . ASN A 1 373 ? 6.243 -9.834 -3.520 1.00 94.19 373 ASN A N 1
ATOM 2945 C CA . ASN A 1 373 ? 5.182 -8.856 -3.290 1.00 94.19 373 ASN A CA 1
ATOM 2946 C C . ASN A 1 373 ? 3.855 -9.507 -2.849 1.00 94.19 373 ASN A C 1
ATOM 2948 O O . ASN A 1 373 ? 3.220 -9.056 -1.896 1.00 94.19 373 ASN A O 1
ATOM 2952 N N . CYS A 1 374 ? 3.452 -10.595 -3.512 1.00 93.00 374 CYS A N 1
ATOM 2953 C CA . CYS A 1 374 ? 2.252 -11.356 -3.160 1.00 93.00 374 CYS A CA 1
ATOM 2954 C C . CYS A 1 374 ? 2.335 -11.958 -1.748 1.00 93.00 374 CYS A C 1
ATOM 2956 O O . CYS A 1 374 ? 1.390 -11.831 -0.966 1.00 93.00 374 CYS A O 1
ATOM 2958 N N . LEU A 1 375 ? 3.458 -12.596 -1.414 1.00 93.94 375 LEU A N 1
ATOM 2959 C CA . LEU A 1 375 ? 3.691 -13.174 -0.091 1.00 93.94 375 LEU A CA 1
ATOM 2960 C C . LEU A 1 375 ? 3.690 -12.095 0.991 1.00 93.94 375 LEU A C 1
ATOM 2962 O O . LEU A 1 375 ? 3.122 -12.311 2.058 1.00 93.94 375 LEU A O 1
ATOM 2966 N N . THR A 1 376 ? 4.247 -10.920 0.705 1.00 94.19 376 THR A N 1
ATOM 2967 C CA . THR A 1 376 ? 4.242 -9.790 1.637 1.00 94.19 376 THR A CA 1
ATOM 2968 C C . THR A 1 376 ? 2.837 -9.265 1.898 1.00 94.19 376 THR A C 1
ATOM 2970 O O . THR A 1 376 ? 2.498 -9.026 3.054 1.00 94.19 376 THR A O 1
ATOM 2973 N N . SER A 1 377 ? 1.991 -9.146 0.869 1.00 94.38 377 SER A N 1
ATOM 2974 C CA . SER A 1 377 ? 0.571 -8.795 1.044 1.00 94.38 377 SER A CA 1
ATOM 2975 C C . SER A 1 377 ? -0.162 -9.814 1.913 1.00 94.38 377 SER A C 1
ATOM 2977 O O . SER A 1 377 ? -0.879 -9.447 2.842 1.00 94.38 377 SER A O 1
ATOM 2979 N N . PHE A 1 378 ? 0.045 -11.104 1.633 1.00 94.50 378 PHE A N 1
ATOM 2980 C CA . PHE A 1 378 ? -0.583 -12.185 2.386 1.00 94.50 378 PHE A CA 1
ATOM 2981 C C . PHE A 1 378 ? -0.135 -12.186 3.852 1.00 94.50 378 PHE A C 1
ATOM 2983 O O . PHE A 1 378 ? -0.971 -12.286 4.750 1.00 94.50 378 PHE A O 1
ATOM 2990 N N . PHE A 1 379 ? 1.165 -11.998 4.092 1.00 95.25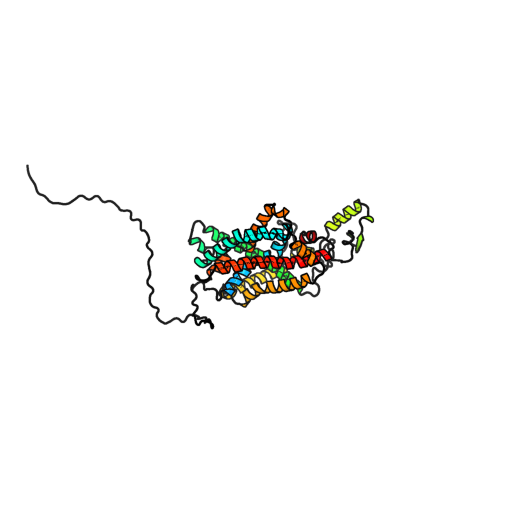 379 PHE A N 1
ATOM 2991 C CA . PHE A 1 379 ? 1.757 -11.877 5.422 1.00 95.25 379 PHE A CA 1
ATOM 2992 C C . PHE A 1 379 ? 1.221 -10.663 6.185 1.00 95.25 379 PHE A C 1
ATOM 2994 O O . PHE A 1 379 ? 0.802 -10.802 7.332 1.00 95.25 379 PHE A O 1
ATOM 3001 N N . ALA A 1 380 ? 1.165 -9.490 5.548 1.00 94.38 380 ALA A N 1
ATOM 3002 C CA . ALA A 1 380 ? 0.607 -8.286 6.155 1.00 94.38 380 ALA A CA 1
ATOM 3003 C C . ALA A 1 380 ? -0.879 -8.456 6.521 1.00 94.38 380 ALA A C 1
ATOM 3005 O O . ALA A 1 380 ? -1.308 -7.945 7.554 1.00 94.38 380 ALA A O 1
ATOM 3006 N N . GLY A 1 381 ? -1.633 -9.248 5.748 1.00 94.06 381 GLY A N 1
ATOM 3007 C CA . GLY A 1 381 ? -2.986 -9.682 6.100 1.00 94.06 381 GLY A CA 1
ATOM 3008 C C . GLY A 1 381 ? -3.072 -10.326 7.477 1.00 94.06 381 GLY A C 1
ATOM 3009 O O . GLY A 1 381 ? -3.862 -9.870 8.300 1.00 94.06 381 GLY A O 1
ATOM 3010 N N . PHE A 1 382 ? -2.216 -11.302 7.787 1.00 94.56 382 PHE A N 1
ATOM 3011 C CA . PHE A 1 382 ? -2.199 -11.903 9.128 1.00 94.56 382 PHE A CA 1
ATOM 3012 C C . PHE A 1 382 ? -1.923 -10.881 10.228 1.00 94.56 382 PHE A C 1
ATOM 3014 O O . PHE A 1 382 ? -2.553 -10.939 11.283 1.00 94.56 382 PHE A O 1
ATOM 3021 N N . VAL A 1 383 ? -1.013 -9.932 9.985 1.00 95.19 383 VAL A N 1
ATOM 3022 C CA . VAL A 1 383 ? -0.697 -8.885 10.964 1.00 95.19 383 VAL A CA 1
ATOM 3023 C C . VAL A 1 383 ? -1.938 -8.048 11.258 1.00 95.19 383 VAL A C 1
ATOM 3025 O O . VAL A 1 383 ? -2.339 -7.947 12.416 1.00 95.19 383 VAL A O 1
ATOM 3028 N N . ILE A 1 384 ? -2.585 -7.510 10.222 1.00 93.31 384 ILE A N 1
ATOM 3029 C CA . ILE A 1 384 ? -3.772 -6.665 10.383 1.00 93.31 384 ILE A CA 1
ATOM 3030 C C . ILE A 1 384 ? -4.916 -7.440 11.033 1.00 93.31 384 ILE A C 1
ATOM 3032 O O . ILE A 1 384 ? -5.452 -6.990 12.042 1.00 93.31 384 ILE A O 1
ATOM 3036 N N . PHE A 1 385 ? -5.262 -8.620 10.519 1.00 93.12 385 PHE A N 1
ATOM 3037 C CA . PHE A 1 385 ? -6.399 -9.378 11.037 1.00 93.12 385 PHE A CA 1
ATOM 3038 C C . PHE A 1 385 ? -6.180 -9.917 12.452 1.00 93.12 385 PHE A C 1
ATOM 3040 O O . PHE A 1 385 ? -7.148 -10.021 13.197 1.00 93.12 385 PHE A O 1
ATOM 3047 N N . SER A 1 386 ? -4.939 -10.184 12.875 1.00 94.38 386 SER A N 1
ATOM 3048 C CA . SER A 1 386 ? -4.669 -10.541 14.276 1.00 94.38 386 SER A CA 1
ATOM 3049 C C . SER A 1 386 ? -4.976 -9.387 15.242 1.00 94.38 386 SER A C 1
ATOM 3051 O O . SER A 1 386 ? -5.561 -9.608 16.301 1.00 94.38 386 SER A O 1
ATOM 3053 N N . ILE A 1 387 ? -4.652 -8.146 14.855 1.00 91.88 387 ILE A N 1
ATOM 3054 C CA . ILE A 1 387 ? -4.928 -6.939 15.649 1.00 91.88 387 ILE A CA 1
ATOM 3055 C C . ILE A 1 387 ? -6.417 -6.580 15.593 1.00 91.88 387 ILE A C 1
ATOM 3057 O O . ILE A 1 387 ? -7.002 -6.254 16.624 1.00 91.88 387 ILE A O 1
ATOM 3061 N N . VAL A 1 388 ? -7.046 -6.670 14.417 1.00 89.94 388 VAL A N 1
ATOM 3062 C CA . VAL A 1 388 ? -8.489 -6.419 14.260 1.00 89.94 388 VAL A CA 1
ATOM 3063 C C . VAL A 1 388 ? -9.311 -7.460 15.027 1.00 89.94 388 VAL A C 1
ATOM 3065 O O . VAL A 1 388 ? -10.309 -7.097 15.635 1.00 89.94 388 VAL A O 1
ATOM 3068 N N . GLY A 1 389 ? -8.884 -8.727 15.067 1.00 89.88 389 GLY A N 1
ATOM 3069 C CA . GLY A 1 389 ? -9.534 -9.769 15.870 1.00 89.88 389 GLY A CA 1
ATOM 3070 C C . GLY A 1 389 ? -9.501 -9.465 17.367 1.00 89.88 389 GLY A C 1
ATOM 3071 O O . GLY A 1 389 ? -10.534 -9.518 18.028 1.00 89.88 389 GLY A O 1
ATOM 3072 N N . PHE A 1 390 ? -8.341 -9.049 17.886 1.00 88.50 390 PHE A N 1
ATOM 3073 C CA . PHE A 1 390 ? -8.240 -8.546 19.260 1.00 88.50 390 PHE A CA 1
ATOM 3074 C C . PHE A 1 390 ? -9.169 -7.347 19.494 1.00 88.50 390 PHE A C 1
ATOM 3076 O O . PHE A 1 390 ? -9.901 -7.324 20.476 1.00 88.50 390 PHE A O 1
ATOM 3083 N N . MET A 1 391 ? -9.188 -6.380 18.572 1.00 84.00 391 MET A N 1
ATOM 3084 C CA . MET A 1 391 ? -10.058 -5.206 18.676 1.00 84.00 391 MET A CA 1
ATOM 3085 C C . MET A 1 391 ? -11.545 -5.587 18.693 1.00 84.00 391 MET A C 1
ATOM 3087 O O . MET A 1 391 ? -12.297 -5.038 19.486 1.00 84.00 391 MET A O 1
ATOM 3091 N N . ALA A 1 392 ? -11.967 -6.545 17.867 1.00 83.94 392 ALA A N 1
ATOM 3092 C CA . ALA A 1 392 ? -13.339 -7.046 17.836 1.00 83.94 392 ALA A CA 1
ATOM 3093 C C . ALA A 1 392 ? -13.731 -7.739 19.145 1.00 83.94 392 ALA A C 1
ATOM 3095 O O . ALA A 1 392 ? -14.779 -7.431 19.712 1.00 83.94 392 ALA A O 1
ATOM 3096 N N . HIS A 1 393 ? -12.853 -8.595 19.670 1.00 82.56 393 HIS A N 1
ATOM 3097 C CA . HIS A 1 393 ? -13.055 -9.267 20.951 1.00 82.56 393 HIS A CA 1
ATOM 3098 C C . HIS A 1 393 ? -13.168 -8.269 22.113 1.00 82.56 393 HIS A C 1
ATOM 3100 O O . HIS A 1 393 ? -14.055 -8.384 22.954 1.00 82.56 393 HIS A O 1
ATOM 3106 N N . GLU A 1 394 ? -12.302 -7.259 22.143 1.00 77.38 394 GLU A N 1
ATOM 3107 C CA . GLU A 1 394 ? -12.331 -6.184 23.139 1.00 77.38 394 GLU A CA 1
ATOM 3108 C C . GLU A 1 394 ? -13.573 -5.285 23.022 1.00 77.38 394 GLU A C 1
ATOM 3110 O O . GLU A 1 394 ? -14.105 -4.819 24.029 1.00 77.38 394 GLU A O 1
ATOM 3115 N N . LEU A 1 395 ? -14.062 -5.050 21.802 1.00 71.69 395 LEU A N 1
ATOM 3116 C CA . LEU A 1 395 ? -15.283 -4.281 21.551 1.00 71.69 395 LEU A CA 1
ATOM 3117 C C . LEU A 1 395 ? -16.565 -5.108 21.757 1.00 71.69 395 LEU A C 1
ATOM 3119 O O . LEU A 1 395 ? -17.650 -4.531 21.819 1.00 71.69 395 LEU A O 1
ATOM 3123 N N . GLY A 1 396 ? -16.462 -6.436 21.864 1.00 69.12 396 GLY A N 1
ATOM 3124 C CA . GLY A 1 396 ? -17.614 -7.338 21.926 1.00 69.12 396 GLY A CA 1
ATOM 3125 C C . GLY A 1 396 ? -18.482 -7.303 20.663 1.00 69.12 396 GLY A C 1
ATOM 3126 O O . GLY A 1 396 ? -19.666 -7.625 20.725 1.00 69.12 396 GLY A O 1
ATOM 3127 N N . VAL A 1 397 ? -17.912 -6.880 19.533 1.00 75.00 397 VAL A N 1
ATOM 3128 C CA . VAL A 1 397 ? -18.593 -6.771 18.234 1.00 75.00 397 VAL A CA 1
ATOM 3129 C C . VAL A 1 397 ? -17.977 -7.747 17.243 1.00 75.00 397 VAL A C 1
ATOM 3131 O O . VAL A 1 397 ? -16.888 -8.284 17.454 1.00 75.00 397 VAL A O 1
ATOM 3134 N N . SER A 1 398 ? -18.659 -7.978 16.127 1.00 81.69 398 SER A N 1
ATOM 3135 C CA . SER A 1 398 ? -18.117 -8.847 15.090 1.00 81.69 398 SER A CA 1
ATOM 3136 C C . SER A 1 398 ? -16.909 -8.205 14.397 1.00 81.69 398 SER A C 1
ATOM 3138 O O . SER A 1 398 ? -16.845 -6.989 14.201 1.00 81.69 398 SER A O 1
ATOM 3140 N N . VAL A 1 399 ? -15.962 -9.032 13.939 1.00 80.88 399 VAL A N 1
ATOM 3141 C CA . VAL A 1 399 ? -14.800 -8.579 13.142 1.00 80.88 399 VAL A CA 1
ATOM 3142 C C . VAL A 1 399 ? -15.243 -7.762 11.919 1.00 80.88 399 VAL A C 1
ATOM 3144 O O . VAL A 1 399 ? -14.572 -6.802 11.542 1.00 80.88 399 VAL A O 1
ATOM 3147 N N . ASN A 1 400 ? -16.405 -8.093 11.344 1.00 78.38 400 ASN A N 1
ATOM 3148 C CA . ASN A 1 400 ? -17.009 -7.371 10.225 1.00 78.38 400 ASN A CA 1
ATOM 3149 C C . ASN A 1 400 ? -17.287 -5.905 10.536 1.00 78.38 400 ASN A C 1
ATOM 3151 O O . ASN A 1 400 ? -17.017 -5.045 9.700 1.00 78.38 400 ASN A O 1
ATOM 3155 N N . GLU A 1 401 ? -17.839 -5.623 11.713 1.00 72.06 401 GLU A N 1
ATOM 3156 C CA . GLU A 1 401 ? -18.236 -4.273 12.110 1.00 72.06 401 GLU A CA 1
ATOM 3157 C C . GLU A 1 401 ? -17.007 -3.407 12.372 1.00 72.06 401 GLU A C 1
ATOM 3159 O O . GLU A 1 401 ? -16.948 -2.278 11.890 1.00 72.06 401 GLU A O 1
ATOM 3164 N N . VAL A 1 402 ? -15.978 -3.962 13.019 1.00 73.69 402 VAL A N 1
ATOM 3165 C CA . VAL A 1 402 ? -14.699 -3.261 13.231 1.00 73.69 402 VAL A CA 1
ATOM 3166 C C . VAL A 1 402 ? -13.988 -2.989 11.909 1.00 73.69 402 VAL A C 1
ATOM 3168 O O . VAL A 1 402 ? -13.512 -1.884 11.672 1.00 73.69 402 VAL A O 1
ATOM 3171 N N . ALA A 1 403 ? -13.933 -3.979 11.016 1.00 69.19 403 ALA A N 1
ATOM 3172 C CA . ALA A 1 403 ? -13.282 -3.830 9.717 1.00 69.19 403 ALA A CA 1
ATOM 3173 C C . ALA A 1 403 ? -14.070 -2.931 8.742 1.00 69.19 403 ALA A C 1
ATOM 3175 O O . ALA A 1 403 ? -13.510 -2.466 7.745 1.00 69.19 403 ALA A O 1
ATOM 3176 N N . ALA A 1 404 ? -15.368 -2.719 8.988 1.00 60.25 404 ALA A N 1
ATOM 3177 C CA . ALA A 1 404 ? -16.241 -1.869 8.180 1.00 60.25 404 ALA A CA 1
ATOM 3178 C C . ALA A 1 404 ? -16.368 -0.429 8.699 1.00 60.25 404 ALA A C 1
ATOM 3180 O O . ALA A 1 404 ? -16.813 0.423 7.923 1.00 60.25 404 ALA A O 1
ATOM 3181 N N . GLN A 1 405 ? -15.992 -0.147 9.954 1.00 52.62 405 GLN A N 1
ATOM 3182 C CA . GLN A 1 405 ? -15.945 1.216 10.486 1.00 52.62 405 GLN A CA 1
ATOM 3183 C C . GLN A 1 405 ? -14.990 2.063 9.631 1.00 52.62 405 GLN A C 1
ATOM 3185 O O . GLN A 1 405 ? -13.817 1.730 9.456 1.00 52.62 405 GLN A O 1
ATOM 3190 N N . ARG A 1 406 ? -15.556 3.107 9.020 1.00 37.16 406 ARG A N 1
ATOM 3191 C CA . ARG A 1 406 ? -14.888 4.055 8.127 1.00 37.16 406 ARG A CA 1
ATOM 3192 C C . ARG A 1 406 ? -14.627 5.367 8.826 1.00 37.16 406 ARG A C 1
ATOM 3194 O O . ARG A 1 406 ? -15.571 5.825 9.507 1.00 37.16 406 ARG A O 1
#

Foldseek 3Di:
DDDDDDDDDDDDDDDDDDDDDDDDDDDDDDDDDDPDDDDPFDQPPVPRDGDDQPDPVAAFQPDPVLLLLLLLLVLADPCLQQVLLLLLLVLFFQQLVVLLVVLLVPPLLVLLLVLLLLLQQQLDFLQVSCVVPPVCSVLSVVLVVVVVVCVVVVLLVQLVVVLLVVQVVDPDRQLQDQPDPLHDLLEDHQDLPCQVLQVFQQDSVRDTHDPVNDDPVVVVVSVVSSVSRDGSNRSCVDCPVVVDDPDPVDPDDDDVSSVVSSVVSVVVVCVQPVVHPVSVSPCPNSVCSSCVVVVVLVVLLVVLQVAPQLVLLVCSNNRGDNVSVVDVVSSVSSNVSSCSSSVRSSRPSSVSSSSHHSPDDSSVSSVCSSVVSVVSSVSSSSSVSSNLSNVCVSSSHHSVVSSPDD

Radius of gyration: 31.88 Å; chains: 1; bounding box: 87×46×140 Å

Organism: Caerostris extrusa (NCBI:txid172846)

Secondary structure (DSSP, 8-state):
--------------PPP----------PPPPPPPS-------B-TTT--B---S-TTT---S-HHHHHHHHHHHH--HIIIIIHHHHHHHTTBGGGHHHHHHHIIIIIHHHHHHHHHHHHHH---TTGGGGG-GGGHHHHHHHHHHHHHHHHHHHHHHHHHHHHHHHTTSSS-TTS-S-STT--TTEE----SSTGGGTEEEPTTSPEEEGGGS-HHHHHHHHHHHTT-EEHHHHIIIIIII---SSTT------HHHHHHHHHHHHHHHHHHTT-HHHHTSTTHHHHHHHHHHHHHHHHHHHHHTSTTHHHHHHHHH-B-GGGGGSHHHHHHHHHHHHHHH-TTSSHHHHHHTTS-TTS-HHHHHHHHHHHHHHHHHHHHHHHHHHHHHHHHHHTS-HHHHHH--

InterPro domains:
  IPR000175 Sodium:neurotransmitter symporter [PF00209] (58-404)
  IPR000175 Sodium:neurotransmitter symporter [PR00176] (66-87)
  IPR000175 Sodium:neurotransmitter symporter [PR00176] (95-114)
  IPR000175 Sodium:neurotransmitter symporter [PR00176] (138-164)
  IPR000175 Sodium:neurotransmitter symporter [PR00176] (285-302)
  IPR000175 Sodium:neurotransmitter symporter [PR00176] (367-387)
  IPR000175 Sodium:neurotransmitter symporter [PS00610] (82-96)
  IPR000175 Sodium:neurotransmitter symporter [PS50267] (57-406)
  IPR000175 Sodium:neurotransmitter symporter [PTHR11616] (43-405)
  IPR037272 Sodium:neurotransmitter symporter superfamily [SSF161070] (58-401)

Sequence (406 aa):
MDVDGAGSNDVHQEVIPMHVKLLQPKTAAMPTPTLSIIPDLMIDNKTKKVVVDENKERGNWSNGAEFLLSCLSYAVGLGNIWRFPYLCYRNGGGAFLIPYAIMLVFVGLPLFFMELSFGQYASEGPITIWKISPLFQGLGYAMFLMSTLVGIYYNMILAWALFYLISSLRSILPWSSCDNWWNTVACQKFDVKNCSAIHGIMSSNGTCILRDQVSNSTWEGLEMSASKVKMASDEYFHNFVLDITEGLHDLGGLKWELAVCLLVCWSFVFLCLLKGVKSMGKAWAVYFTALFPYLVLTILLIRGLTLNGSIEGVMFYLTPEWERLKEARVWGDAAMQIFFSLSPCWGGLITLASYNRFHNNCYKDALFIVFGNCLTSFFAGFVIFSIVGFMAHELGVSVNEVAAQR

pLDDT: mean 79.58, std 20.5, range [24.34, 96.94]